Protein AF-A0A7S4D307-F1 (afdb_monomer_lite)

pLDDT: mean 76.49, std 17.48, range [27.09, 97.0]

Structure (mmCIF, N/CA/C/O backbone):
data_AF-A0A7S4D307-F1
#
_entry.id   AF-A0A7S4D307-F1
#
loop_
_atom_site.group_PDB
_atom_site.id
_atom_site.type_symbol
_atom_site.label_atom_id
_atom_site.label_alt_id
_atom_site.label_comp_id
_atom_site.label_asym_id
_atom_site.label_entity_id
_atom_site.label_seq_id
_atom_site.pdbx_PDB_ins_code
_atom_site.Cartn_x
_atom_site.Cartn_y
_atom_site.Cartn_z
_atom_site.occupancy
_atom_site.B_iso_or_equiv
_atom_site.auth_seq_id
_atom_site.auth_comp_id
_atom_site.auth_asym_id
_atom_site.auth_atom_id
_atom_site.pdbx_PDB_model_num
ATOM 1 N N . MET A 1 1 ? 28.541 -45.966 14.585 1.00 35.78 1 MET A N 1
ATOM 2 C CA . MET A 1 1 ? 29.766 -45.192 14.301 1.00 35.78 1 MET A CA 1
ATOM 3 C C . MET A 1 1 ? 29.344 -43.882 13.659 1.00 35.78 1 MET A C 1
ATOM 5 O O . MET A 1 1 ? 28.818 -43.914 12.559 1.00 35.78 1 MET A O 1
ATOM 9 N N . TRP A 1 2 ? 29.453 -42.773 14.386 1.00 27.09 2 TRP A N 1
ATOM 10 C CA . TRP A 1 2 ? 29.201 -41.415 13.885 1.00 27.09 2 TRP A CA 1
ATOM 11 C C . TRP A 1 2 ? 30.564 -40.772 13.594 1.00 27.09 2 TRP A C 1
ATOM 13 O O . TRP A 1 2 ? 31.460 -40.965 14.421 1.00 27.09 2 TRP A O 1
ATOM 23 N N . PRO A 1 3 ? 30.777 -40.037 12.488 1.00 43.81 3 PRO A N 1
ATOM 24 C CA . PRO A 1 3 ? 32.025 -39.315 12.320 1.00 43.81 3 PRO A CA 1
ATOM 25 C C . PRO A 1 3 ? 31.977 -38.030 13.155 1.00 43.81 3 PRO A C 1
ATOM 27 O O . PRO A 1 3 ? 31.074 -37.204 13.026 1.00 43.81 3 PRO A O 1
ATOM 30 N N . LEU A 1 4 ? 32.959 -37.895 14.042 1.00 29.86 4 LEU A N 1
ATOM 31 C CA . LEU A 1 4 ? 33.295 -36.662 14.744 1.00 29.86 4 LEU A CA 1
ATOM 32 C C . LEU A 1 4 ? 33.858 -35.657 13.732 1.00 29.86 4 LEU A C 1
ATOM 34 O O . LEU A 1 4 ? 34.882 -35.921 13.106 1.00 29.86 4 LEU A O 1
ATOM 38 N N . VAL A 1 5 ? 33.212 -34.499 13.598 1.00 34.12 5 VAL A N 1
ATOM 39 C CA . VAL A 1 5 ? 33.785 -33.332 12.916 1.00 34.12 5 VAL A CA 1
ATOM 40 C C . VAL A 1 5 ? 34.634 -32.579 13.938 1.00 34.12 5 VAL A C 1
ATOM 42 O O . VAL A 1 5 ? 34.112 -32.008 14.894 1.00 34.12 5 VAL A O 1
ATOM 45 N N . LEU A 1 6 ? 35.953 -32.622 13.760 1.00 30.03 6 LEU A N 1
ATOM 46 C CA . LEU A 1 6 ? 36.915 -31.872 14.562 1.00 30.03 6 LEU A CA 1
ATOM 47 C C . LEU A 1 6 ? 36.983 -30.435 14.020 1.00 30.03 6 LEU A C 1
ATOM 49 O O . LEU A 1 6 ? 37.487 -30.215 12.921 1.00 30.03 6 LEU A O 1
ATOM 53 N N . ILE A 1 7 ? 36.475 -29.455 14.769 1.00 33.06 7 ILE A N 1
ATOM 54 C CA . ILE A 1 7 ? 36.661 -28.032 14.450 1.00 33.06 7 ILE A CA 1
ATOM 55 C C . ILE A 1 7 ? 37.939 -27.568 15.152 1.00 33.06 7 ILE A C 1
ATOM 57 O O . ILE A 1 7 ? 37.974 -27.450 16.376 1.00 33.06 7 ILE A O 1
ATOM 61 N N . LEU A 1 8 ? 38.997 -27.328 14.377 1.00 30.05 8 LEU A N 1
ATOM 62 C CA . LEU A 1 8 ? 40.240 -26.734 14.863 1.00 30.05 8 LEU A CA 1
ATOM 63 C C . LEU A 1 8 ? 40.068 -25.204 14.907 1.00 30.05 8 LEU A C 1
ATOM 65 O O . LEU A 1 8 ? 39.943 -24.564 13.865 1.00 30.05 8 LEU A O 1
ATOM 69 N N . LEU A 1 9 ? 40.047 -24.608 16.100 1.00 31.58 9 LEU A N 1
ATOM 70 C CA . LEU A 1 9 ? 40.143 -23.154 16.272 1.00 31.58 9 LEU A CA 1
ATOM 71 C C . LEU A 1 9 ? 41.624 -22.774 16.373 1.00 31.58 9 LEU A C 1
ATOM 73 O O . LEU A 1 9 ? 42.251 -23.005 17.405 1.00 31.58 9 LEU A O 1
ATOM 77 N N . ILE A 1 10 ? 42.181 -22.191 15.311 1.00 36.22 10 ILE A N 1
ATOM 78 C CA . ILE A 1 10 ? 43.502 -21.552 15.351 1.00 36.22 10 ILE A CA 1
ATOM 79 C C . ILE A 1 10 ? 43.290 -20.064 15.639 1.00 36.22 10 ILE A C 1
ATOM 81 O O . ILE A 1 10 ? 42.610 -19.364 14.889 1.00 36.22 10 ILE A O 1
ATOM 85 N N . GLY A 1 11 ? 43.854 -19.582 16.748 1.00 33.22 11 GLY A N 1
ATOM 86 C CA . GLY A 1 11 ? 43.922 -18.155 17.055 1.00 33.22 11 GLY A CA 1
ATOM 87 C C . GLY A 1 11 ? 44.895 -17.457 16.106 1.00 33.22 11 GLY A C 1
ATOM 88 O O . GLY A 1 11 ? 46.053 -17.852 16.018 1.00 33.22 11 GLY A O 1
ATOM 89 N N . MET A 1 12 ? 44.423 -16.429 15.399 1.00 32.50 12 MET A N 1
ATOM 90 C CA . MET A 1 12 ? 45.239 -15.635 14.480 1.00 32.50 12 MET A CA 1
ATOM 91 C C . MET A 1 12 ? 45.742 -14.366 15.173 1.00 32.50 12 MET A C 1
ATOM 93 O O . MET A 1 12 ? 44.948 -13.517 15.579 1.00 32.50 12 MET A O 1
ATOM 97 N N . THR A 1 13 ? 47.061 -14.212 15.270 1.00 37.34 13 THR A N 1
ATOM 98 C CA . THR A 1 13 ? 47.720 -12.914 15.476 1.00 37.34 13 THR A CA 1
ATOM 99 C C . THR A 1 13 ? 48.185 -12.353 14.135 1.00 37.34 13 THR A C 1
ATOM 101 O O . THR A 1 13 ? 48.455 -13.101 13.204 1.00 37.34 13 THR A O 1
ATOM 104 N N . HIS A 1 14 ? 48.210 -11.024 14.048 1.00 41.50 14 HIS A N 1
ATOM 105 C CA . HIS A 1 14 ? 48.346 -10.213 12.840 1.00 41.50 14 HIS A CA 1
ATOM 106 C C . HIS A 1 14 ? 49.289 -10.720 11.740 1.00 41.50 14 HIS A C 1
ATOM 108 O O . HIS A 1 14 ? 50.485 -10.870 11.960 1.00 41.50 14 HIS A O 1
ATOM 114 N N . GLY A 1 15 ? 48.735 -10.747 10.523 1.00 47.38 15 GLY A N 1
ATOM 115 C CA . GLY A 1 15 ? 49.468 -10.504 9.286 1.00 47.38 15 GLY A CA 1
ATOM 116 C C . GLY A 1 15 ? 50.002 -11.744 8.591 1.00 47.38 15 GLY A C 1
ATOM 117 O O . GLY A 1 15 ? 51.205 -11.837 8.437 1.00 47.38 15 GLY A O 1
ATOM 118 N N . GLU A 1 16 ? 49.130 -12.632 8.108 1.00 35.94 16 GLU A N 1
ATOM 119 C CA . GLU A 1 16 ? 49.478 -13.608 7.066 1.00 35.94 16 GLU A CA 1
ATOM 120 C C . GLU A 1 16 ? 48.221 -14.087 6.310 1.00 35.94 16 GLU A C 1
ATOM 122 O O . GLU A 1 16 ? 47.092 -13.963 6.791 1.00 35.94 16 GLU A O 1
ATOM 127 N N . THR A 1 17 ? 48.432 -14.523 5.067 1.00 43.56 17 THR A N 1
ATOM 128 C CA . THR A 1 17 ? 47.444 -14.847 4.021 1.00 43.56 17 THR A CA 1
ATOM 129 C C . THR A 1 17 ? 46.498 -15.998 4.371 1.00 43.56 17 THR A C 1
ATOM 131 O O . THR A 1 17 ? 46.878 -16.956 5.034 1.00 43.56 17 THR A O 1
ATOM 134 N N . MET A 1 18 ? 45.261 -15.924 3.870 1.00 34.12 18 MET A N 1
ATOM 135 C CA . MET A 1 18 ? 44.201 -16.899 4.134 1.00 34.12 18 MET A CA 1
ATOM 136 C C . MET A 1 18 ? 44.208 -18.001 3.056 1.00 34.12 18 MET A C 1
ATOM 138 O O . MET A 1 18 ? 43.767 -17.760 1.935 1.00 34.12 18 MET A O 1
ATOM 142 N N . GLU A 1 19 ? 44.680 -19.208 3.380 1.00 33.56 19 GLU A N 1
ATOM 143 C CA . GLU A 1 19 ? 44.413 -20.413 2.577 1.00 33.56 19 GLU A CA 1
ATOM 144 C C . GLU A 1 19 ? 43.144 -21.102 3.098 1.00 33.56 19 GLU A C 1
ATOM 146 O O . GLU A 1 19 ? 43.068 -21.520 4.254 1.00 33.56 19 GLU A O 1
ATOM 151 N N . VAL A 1 20 ? 42.124 -21.229 2.246 1.00 34.84 20 VAL A N 1
ATOM 152 C CA . VAL A 1 20 ? 40.903 -21.984 2.562 1.00 34.84 20 VAL A CA 1
ATOM 153 C C . VAL A 1 20 ? 41.080 -23.419 2.071 1.00 34.84 20 VAL A C 1
ATOM 155 O O . VAL A 1 20 ? 40.864 -23.720 0.899 1.00 34.84 20 VAL A O 1
ATOM 158 N N . LEU A 1 21 ? 41.468 -24.321 2.972 1.00 29.33 21 LEU A N 1
ATOM 159 C CA . LEU A 1 21 ? 41.516 -25.759 2.704 1.00 29.33 21 LEU A CA 1
ATOM 160 C C . LEU A 1 21 ? 40.107 -26.360 2.769 1.00 29.33 21 LEU A C 1
ATOM 162 O O . LEU A 1 21 ? 39.483 -26.414 3.829 1.00 29.33 21 LEU A O 1
ATOM 166 N N . ARG A 1 22 ? 39.620 -26.851 1.627 1.00 32.44 22 ARG A N 1
ATOM 167 C CA . ARG A 1 22 ? 38.415 -27.682 1.535 1.00 32.44 22 ARG A CA 1
ATOM 168 C C . ARG A 1 22 ? 38.850 -29.126 1.299 1.00 32.44 22 ARG A C 1
ATOM 170 O O . ARG A 1 22 ? 39.330 -29.463 0.222 1.00 32.44 22 ARG A O 1
ATOM 177 N N . LEU A 1 23 ? 38.715 -29.967 2.319 1.00 31.88 23 LEU A N 1
ATOM 178 C CA . LEU A 1 23 ? 38.873 -31.414 2.197 1.00 31.88 23 LEU A CA 1
ATOM 179 C C . LEU A 1 23 ? 37.490 -32.020 1.976 1.00 31.88 23 LEU A C 1
ATOM 181 O O . LEU A 1 23 ? 36.756 -32.221 2.937 1.00 31.88 23 LEU A O 1
ATOM 185 N N . ASP A 1 24 ? 37.160 -32.313 0.719 1.00 35.31 24 ASP A N 1
ATOM 186 C CA . ASP A 1 24 ? 36.106 -33.267 0.384 1.00 35.31 24 ASP A CA 1
ATOM 187 C C . ASP A 1 24 ? 36.721 -34.434 -0.391 1.00 35.31 24 ASP A C 1
ATOM 189 O O . ASP A 1 24 ? 37.399 -34.280 -1.409 1.00 35.31 24 ASP A O 1
ATOM 193 N N . THR A 1 25 ? 36.508 -35.630 0.147 1.00 41.84 25 THR A N 1
ATOM 194 C CA . THR A 1 25 ? 36.906 -36.905 -0.438 1.00 41.84 25 THR A CA 1
ATOM 195 C C . THR A 1 25 ? 35.955 -37.282 -1.570 1.00 41.84 25 THR A C 1
ATOM 197 O O . THR A 1 25 ? 34.881 -37.809 -1.300 1.00 41.84 25 THR A O 1
ATOM 200 N N . ALA A 1 26 ? 36.345 -37.028 -2.818 1.00 39.91 26 ALA A N 1
ATOM 201 C CA . ALA A 1 26 ? 36.209 -37.922 -3.980 1.00 39.91 26 ALA A CA 1
ATOM 202 C C . ALA A 1 26 ? 36.471 -37.125 -5.267 1.00 39.91 26 ALA A C 1
ATOM 204 O O . ALA A 1 26 ? 36.028 -35.991 -5.405 1.00 39.91 26 ALA A O 1
ATOM 205 N N . GLY A 1 27 ? 37.243 -37.724 -6.175 1.00 48.06 27 GLY A N 1
ATOM 206 C CA . GLY A 1 27 ? 37.965 -37.037 -7.244 1.00 48.06 27 GLY A CA 1
ATOM 207 C C . GLY A 1 27 ? 37.127 -36.213 -8.221 1.00 48.06 27 GLY A C 1
ATOM 208 O O . GLY A 1 27 ? 36.106 -36.676 -8.719 1.00 48.06 27 GLY A O 1
ATOM 209 N N . VAL A 1 28 ? 37.663 -35.034 -8.549 1.00 34.50 28 VAL A N 1
ATOM 210 C CA . VAL A 1 28 ? 37.473 -34.301 -9.807 1.00 34.50 28 VAL A CA 1
ATOM 211 C C . VAL A 1 28 ? 38.787 -33.567 -10.113 1.00 34.50 28 VAL A C 1
ATOM 213 O O . VAL A 1 28 ? 39.485 -33.128 -9.196 1.00 34.50 28 VAL A O 1
ATOM 216 N N . ASP A 1 29 ? 39.131 -33.500 -11.399 1.00 37.38 29 ASP A N 1
ATOM 217 C CA . ASP A 1 29 ? 40.350 -32.928 -11.969 1.00 37.38 29 ASP A CA 1
ATOM 218 C C . ASP A 1 29 ? 40.697 -31.518 -11.466 1.00 37.38 29 ASP A C 1
ATOM 220 O O . ASP A 1 29 ? 39.842 -30.649 -11.283 1.00 37.38 29 ASP A O 1
ATOM 224 N N . ARG A 1 30 ? 42.004 -31.296 -11.278 1.00 30.36 30 ARG A N 1
ATOM 225 C CA . ARG A 1 30 ? 42.611 -30.004 -10.942 1.00 30.36 30 ARG A CA 1
ATOM 226 C C . ARG A 1 30 ? 42.314 -28.978 -12.039 1.00 30.36 30 ARG A C 1
ATOM 228 O O . ARG A 1 30 ? 42.889 -29.053 -13.120 1.00 30.36 30 ARG A O 1
ATOM 235 N N . ALA A 1 31 ? 41.511 -27.970 -11.723 1.00 31.88 31 ALA A N 1
ATOM 236 C CA . ALA A 1 31 ? 41.630 -26.658 -12.346 1.00 31.88 31 ALA A CA 1
ATOM 237 C C . ALA A 1 31 ? 42.467 -25.770 -11.412 1.00 31.88 31 ALA A C 1
ATOM 239 O O . ALA A 1 31 ? 41.987 -25.336 -10.366 1.00 31.88 31 ALA A O 1
ATOM 240 N N . GLU A 1 32 ? 43.732 -25.541 -11.767 1.00 28.09 32 GLU A N 1
ATOM 241 C CA . GLU A 1 32 ? 44.525 -24.450 -11.196 1.00 28.09 32 GLU A CA 1
ATOM 242 C C . GLU A 1 32 ? 43.930 -23.129 -11.689 1.00 28.09 32 GLU A C 1
ATOM 244 O O . GLU A 1 32 ? 43.969 -22.823 -12.880 1.00 28.09 32 GLU A O 1
ATOM 249 N N . ILE A 1 33 ? 43.345 -22.351 -10.778 1.00 34.81 33 ILE A N 1
ATOM 250 C CA . ILE A 1 33 ? 43.064 -20.940 -11.030 1.00 34.81 33 ILE A CA 1
ATOM 251 C C . ILE A 1 33 ? 44.264 -20.172 -10.485 1.00 34.81 33 ILE A C 1
ATOM 253 O O . ILE A 1 33 ? 44.405 -20.001 -9.275 1.00 34.81 33 ILE A O 1
ATOM 257 N N . ASP A 1 34 ? 45.134 -19.747 -11.394 1.00 34.94 34 ASP A N 1
ATOM 258 C CA . ASP A 1 34 ? 46.249 -18.851 -11.110 1.00 34.94 34 ASP A CA 1
ATOM 259 C C . ASP A 1 34 ? 45.692 -17.449 -10.814 1.00 34.94 34 ASP A C 1
ATOM 261 O O . ASP A 1 34 ? 45.319 -16.697 -11.718 1.00 34.94 34 ASP A O 1
ATOM 265 N N . VAL A 1 35 ? 45.542 -17.111 -9.530 1.00 39.50 35 VAL A N 1
ATOM 266 C CA . VAL A 1 35 ? 45.171 -15.754 -9.107 1.00 39.50 35 VAL A CA 1
ATOM 267 C C . VAL A 1 35 ? 46.455 -14.971 -8.864 1.00 39.50 35 VAL A C 1
ATOM 269 O O . VAL A 1 35 ? 46.906 -14.783 -7.734 1.00 39.50 35 VAL A O 1
ATOM 272 N N . GLY A 1 36 ? 47.060 -14.518 -9.960 1.00 46.38 36 GLY A N 1
ATOM 273 C CA . GLY A 1 36 ? 48.132 -13.538 -9.924 1.00 46.38 36 GLY A CA 1
ATOM 274 C C . GLY A 1 36 ? 47.660 -12.250 -9.241 1.00 46.38 36 GLY A C 1
ATOM 275 O O . GLY A 1 36 ? 46.732 -11.595 -9.708 1.00 46.38 36 GLY A O 1
ATOM 276 N N . ILE A 1 37 ? 48.375 -11.874 -8.177 1.00 42.19 37 ILE A N 1
ATOM 277 C CA . ILE A 1 37 ? 48.248 -10.654 -7.360 1.00 42.19 37 ILE A CA 1
ATOM 278 C C . ILE A 1 37 ? 47.100 -10.708 -6.323 1.00 42.19 37 ILE A C 1
ATOM 280 O O . ILE A 1 37 ? 45.926 -10.734 -6.694 1.00 42.19 37 ILE A O 1
ATOM 284 N N . PRO A 1 38 ? 47.401 -10.638 -5.005 1.00 46.50 38 PRO A N 1
ATOM 285 C CA . PRO A 1 38 ? 46.382 -10.517 -3.968 1.00 46.50 38 PRO A CA 1
ATOM 286 C C . PRO A 1 38 ? 45.723 -9.136 -4.057 1.00 46.50 38 PRO A C 1
ATOM 288 O O . PRO A 1 38 ? 46.194 -8.156 -3.481 1.00 46.50 38 PRO A O 1
ATOM 291 N N . VAL A 1 39 ? 44.622 -9.042 -4.797 1.00 51.03 39 VAL A N 1
ATOM 292 C CA . VAL A 1 39 ? 43.752 -7.869 -4.736 1.00 51.03 39 VAL A CA 1
ATOM 293 C C . VAL A 1 39 ? 43.005 -7.946 -3.402 1.00 51.03 39 VAL A C 1
ATOM 295 O O . VAL A 1 39 ? 42.342 -8.955 -3.145 1.00 51.03 39 VAL A O 1
ATOM 298 N N . PRO A 1 40 ? 43.093 -6.938 -2.518 1.00 62.75 40 PRO A N 1
ATOM 299 C CA . PRO A 1 40 ? 42.329 -6.949 -1.280 1.00 62.75 40 PRO A CA 1
ATOM 300 C C . PRO A 1 40 ? 40.837 -6.948 -1.624 1.00 62.75 40 PRO A C 1
ATOM 302 O O . PRO A 1 40 ? 40.298 -5.952 -2.110 1.00 62.75 40 PRO A O 1
ATOM 305 N N . VAL A 1 41 ? 40.161 -8.073 -1.387 1.00 70.69 41 VAL A N 1
ATOM 306 C CA . VAL A 1 41 ? 38.709 -8.178 -1.549 1.00 70.69 41 VAL A CA 1
ATOM 307 C C . VAL A 1 41 ? 38.065 -7.337 -0.451 1.00 70.69 41 VAL A C 1
ATOM 309 O O . VAL A 1 41 ? 37.978 -7.743 0.707 1.00 70.69 41 VAL A O 1
ATOM 312 N N . VAL A 1 42 ? 37.647 -6.122 -0.801 1.00 77.88 42 VAL A N 1
ATOM 313 C CA . VAL A 1 42 ? 36.922 -5.246 0.120 1.00 77.88 42 VAL A CA 1
ATOM 314 C C . VAL A 1 42 ? 35.492 -5.765 0.232 1.00 77.88 42 VAL A C 1
ATOM 316 O O . VAL A 1 42 ? 34.713 -5.649 -0.713 1.00 77.88 42 VAL A O 1
ATOM 319 N N . LEU A 1 43 ? 35.150 -6.348 1.381 1.00 91.50 43 LEU A N 1
ATOM 320 C CA . LEU A 1 43 ? 33.772 -6.715 1.710 1.00 91.50 43 LEU A CA 1
ATOM 321 C C . LEU A 1 43 ? 32.889 -5.463 1.799 1.00 91.50 43 LEU A C 1
ATOM 323 O O . LEU A 1 43 ? 33.373 -4.392 2.174 1.00 91.50 43 LEU A O 1
ATOM 327 N N . CYS A 1 44 ? 31.604 -5.615 1.459 1.00 94.81 44 CYS A N 1
ATOM 328 C CA . CYS A 1 44 ? 30.604 -4.548 1.529 1.00 94.81 44 CYS A CA 1
ATOM 329 C C . CYS A 1 44 ? 30.679 -3.774 2.852 1.00 94.81 44 CYS A C 1
ATOM 331 O O . CYS A 1 44 ? 30.498 -4.339 3.932 1.00 94.81 44 CYS A O 1
ATOM 333 N N . ARG A 1 45 ? 30.958 -2.471 2.759 1.00 96.44 45 ARG A N 1
ATOM 334 C CA . ARG A 1 45 ? 31.096 -1.573 3.905 1.00 96.44 45 ARG A CA 1
ATOM 335 C C . ARG A 1 45 ? 30.738 -0.140 3.534 1.00 96.44 45 ARG A C 1
ATOM 337 O O . ARG A 1 45 ? 30.811 0.260 2.374 1.00 96.44 45 ARG A O 1
ATOM 344 N N . ARG A 1 46 ? 30.430 0.658 4.555 1.00 96.75 46 ARG A N 1
ATOM 345 C CA . ARG A 1 46 ? 30.329 2.111 4.422 1.00 96.75 46 ARG A CA 1
ATOM 346 C C . ARG A 1 46 ? 31.727 2.702 4.258 1.00 96.75 46 ARG A C 1
ATOM 348 O O . ARG A 1 46 ? 32.573 2.539 5.136 1.00 96.75 46 ARG A O 1
ATOM 355 N N . VAL A 1 47 ? 31.955 3.418 3.168 1.00 96.62 47 VAL A N 1
ATOM 356 C CA . VAL A 1 47 ? 33.127 4.272 2.962 1.00 96.62 47 VAL A CA 1
ATOM 357 C C . VAL A 1 47 ? 32.738 5.739 3.164 1.00 96.62 47 VAL A C 1
ATOM 359 O O . VAL A 1 47 ? 31.651 6.139 2.743 1.00 96.62 47 VAL A O 1
ATOM 362 N N . PRO A 1 48 ? 33.582 6.551 3.827 1.00 96.81 48 PRO A N 1
ATOM 363 C CA . PRO A 1 48 ? 33.318 7.975 3.986 1.00 96.81 48 PRO A CA 1
ATOM 364 C C . PRO A 1 48 ? 33.220 8.677 2.632 1.00 96.81 48 PRO A C 1
ATOM 366 O O . PRO A 1 48 ? 34.079 8.502 1.767 1.00 96.81 48 PRO A O 1
ATOM 369 N N . LYS A 1 49 ? 32.200 9.518 2.477 1.00 96.75 49 LYS A N 1
ATOM 370 C CA . LYS A 1 49 ? 32.019 10.394 1.321 1.00 96.75 49 LYS A CA 1
ATOM 371 C C . LYS A 1 49 ? 31.700 11.784 1.834 1.00 96.75 49 LYS A C 1
ATOM 373 O O . LYS A 1 49 ? 30.561 12.105 2.163 1.00 96.75 49 LYS A O 1
ATOM 378 N N . VAL A 1 50 ? 32.740 12.598 1.943 1.00 95.81 50 VAL A N 1
ATOM 379 C CA . VAL A 1 50 ? 32.631 13.955 2.473 1.00 95.81 50 VAL A CA 1
ATOM 380 C C . VAL A 1 50 ? 32.227 14.894 1.346 1.00 95.81 50 VAL A C 1
ATOM 382 O O . VAL A 1 50 ? 32.963 15.051 0.375 1.00 95.81 50 VAL A O 1
ATOM 385 N N . ILE A 1 51 ? 31.066 15.528 1.484 1.00 94.25 51 ILE A N 1
ATOM 386 C CA . ILE A 1 51 ? 30.569 16.533 0.544 1.00 94.25 51 ILE A CA 1
ATOM 387 C C . ILE A 1 51 ? 30.715 17.910 1.188 1.00 94.25 51 ILE A C 1
ATOM 389 O O . ILE A 1 51 ? 30.353 18.104 2.353 1.00 94.25 51 ILE A O 1
ATOM 393 N N . LYS A 1 52 ? 31.236 18.882 0.433 1.00 93.75 52 LYS A N 1
ATOM 394 C CA . LYS A 1 52 ? 31.210 20.296 0.822 1.00 93.75 52 LYS A CA 1
ATOM 395 C C . LYS A 1 52 ? 29.853 20.879 0.468 1.00 93.75 52 LYS A C 1
ATOM 397 O O . LYS A 1 52 ? 29.426 20.817 -0.679 1.00 93.75 52 LYS A O 1
ATOM 402 N N . ILE A 1 53 ? 29.189 21.511 1.425 1.00 89.75 53 ILE A N 1
ATOM 403 C CA . ILE A 1 53 ? 27.827 22.020 1.196 1.00 89.75 53 ILE A CA 1
ATOM 404 C C . ILE A 1 53 ? 27.803 23.170 0.192 1.00 89.75 53 ILE A C 1
ATOM 406 O O . ILE A 1 53 ? 26.838 23.315 -0.545 1.00 89.75 53 ILE A O 1
ATOM 410 N N . ALA A 1 54 ? 28.893 23.928 0.079 1.00 84.69 54 ALA A N 1
ATOM 411 C CA . ALA A 1 54 ? 29.028 24.948 -0.957 1.00 84.69 54 ALA A CA 1
ATOM 412 C C . ALA A 1 54 ? 28.932 24.376 -2.390 1.00 84.69 54 ALA A C 1
ATOM 414 O O . ALA A 1 54 ? 28.503 25.081 -3.301 1.00 84.69 54 ALA A O 1
ATOM 415 N N . GLU A 1 55 ? 29.308 23.108 -2.591 1.00 82.94 55 GLU A N 1
ATOM 416 C CA . GLU A 1 55 ? 29.201 22.410 -3.881 1.00 82.94 55 GLU A CA 1
ATOM 417 C C . GLU A 1 55 ? 27.785 21.859 -4.111 1.00 82.94 55 GLU A C 1
ATOM 419 O O . GLU A 1 55 ? 27.374 21.644 -5.252 1.00 82.94 55 GLU A O 1
ATOM 424 N N . TYR A 1 56 ? 27.010 21.692 -3.036 1.00 74.75 56 TYR A N 1
ATOM 425 C CA . TYR A 1 56 ? 25.617 21.278 -3.090 1.00 74.75 56 TYR A CA 1
ATOM 426 C C . TYR A 1 56 ? 24.737 22.476 -3.482 1.00 74.75 56 TYR A C 1
ATOM 428 O O . TYR A 1 56 ? 24.540 23.416 -2.711 1.00 74.75 56 TYR A O 1
ATOM 436 N N . ASP A 1 57 ? 24.233 22.451 -4.719 1.00 73.25 57 ASP A N 1
ATOM 437 C CA . ASP A 1 57 ? 23.286 23.441 -5.256 1.00 73.25 57 ASP A CA 1
ATOM 438 C C . ASP A 1 57 ? 23.807 24.898 -5.207 1.00 73.25 57 ASP A C 1
ATOM 440 O O . ASP A 1 57 ? 23.113 25.852 -4.848 1.00 73.25 57 ASP A O 1
ATOM 444 N N . ARG A 1 58 ? 25.092 25.065 -5.565 1.00 77.69 58 ARG A N 1
ATOM 445 C CA . ARG A 1 58 ? 25.778 26.365 -5.728 1.00 77.69 58 ARG A CA 1
ATOM 446 C C . ARG A 1 58 ? 25.729 27.269 -4.483 1.00 77.69 58 ARG A C 1
ATOM 448 O O . ARG A 1 58 ? 25.684 28.493 -4.610 1.00 77.69 58 ARG A O 1
ATOM 455 N N . GLY A 1 59 ? 25.743 26.682 -3.285 1.00 75.44 59 GLY A N 1
ATOM 456 C CA . GLY A 1 59 ? 25.867 27.417 -2.022 1.00 75.44 59 GLY A CA 1
ATOM 457 C C . GLY A 1 59 ? 24.580 28.075 -1.515 1.00 75.44 59 GLY A C 1
ATOM 458 O O . GLY A 1 59 ? 24.652 28.984 -0.691 1.00 75.44 59 GLY A O 1
ATOM 459 N N . GLN A 1 60 ? 23.404 27.644 -1.986 1.00 85.81 60 GLN A N 1
ATOM 460 C CA . GLN A 1 60 ? 22.120 28.137 -1.461 1.00 85.81 60 GLN A CA 1
ATOM 461 C C . GLN A 1 60 ? 21.753 27.561 -0.083 1.00 85.81 60 GLN A C 1
ATOM 463 O O . GLN A 1 60 ? 20.930 28.139 0.630 1.00 85.81 60 GLN A O 1
ATOM 468 N N . TRP A 1 61 ? 22.382 26.455 0.311 1.00 87.31 61 TRP A N 1
ATOM 469 C CA . TRP A 1 61 ? 22.061 25.719 1.530 1.00 87.31 61 TRP A CA 1
ATOM 470 C C . TRP A 1 61 ? 23.145 25.884 2.593 1.00 87.31 61 TRP A C 1
ATOM 472 O O . TRP A 1 61 ? 24.336 25.906 2.288 1.00 87.31 61 TRP A O 1
ATOM 482 N N . SER A 1 62 ? 22.733 25.949 3.856 1.00 87.88 62 SER A N 1
ATOM 483 C CA . SER A 1 62 ? 23.614 25.871 5.020 1.00 87.88 62 SER A CA 1
ATOM 484 C C . SER A 1 62 ? 23.144 24.788 5.990 1.00 87.88 62 SER A C 1
ATOM 486 O O . SER A 1 62 ? 21.969 24.406 6.018 1.00 87.88 62 SER A O 1
ATOM 488 N N . LEU A 1 63 ? 24.068 24.273 6.802 1.00 90.44 63 LEU A N 1
ATOM 489 C CA . LEU A 1 63 ? 23.705 23.419 7.931 1.00 90.44 63 LEU A CA 1
ATOM 490 C C . LEU A 1 63 ? 23.057 24.234 9.035 1.00 90.44 63 LEU A C 1
ATOM 492 O O . LEU A 1 63 ? 23.270 25.440 9.168 1.00 90.44 63 LEU A O 1
ATOM 496 N N . LYS A 1 64 ? 22.309 23.523 9.877 1.00 86.75 64 LYS A N 1
ATOM 497 C CA . LYS A 1 64 ? 21.797 24.067 11.134 1.00 86.75 64 LYS A CA 1
ATOM 498 C C . LYS A 1 64 ? 22.920 24.613 12.027 1.00 86.75 64 LYS A C 1
ATOM 500 O O . LYS A 1 64 ? 22.708 25.614 12.704 1.00 86.75 64 LYS A O 1
ATOM 505 N N . ASP A 1 65 ? 24.087 23.969 12.015 1.00 86.06 65 ASP A N 1
ATOM 506 C CA . ASP A 1 65 ? 25.315 24.496 12.610 1.00 86.06 65 ASP A CA 1
ATOM 507 C C . ASP A 1 65 ? 26.162 25.179 11.518 1.00 86.06 65 ASP A C 1
ATOM 509 O O . ASP A 1 65 ? 26.727 24.486 10.669 1.00 86.06 65 ASP A O 1
ATOM 513 N N . PRO A 1 66 ? 26.270 26.519 11.515 1.00 82.56 66 PRO A N 1
ATOM 514 C CA . PRO A 1 66 ? 26.999 27.253 10.483 1.00 82.56 66 PRO A CA 1
ATOM 515 C C . PRO A 1 66 ? 28.520 27.036 10.533 1.00 82.56 66 PRO A C 1
ATOM 517 O O . PRO A 1 66 ? 29.213 27.440 9.601 1.00 82.56 66 PRO A O 1
ATOM 520 N N . THR A 1 67 ? 29.059 26.424 11.595 1.00 88.94 67 THR A N 1
ATOM 521 C CA . THR A 1 67 ? 30.495 26.116 11.697 1.00 88.94 67 THR A CA 1
ATOM 522 C C . THR A 1 67 ? 30.890 24.870 10.903 1.00 88.94 67 THR A C 1
ATOM 524 O O . THR A 1 67 ? 32.057 24.709 10.541 1.00 88.94 67 THR A O 1
ATOM 527 N N . GLN A 1 68 ? 29.925 24.009 10.571 1.00 91.44 68 GLN A N 1
ATOM 528 C CA . GLN A 1 68 ? 30.152 22.841 9.731 1.00 91.44 68 GLN A CA 1
ATOM 529 C C . GLN A 1 68 ? 30.003 23.214 8.252 1.00 91.44 68 GLN A C 1
ATOM 531 O O . GLN A 1 68 ? 28.960 23.683 7.803 1.00 91.44 68 GLN A O 1
ATOM 536 N N . THR A 1 69 ? 31.054 22.985 7.466 1.00 91.31 69 THR A N 1
ATOM 537 C CA . THR A 1 69 ? 31.067 23.240 6.011 1.00 91.31 69 THR A CA 1
ATOM 538 C C . THR A 1 69 ? 31.049 21.958 5.178 1.00 91.31 69 THR A C 1
ATOM 540 O O . THR A 1 69 ? 30.905 22.003 3.952 1.00 91.31 69 THR A O 1
ATOM 543 N N . THR A 1 70 ? 31.176 20.806 5.840 1.00 95.00 70 THR A N 1
ATOM 544 C CA . THR A 1 70 ? 31.219 19.479 5.224 1.00 95.00 70 THR A CA 1
ATOM 545 C C . THR A 1 70 ? 30.320 18.501 5.967 1.00 95.00 70 THR A C 1
ATOM 547 O O . THR A 1 70 ? 30.115 18.633 7.172 1.00 95.00 70 THR A O 1
ATOM 550 N N . VAL A 1 71 ? 29.793 17.517 5.239 1.00 95.56 71 VAL A N 1
ATOM 551 C CA . VAL A 1 71 ? 29.022 16.397 5.795 1.00 95.56 71 VAL A CA 1
ATOM 552 C C . VAL A 1 71 ? 29.555 15.109 5.191 1.00 95.56 71 VAL A C 1
ATOM 554 O O . VAL A 1 71 ? 29.672 15.003 3.971 1.00 95.56 71 VAL A O 1
ATOM 557 N N . ASP A 1 72 ? 29.869 14.127 6.033 1.00 96.62 72 ASP A N 1
ATOM 558 C CA . ASP A 1 72 ? 30.117 12.760 5.577 1.00 96.62 72 ASP A CA 1
ATOM 559 C C . ASP A 1 72 ? 28.776 12.065 5.332 1.00 96.62 72 ASP A C 1
ATOM 561 O O . ASP A 1 72 ? 28.130 11.598 6.272 1.00 96.62 72 ASP A O 1
ATOM 565 N N . VAL A 1 73 ? 28.351 12.006 4.070 1.00 96.25 73 VAL A N 1
ATOM 566 C CA . VAL A 1 73 ? 27.108 11.318 3.699 1.00 96.25 73 VAL A CA 1
ATOM 567 C C . VAL A 1 73 ? 27.268 9.801 3.693 1.00 96.25 73 VAL A C 1
ATOM 569 O O . VAL A 1 73 ? 26.272 9.092 3.788 1.00 96.25 73 VAL A O 1
ATOM 572 N N . GLY A 1 74 ? 28.505 9.300 3.645 1.00 96.81 74 GLY A N 1
ATOM 573 C CA . GLY A 1 74 ? 28.808 7.887 3.446 1.00 96.81 74 GLY A CA 1
ATOM 574 C C . GLY A 1 74 ? 28.354 7.350 2.082 1.00 96.81 74 GLY A C 1
ATOM 575 O O . GLY A 1 74 ? 27.434 7.858 1.447 1.00 96.81 74 GLY A O 1
ATOM 576 N N . GLU A 1 75 ? 29.001 6.288 1.624 1.00 96.81 75 GLU A N 1
ATOM 577 C CA . GLU A 1 75 ? 28.580 5.505 0.461 1.00 96.81 75 GLU A CA 1
ATOM 578 C C . GLU A 1 75 ? 28.827 4.022 0.742 1.00 96.81 75 GLU A C 1
ATOM 580 O O . GLU A 1 75 ? 29.762 3.674 1.464 1.00 96.81 75 GLU A O 1
ATOM 585 N N . CYS A 1 76 ? 27.991 3.140 0.204 1.00 96.38 76 CYS A N 1
ATOM 586 C CA . CYS A 1 76 ? 28.206 1.701 0.309 1.00 96.38 76 CYS A CA 1
ATOM 587 C C . CYS A 1 76 ? 29.064 1.219 -0.854 1.00 96.38 76 CYS A C 1
ATOM 589 O O . CYS A 1 76 ? 28.684 1.371 -2.010 1.00 96.38 76 CYS A O 1
ATOM 591 N N . GLN A 1 77 ? 30.226 0.646 -0.544 1.00 96.12 77 GLN A N 1
ATOM 592 C CA . GLN A 1 77 ? 31.128 0.072 -1.539 1.00 96.12 77 GLN A CA 1
ATOM 593 C C . GLN A 1 77 ? 31.679 -1.269 -1.061 1.00 96.12 77 GLN A C 1
ATOM 595 O O . GLN A 1 77 ? 31.799 -1.533 0.137 1.00 96.12 77 GLN A O 1
ATOM 600 N N . GLY A 1 78 ? 32.055 -2.107 -2.019 1.00 93.38 78 GLY A N 1
ATOM 601 C CA . GLY A 1 78 ? 32.641 -3.419 -1.779 1.00 93.38 78 GLY A CA 1
ATOM 602 C C . GLY A 1 78 ? 31.848 -4.537 -2.439 1.00 93.38 78 GLY A C 1
ATOM 603 O O . GLY A 1 78 ? 30.788 -4.326 -3.028 1.00 93.38 78 GLY A O 1
ATOM 604 N N . PHE A 1 79 ? 32.397 -5.740 -2.342 1.00 89.62 79 PHE A N 1
ATOM 605 C CA . PHE A 1 79 ? 31.817 -6.943 -2.912 1.00 89.62 79 PHE A CA 1
ATOM 606 C C . PHE A 1 79 ? 30.983 -7.687 -1.879 1.00 89.62 79 PHE A C 1
ATOM 608 O O . PHE A 1 79 ? 31.296 -7.732 -0.685 1.00 89.62 79 PHE A O 1
ATOM 615 N N . CYS A 1 80 ? 29.930 -8.318 -2.375 1.00 88.19 80 CYS A N 1
ATOM 616 C CA . CYS A 1 80 ? 29.115 -9.238 -1.614 1.00 88.19 80 CYS A CA 1
ATOM 617 C C . CYS A 1 80 ? 29.449 -10.661 -2.036 1.00 88.19 80 CYS A C 1
ATOM 619 O O . CYS A 1 80 ? 29.337 -11.006 -3.212 1.00 88.19 80 CYS A O 1
ATOM 621 N N . LEU A 1 81 ? 29.860 -11.488 -1.074 1.00 84.31 81 LEU A N 1
ATOM 622 C CA . LEU A 1 81 ? 30.105 -12.902 -1.329 1.00 84.31 81 LEU A CA 1
ATOM 623 C C . LEU A 1 81 ? 28.783 -13.560 -1.745 1.00 84.31 81 LEU A C 1
ATOM 625 O O . LEU A 1 81 ? 27.807 -13.572 -0.987 1.00 84.31 81 LEU A O 1
ATOM 629 N N . THR A 1 82 ? 28.757 -14.080 -2.967 1.00 74.81 82 THR A N 1
ATOM 630 C CA . THR A 1 82 ? 27.672 -14.915 -3.478 1.00 74.81 82 THR A CA 1
ATOM 631 C C . THR A 1 82 ? 28.120 -16.366 -3.379 1.00 74.81 82 THR A C 1
ATOM 633 O O . THR A 1 82 ? 29.239 -16.711 -3.753 1.00 74.81 82 THR A O 1
ATOM 636 N N . THR A 1 83 ? 27.272 -17.236 -2.837 1.00 68.12 83 THR A N 1
ATOM 637 C CA . THR A 1 83 ? 27.426 -18.674 -3.071 1.00 68.12 83 THR A CA 1
ATOM 638 C C . THR A 1 83 ? 26.660 -19.024 -4.343 1.00 68.12 83 THR A C 1
ATOM 640 O O . THR A 1 83 ? 25.701 -18.335 -4.689 1.00 68.12 83 THR A O 1
ATOM 643 N N . ALA A 1 84 ? 27.034 -20.110 -5.027 1.00 59.94 84 ALA A N 1
ATOM 644 C CA . ALA A 1 84 ? 26.378 -20.556 -6.265 1.00 59.94 84 ALA A CA 1
ATOM 645 C C . ALA A 1 84 ? 24.852 -20.787 -6.133 1.00 59.94 84 ALA A C 1
ATOM 647 O O . ALA A 1 84 ? 24.162 -20.925 -7.136 1.00 59.94 84 ALA A O 1
ATOM 648 N N . GLN A 1 85 ? 24.321 -20.833 -4.905 1.00 56.62 85 GLN A N 1
ATOM 649 C CA . GLN A 1 85 ? 22.898 -21.011 -4.605 1.00 56.62 85 GLN A CA 1
ATOM 650 C C . GLN A 1 85 ? 22.152 -19.701 -4.293 1.00 56.62 85 GLN A C 1
ATOM 652 O O . GLN A 1 85 ? 20.929 -19.714 -4.182 1.00 56.62 85 GLN A O 1
ATOM 657 N N . THR A 1 86 ? 22.855 -18.579 -4.121 1.00 61.16 86 THR A N 1
ATOM 658 C CA . THR A 1 86 ? 22.253 -17.279 -3.781 1.00 61.16 86 THR A CA 1
ATOM 659 C C . THR A 1 86 ? 22.351 -16.331 -4.967 1.00 61.16 86 THR A C 1
ATOM 661 O O . THR A 1 86 ? 23.405 -16.255 -5.593 1.00 61.16 86 THR A O 1
ATOM 664 N N . GLY A 1 87 ? 21.269 -15.605 -5.262 1.00 71.44 87 GLY A N 1
ATOM 665 C CA . GLY A 1 87 ? 21.244 -14.607 -6.336 1.00 71.44 87 GLY A CA 1
ATOM 666 C C . GLY A 1 87 ? 22.311 -13.514 -6.183 1.00 71.44 87 GLY A C 1
ATOM 667 O O . GLY A 1 87 ? 22.965 -13.396 -5.141 1.00 71.44 87 GLY A O 1
ATOM 668 N N . ARG A 1 88 ? 22.481 -12.701 -7.234 1.00 78.31 88 ARG A N 1
ATOM 669 C CA . ARG A 1 88 ? 23.395 -11.550 -7.230 1.00 78.31 88 ARG A CA 1
ATOM 670 C C . ARG A 1 88 ? 23.051 -10.615 -6.062 1.00 78.31 88 ARG A C 1
ATOM 672 O O . ARG A 1 88 ? 21.880 -10.357 -5.784 1.00 78.31 88 ARG A O 1
ATOM 679 N N . LYS A 1 89 ? 24.084 -10.164 -5.350 1.00 85.25 89 LYS A N 1
ATOM 680 C CA . LYS A 1 89 ? 23.962 -9.249 -4.213 1.00 85.25 89 LYS A CA 1
ATOM 681 C C . LYS A 1 89 ? 24.633 -7.920 -4.540 1.00 85.25 89 LYS A C 1
ATOM 683 O O . LYS A 1 89 ? 25.766 -7.921 -5.026 1.00 85.25 89 LYS A O 1
ATOM 688 N N . SER A 1 90 ? 23.963 -6.823 -4.225 1.00 90.75 90 SER A N 1
ATOM 689 C CA . SER A 1 90 ? 24.453 -5.450 -4.288 1.00 90.75 90 SER A CA 1
ATOM 690 C C . SER A 1 90 ? 24.809 -4.962 -2.875 1.00 90.75 90 SER A C 1
ATOM 692 O O . SER A 1 90 ? 24.204 -5.365 -1.881 1.00 90.75 90 SER A O 1
ATOM 694 N N . CYS A 1 91 ? 25.843 -4.125 -2.751 1.00 94.06 91 CYS A N 1
ATOM 695 C CA . CYS A 1 91 ? 26.180 -3.481 -1.480 1.00 94.06 91 CYS A CA 1
ATOM 696 C C . CYS A 1 91 ? 25.365 -2.190 -1.352 1.00 94.06 91 CYS A C 1
ATOM 698 O O . CYS A 1 91 ? 25.675 -1.201 -2.012 1.00 94.06 91 CYS A O 1
ATOM 700 N N . GLU A 1 92 ? 24.327 -2.200 -0.519 1.00 94.56 92 GLU A N 1
ATOM 701 C CA . GLU A 1 92 ? 23.358 -1.104 -0.411 1.00 94.56 92 GLU A CA 1
ATOM 702 C C . GLU A 1 92 ? 23.247 -0.567 1.018 1.00 94.56 92 GLU A C 1
ATOM 704 O O . GLU A 1 92 ? 23.626 -1.223 1.992 1.00 94.56 92 GLU A O 1
ATOM 709 N N . ALA A 1 93 ? 22.728 0.658 1.141 1.00 94.00 93 ALA A N 1
ATOM 710 C CA . ALA A 1 93 ? 22.474 1.296 2.425 1.00 94.00 93 ALA A CA 1
ATOM 711 C C . ALA A 1 93 ? 21.241 0.671 3.090 1.00 94.00 93 ALA A C 1
ATOM 713 O O . ALA A 1 93 ? 20.151 0.698 2.526 1.00 94.00 93 ALA A O 1
ATOM 714 N N . VAL A 1 94 ? 21.406 0.135 4.301 1.00 91.12 94 VAL A N 1
ATOM 715 C CA . VAL A 1 94 ? 20.304 -0.484 5.066 1.00 91.12 94 VAL A CA 1
ATOM 716 C C . VAL A 1 94 ? 19.669 0.512 6.020 1.00 91.12 94 VAL A C 1
ATOM 718 O O . VAL A 1 94 ? 18.458 0.498 6.234 1.00 91.12 94 VAL A O 1
ATOM 721 N N . THR A 1 95 ? 20.487 1.391 6.592 1.00 90.19 95 THR A N 1
ATOM 722 C CA . THR A 1 95 ? 20.032 2.441 7.495 1.00 90.19 95 THR A CA 1
ATOM 723 C C . THR A 1 95 ? 20.556 3.786 7.020 1.00 90.19 95 THR A C 1
ATOM 725 O O . THR A 1 95 ? 21.721 3.936 6.634 1.00 90.19 95 THR A O 1
ATOM 728 N N . THR A 1 96 ? 19.670 4.777 7.034 1.00 94.00 96 THR A N 1
ATOM 729 C CA . THR A 1 96 ? 19.981 6.160 6.679 1.00 94.00 96 THR A CA 1
ATOM 730 C C . THR A 1 96 ? 19.509 7.085 7.785 1.00 94.00 96 THR A C 1
ATOM 732 O O . THR A 1 96 ? 18.358 7.000 8.211 1.00 94.00 96 THR A O 1
ATOM 735 N N . ASP A 1 97 ? 20.371 8.004 8.193 1.00 95.25 97 ASP A N 1
ATOM 736 C CA . ASP A 1 97 ? 19.987 9.184 8.957 1.00 95.25 97 ASP A CA 1
ATOM 737 C C . ASP A 1 97 ? 19.676 10.345 8.008 1.00 95.25 97 ASP A C 1
ATOM 739 O O . ASP A 1 97 ? 19.922 10.280 6.804 1.00 95.25 97 ASP A O 1
ATOM 743 N N . SER A 1 98 ? 19.153 11.438 8.556 1.00 94.56 98 SER A N 1
ATOM 744 C CA . SER A 1 98 ? 18.912 12.666 7.804 1.00 94.56 98 SER A CA 1
ATOM 745 C C . SER A 1 98 ? 19.555 13.865 8.487 1.00 94.56 98 SER A C 1
ATOM 747 O O . SER A 1 98 ? 19.334 14.098 9.676 1.00 94.56 98 SER A O 1
ATOM 749 N N . VAL A 1 99 ? 20.292 14.666 7.724 1.00 94.31 99 VAL A N 1
ATOM 750 C CA . VAL A 1 99 ? 20.851 15.944 8.169 1.00 94.31 99 VAL A CA 1
ATOM 751 C C . VAL A 1 99 ? 20.009 17.080 7.600 1.00 94.31 99 VAL A C 1
ATOM 753 O O . VAL A 1 99 ? 19.741 17.129 6.401 1.00 94.31 99 VAL A O 1
ATOM 756 N N . GLN A 1 100 ? 19.573 17.995 8.464 1.00 93.62 100 GLN A N 1
ATOM 757 C CA . GLN A 1 100 ? 18.744 19.127 8.065 1.00 93.62 100 GLN A CA 1
ATOM 758 C C . GLN A 1 100 ? 19.590 20.219 7.399 1.00 93.62 100 GLN A C 1
ATOM 760 O O . GLN A 1 100 ? 20.536 20.738 7.998 1.00 93.62 100 GLN A O 1
ATOM 765 N N . LEU A 1 101 ? 19.196 20.608 6.192 1.00 92.56 101 LEU A N 1
ATOM 766 C CA . LEU A 1 101 ? 19.715 21.756 5.457 1.00 92.56 101 LEU A CA 1
ATOM 767 C C . LEU A 1 101 ? 18.696 22.895 5.518 1.00 92.56 101 LEU A C 1
ATOM 769 O O . LEU A 1 101 ? 17.489 22.656 5.471 1.00 92.56 101 LEU A O 1
ATOM 773 N N . THR A 1 102 ? 19.168 24.133 5.615 1.00 91.75 102 THR A N 1
ATOM 774 C CA . THR A 1 102 ? 18.319 25.330 5.588 1.00 91.75 102 THR A CA 1
ATOM 775 C C . THR A 1 102 ? 18.781 26.256 4.474 1.00 91.75 102 THR A C 1
ATOM 777 O O . THR A 1 102 ? 19.966 26.552 4.359 1.00 91.75 102 THR A O 1
ATOM 780 N N . ASP A 1 103 ? 17.849 26.711 3.646 1.00 89.94 103 ASP A N 1
ATOM 781 C CA . ASP A 1 103 ? 18.106 27.728 2.630 1.00 89.94 103 ASP A CA 1
ATOM 782 C C . ASP A 1 103 ? 18.238 29.097 3.310 1.00 89.94 103 ASP A C 1
ATOM 784 O O . ASP A 1 103 ? 17.325 29.559 4.006 1.00 89.94 103 ASP A O 1
ATOM 788 N N . ALA A 1 104 ? 19.377 29.756 3.096 1.00 83.69 104 ALA A N 1
ATOM 789 C CA . ALA A 1 104 ? 19.695 31.030 3.733 1.00 83.69 104 ALA A CA 1
ATOM 790 C C . ALA A 1 104 ? 18.745 32.175 3.326 1.00 83.69 104 ALA A C 1
ATOM 792 O O . ALA A 1 104 ? 18.519 33.096 4.112 1.00 83.69 104 ALA A O 1
ATOM 793 N N . LYS A 1 105 ? 18.177 32.132 2.114 1.00 87.38 105 LYS A N 1
ATOM 794 C CA . LYS A 1 105 ? 17.283 33.168 1.574 1.00 87.38 105 LYS A CA 1
ATOM 795 C C . LYS A 1 105 ? 15.822 32.875 1.879 1.00 87.38 105 LYS A C 1
ATOM 797 O O . LYS A 1 105 ? 15.106 33.764 2.335 1.00 87.38 105 LYS A O 1
ATOM 802 N N . SER A 1 106 ? 15.366 31.652 1.610 1.00 91.81 106 SER A N 1
ATOM 803 C CA . SER A 1 106 ? 13.942 31.305 1.718 1.00 91.81 106 SER A CA 1
ATOM 804 C C . SER A 1 106 ? 13.537 30.778 3.097 1.00 91.81 106 SER A C 1
ATOM 806 O O . SER A 1 106 ? 12.342 30.657 3.372 1.00 91.81 106 SER A O 1
ATOM 808 N N . ARG A 1 107 ? 14.513 30.452 3.961 1.00 89.81 107 ARG A N 1
ATOM 809 C CA . ARG A 1 107 ? 14.326 29.718 5.227 1.00 89.81 107 ARG A CA 1
ATOM 810 C C . ARG A 1 107 ? 13.623 28.366 5.060 1.00 89.81 107 ARG A C 1
ATOM 812 O O . ARG A 1 107 ? 13.123 27.809 6.037 1.00 89.81 107 ARG A O 1
ATOM 819 N N . ARG A 1 108 ? 13.561 27.826 3.839 1.00 91.62 108 ARG A N 1
ATOM 820 C CA . ARG A 1 108 ? 13.046 26.476 3.601 1.00 91.62 108 ARG A CA 1
ATOM 821 C C . ARG A 1 108 ? 14.024 25.458 4.159 1.00 91.62 108 ARG A C 1
ATOM 823 O O . ARG A 1 108 ? 15.236 25.646 4.098 1.00 91.62 108 ARG A O 1
ATOM 830 N N . THR A 1 109 ? 13.483 24.374 4.692 1.00 91.69 109 THR A N 1
ATOM 831 C CA . THR A 1 109 ? 14.267 23.260 5.208 1.00 91.69 109 THR A CA 1
ATOM 832 C C . THR A 1 109 ? 14.201 22.091 4.235 1.00 91.69 109 THR A C 1
ATOM 834 O O . THR A 1 109 ? 13.158 21.816 3.643 1.00 91.69 109 THR A O 1
ATOM 837 N N . SER A 1 110 ? 15.332 21.420 4.056 1.00 92.31 110 SER A N 1
ATOM 838 C CA . SER A 1 110 ? 15.465 20.184 3.289 1.00 92.31 110 SER A CA 1
ATOM 839 C C . SER A 1 110 ? 16.254 19.168 4.113 1.00 92.31 110 SER A C 1
ATOM 841 O O . SER A 1 110 ? 16.833 19.512 5.145 1.00 92.31 110 SER A O 1
ATOM 843 N N . TRP A 1 111 ? 16.257 17.910 3.690 1.00 92.69 111 TRP A N 1
ATOM 844 C CA . TRP A 1 111 ? 16.890 16.814 4.416 1.00 92.69 111 TRP A CA 1
ATOM 845 C C . TRP A 1 111 ? 17.836 16.061 3.486 1.00 92.69 111 TRP A C 1
ATOM 847 O O . TRP A 1 111 ? 17.428 15.586 2.429 1.00 92.69 111 TRP A O 1
ATOM 857 N N . LEU A 1 112 ? 19.102 15.960 3.884 1.00 93.38 112 LEU A N 1
ATOM 858 C CA . LEU A 1 112 ? 20.126 15.186 3.193 1.00 93.38 112 LEU A CA 1
ATOM 859 C C . LEU A 1 112 ? 20.241 13.811 3.851 1.00 93.38 112 LEU A C 1
ATOM 861 O O . LEU A 1 112 ? 20.464 13.731 5.058 1.00 93.38 112 LEU A O 1
ATOM 865 N N . SER A 1 113 ? 20.096 12.740 3.071 1.00 94.62 113 SER A N 1
ATOM 866 C CA . SER A 1 113 ? 20.236 11.373 3.587 1.00 94.62 113 SER A CA 1
ATOM 867 C C . SER A 1 113 ? 21.709 11.032 3.819 1.00 94.62 113 SER A C 1
ATOM 869 O O . SER A 1 113 ? 22.550 11.285 2.958 1.00 94.62 113 SER A O 1
ATOM 871 N N . VAL A 1 114 ? 22.013 10.452 4.977 1.00 96.50 114 VAL A N 1
ATOM 872 C CA . VAL A 1 114 ? 23.350 10.012 5.385 1.00 96.50 114 VAL A CA 1
ATOM 873 C C . VAL A 1 114 ? 23.308 8.513 5.624 1.00 96.50 114 VAL A C 1
ATOM 875 O O . VAL A 1 114 ? 22.614 8.046 6.522 1.00 96.50 114 VAL A O 1
ATOM 878 N N . VAL A 1 115 ? 24.067 7.752 4.842 1.00 97.00 115 VAL A N 1
ATOM 879 C CA . VAL A 1 115 ? 24.224 6.308 5.023 1.00 97.00 115 VAL A CA 1
ATOM 880 C C . VAL A 1 115 ? 24.847 6.051 6.391 1.00 97.00 115 VAL A C 1
ATOM 882 O O . VAL A 1 115 ? 25.886 6.629 6.712 1.00 97.00 115 VAL A O 1
ATOM 885 N N . LYS A 1 116 ? 24.235 5.185 7.199 1.00 96.31 116 LYS A N 1
ATOM 886 C CA . LYS A 1 116 ? 24.760 4.762 8.506 1.00 96.31 116 LYS A CA 1
ATOM 887 C C . LYS A 1 116 ? 25.372 3.378 8.437 1.00 96.31 116 LYS A C 1
ATOM 889 O O . LYS A 1 116 ? 26.506 3.195 8.876 1.00 96.31 116 LYS A O 1
ATOM 894 N N . GLU A 1 117 ? 24.667 2.445 7.814 1.00 94.81 117 GLU A N 1
ATOM 895 C CA . GLU A 1 117 ? 25.108 1.063 7.672 1.00 94.81 117 GLU A CA 1
ATOM 896 C C . GLU A 1 117 ? 24.877 0.570 6.247 1.00 94.81 117 GLU A C 1
ATOM 898 O O . GLU A 1 117 ? 23.896 0.930 5.591 1.00 94.81 117 GLU A O 1
ATOM 903 N N . CYS A 1 118 ? 25.793 -0.279 5.790 1.00 94.75 118 CYS A N 1
ATOM 904 C CA . CYS A 1 118 ? 25.723 -0.949 4.501 1.00 94.75 118 CYS A CA 1
ATOM 905 C C . CYS A 1 118 ? 25.595 -2.447 4.724 1.00 94.75 118 CYS A C 1
ATOM 907 O O . CYS A 1 118 ? 26.240 -2.991 5.622 1.00 94.75 118 CYS A O 1
ATOM 909 N N . ALA A 1 119 ? 24.821 -3.114 3.880 1.00 92.25 119 ALA A N 1
ATOM 910 C CA . ALA A 1 119 ? 24.800 -4.563 3.833 1.00 92.25 119 ALA A CA 1
ATOM 911 C C . ALA A 1 119 ? 24.625 -5.060 2.405 1.00 92.25 119 ALA A C 1
ATOM 913 O O . ALA A 1 119 ? 24.257 -4.327 1.489 1.00 92.25 119 ALA A O 1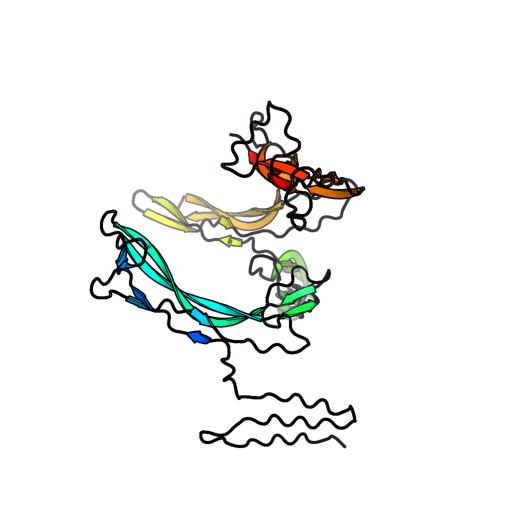
ATOM 914 N N . CYS A 1 120 ? 24.888 -6.348 2.243 1.00 88.38 120 CYS A N 1
ATOM 915 C CA . CYS A 1 120 ? 24.613 -7.052 1.010 1.00 88.38 120 CYS A CA 1
ATOM 916 C C . CYS A 1 120 ? 23.115 -7.306 0.886 1.00 88.38 120 CYS A C 1
ATOM 918 O O . CYS A 1 120 ? 22.589 -8.217 1.527 1.00 88.38 120 CYS A O 1
ATOM 920 N N . VAL A 1 121 ? 22.455 -6.500 0.064 1.00 85.94 121 VAL A N 1
ATOM 921 C CA . VAL A 1 121 ? 21.055 -6.666 -0.309 1.00 85.94 121 VAL A CA 1
ATOM 922 C C . VAL A 1 121 ? 21.009 -7.489 -1.587 1.00 85.94 121 VAL A C 1
ATOM 924 O O . VAL A 1 121 ? 21.948 -7.513 -2.378 1.00 85.94 121 VAL A O 1
ATOM 927 N N . CYS A 1 122 ? 19.955 -8.270 -1.747 1.00 81.25 122 CYS A N 1
ATOM 928 C CA . CYS A 1 122 ? 19.832 -9.157 -2.889 1.00 81.25 122 CYS A CA 1
ATOM 929 C C . CYS A 1 122 ? 19.018 -8.481 -3.973 1.00 81.25 122 CYS A C 1
ATOM 931 O O . CYS A 1 122 ? 17.915 -8.003 -3.692 1.00 81.25 122 CYS A O 1
ATOM 933 N N . ASP A 1 123 ? 19.565 -8.477 -5.190 1.00 73.38 123 ASP A N 1
ATOM 934 C CA . ASP A 1 123 ? 18.870 -7.952 -6.356 1.00 73.38 123 ASP A CA 1
ATOM 935 C C . ASP A 1 123 ? 17.528 -8.676 -6.444 1.00 73.38 123 ASP A C 1
ATOM 937 O O . ASP A 1 123 ? 17.449 -9.911 -6.392 1.00 73.38 123 ASP A O 1
ATOM 941 N N . ARG A 1 124 ? 16.445 -7.900 -6.474 1.00 61.19 124 ARG A N 1
ATOM 942 C CA . ARG A 1 124 ? 15.092 -8.445 -6.476 1.00 61.19 124 ARG A CA 1
ATOM 943 C C . ARG A 1 124 ? 14.939 -9.306 -7.728 1.00 61.19 124 ARG A C 1
ATOM 945 O O . ARG A 1 124 ? 14.893 -8.771 -8.830 1.00 61.19 124 ARG A O 1
ATOM 952 N N . ILE A 1 125 ? 14.841 -10.627 -7.569 1.00 59.38 125 ILE A N 1
ATOM 953 C CA . ILE A 1 125 ? 14.453 -11.491 -8.688 1.00 59.38 125 ILE A CA 1
ATOM 954 C C . ILE A 1 125 ? 13.052 -11.054 -9.111 1.00 59.38 125 ILE A C 1
ATOM 956 O O . ILE A 1 125 ? 12.160 -10.933 -8.266 1.00 59.38 125 ILE A O 1
ATOM 960 N N . GLU A 1 126 ? 12.864 -10.793 -10.405 1.00 54.56 126 GLU A N 1
ATOM 961 C CA . GLU A 1 126 ? 11.644 -10.164 -10.914 1.00 54.56 126 GLU A CA 1
ATOM 962 C C . GLU A 1 126 ? 10.377 -10.953 -10.554 1.00 54.56 126 GLU A C 1
ATOM 964 O O . GLU A 1 126 ? 9.345 -10.331 -10.304 1.00 54.56 126 GLU A O 1
ATOM 969 N N . ARG A 1 127 ? 10.450 -12.290 -10.421 1.00 64.81 127 ARG A N 1
ATOM 970 C CA . ARG A 1 127 ? 9.346 -13.156 -9.964 1.00 64.81 127 ARG A CA 1
ATOM 971 C C . ARG A 1 127 ? 9.845 -14.418 -9.248 1.00 64.81 127 ARG A C 1
ATOM 973 O O . ARG A 1 127 ? 10.708 -15.124 -9.757 1.00 64.81 127 ARG A O 1
ATOM 980 N N . CYS A 1 128 ? 9.232 -14.742 -8.107 1.00 75.31 128 CYS A N 1
ATOM 981 C CA . CYS A 1 128 ? 9.266 -16.098 -7.547 1.00 75.31 128 CYS A CA 1
ATOM 982 C C . CYS A 1 128 ? 8.196 -16.984 -8.210 1.00 75.31 128 CYS A C 1
ATOM 984 O O . CYS A 1 128 ? 7.176 -16.444 -8.652 1.00 75.31 128 CYS A O 1
ATOM 986 N N . PRO A 1 129 ? 8.381 -18.320 -8.241 1.00 76.81 129 PRO A N 1
ATOM 987 C CA . PRO A 1 129 ? 7.339 -19.255 -8.657 1.00 76.81 129 PRO A CA 1
ATOM 988 C C . PRO A 1 129 ? 6.032 -19.053 -7.879 1.00 76.81 129 PRO A C 1
ATOM 990 O O . PRO A 1 129 ? 6.032 -18.597 -6.730 1.00 76.81 129 PRO A O 1
ATOM 993 N N . GLU A 1 130 ? 4.907 -19.408 -8.494 1.00 67.12 130 GLU A N 1
ATOM 994 C CA . GLU A 1 130 ? 3.602 -19.349 -7.840 1.00 67.12 130 GLU A CA 1
ATOM 995 C C . GLU A 1 130 ? 3.599 -20.203 -6.558 1.00 67.12 130 GLU A C 1
ATOM 997 O O . GLU A 1 130 ? 4.133 -21.309 -6.524 1.00 67.12 130 GLU A O 1
ATOM 1002 N N . GLY A 1 131 ? 3.067 -19.652 -5.464 1.00 70.69 131 GLY A N 1
ATOM 1003 C CA . GLY A 1 131 ? 3.121 -20.293 -4.144 1.00 70.69 131 GLY A CA 1
ATOM 1004 C C . GLY A 1 131 ? 4.417 -20.065 -3.353 1.00 70.69 131 GLY A C 1
ATOM 1005 O O . GLY A 1 131 ? 4.544 -20.604 -2.260 1.00 70.69 131 GLY A O 1
ATOM 1006 N N . TRP A 1 132 ? 5.353 -19.248 -3.843 1.00 82.25 132 TRP A N 1
ATOM 1007 C CA . TRP A 1 132 ? 6.598 -18.899 -3.146 1.00 82.25 132 TRP A CA 1
ATOM 1008 C C . TRP A 1 132 ? 6.670 -17.386 -2.885 1.00 82.25 132 TRP A C 1
ATOM 1010 O O . TRP A 1 132 ? 5.976 -16.592 -3.528 1.00 82.25 132 TRP A O 1
ATOM 1020 N N . PHE A 1 133 ? 7.476 -16.963 -1.913 1.00 73.75 133 PHE A N 1
ATOM 1021 C CA . PHE A 1 133 ? 7.760 -15.552 -1.648 1.00 73.75 133 PHE A CA 1
ATOM 1022 C C . PHE A 1 133 ? 9.267 -15.303 -1.622 1.00 73.75 133 PHE A C 1
ATOM 1024 O O . PHE A 1 133 ? 10.054 -16.186 -1.292 1.00 73.75 133 PHE A O 1
ATOM 1031 N N . TRP A 1 134 ? 9.674 -14.090 -1.992 1.00 79.88 134 TRP A N 1
ATOM 1032 C CA . TRP A 1 134 ? 11.075 -13.691 -1.932 1.00 79.88 134 TRP A CA 1
ATOM 1033 C C . TRP A 1 134 ? 11.462 -13.394 -0.486 1.00 79.88 134 TRP A C 1
ATOM 1035 O O . TRP A 1 134 ? 10.966 -12.429 0.100 1.00 79.88 134 TRP A O 1
ATOM 1045 N N . ASN A 1 135 ? 12.347 -14.207 0.089 1.00 70.06 135 ASN A N 1
ATOM 1046 C CA . ASN A 1 135 ? 12.945 -13.902 1.378 1.00 70.06 135 ASN A CA 1
ATOM 1047 C C . ASN A 1 135 ? 14.204 -13.055 1.145 1.00 70.06 135 ASN A C 1
ATOM 1049 O O . ASN A 1 135 ? 15.248 -13.578 0.759 1.00 70.06 135 ASN A O 1
ATOM 1053 N N . ALA A 1 136 ? 14.105 -11.744 1.385 1.00 64.44 136 ALA A N 1
ATOM 1054 C CA . ALA A 1 136 ? 15.209 -10.805 1.174 1.00 64.44 136 ALA A CA 1
ATOM 1055 C C . ALA A 1 136 ? 16.434 -11.087 2.067 1.00 64.44 136 ALA A C 1
ATOM 1057 O O . ALA A 1 136 ? 17.547 -10.748 1.680 1.00 64.44 136 ALA A O 1
ATOM 1058 N N . TRP A 1 137 ? 16.246 -11.745 3.218 1.00 59.97 137 TRP A N 1
ATOM 1059 C CA . TRP A 1 137 ? 17.338 -12.121 4.121 1.00 59.97 137 TRP A CA 1
ATOM 1060 C C . TRP A 1 137 ? 18.132 -13.323 3.603 1.00 59.97 137 TRP A C 1
ATOM 1062 O O . TRP A 1 137 ? 19.355 -13.359 3.721 1.00 59.97 137 TRP A O 1
ATOM 1072 N N . HIS A 1 138 ? 17.444 -14.304 3.012 1.00 67.56 138 HIS A N 1
ATOM 1073 C CA . HIS A 1 138 ? 18.069 -15.528 2.495 1.00 67.56 138 HIS A CA 1
ATOM 1074 C C . HIS A 1 138 ? 18.347 -15.499 0.990 1.00 67.56 138 HIS A C 1
ATOM 1076 O O . HIS A 1 138 ? 19.015 -16.397 0.479 1.00 67.56 138 HIS A O 1
ATOM 1082 N N . CYS A 1 139 ? 17.869 -14.477 0.279 1.00 70.44 139 CYS A N 1
ATOM 1083 C CA . CYS A 1 139 ? 18.133 -14.253 -1.144 1.00 70.44 139 CYS A CA 1
ATOM 1084 C C . CYS A 1 139 ? 17.723 -15.428 -2.024 1.00 70.44 139 CYS A C 1
ATOM 1086 O O . CYS A 1 139 ? 18.423 -15.812 -2.965 1.00 70.44 139 CYS A O 1
ATOM 1088 N N . ARG A 1 140 ? 16.582 -16.011 -1.671 1.00 75.50 140 ARG A N 1
ATOM 1089 C CA . ARG A 1 140 ? 15.963 -17.126 -2.367 1.00 75.50 140 ARG A CA 1
ATOM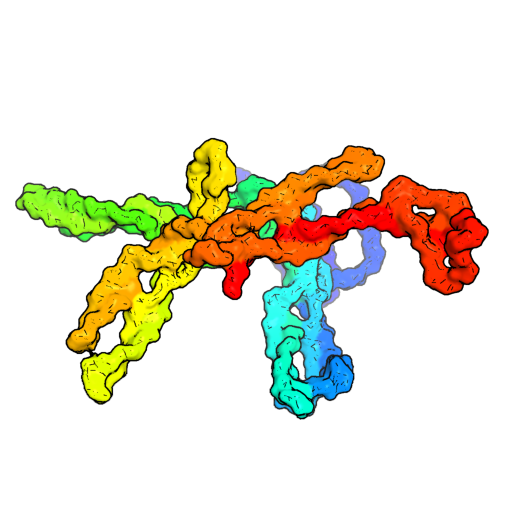 1090 C C . ARG A 1 140 ? 14.454 -17.006 -2.258 1.00 75.50 140 ARG A C 1
ATOM 1092 O O . ARG A 1 140 ? 13.921 -16.417 -1.313 1.00 75.50 140 ARG A O 1
ATOM 1099 N N . CYS A 1 141 ? 13.770 -17.603 -3.220 1.00 74.88 141 CYS A N 1
ATOM 1100 C CA . CYS A 1 141 ? 12.358 -17.878 -3.058 1.00 74.88 141 CYS A CA 1
ATOM 1101 C C . CYS A 1 141 ? 12.213 -18.962 -1.987 1.00 74.88 141 CYS A C 1
ATOM 1103 O O . CYS A 1 141 ? 12.879 -19.994 -2.056 1.00 74.88 141 CYS A O 1
ATOM 1105 N N . GLU A 1 142 ? 11.347 -18.731 -1.010 1.00 74.12 142 GLU A N 1
ATOM 1106 C CA . GLU A 1 142 ? 10.933 -19.739 -0.038 1.00 74.12 142 GLU A CA 1
ATOM 1107 C C . GLU A 1 142 ? 9.471 -20.104 -0.305 1.00 74.12 142 GLU A C 1
ATOM 1109 O O . GLU A 1 142 ? 8.683 -19.234 -0.702 1.00 74.12 142 GLU A O 1
ATOM 1114 N N . PRO A 1 143 ? 9.085 -21.382 -0.155 1.00 73.62 143 PRO A N 1
ATOM 1115 C CA . PRO A 1 143 ? 7.702 -21.768 -0.360 1.00 73.62 143 PRO A CA 1
ATOM 1116 C C . PRO A 1 143 ? 6.842 -21.057 0.691 1.00 73.62 143 PRO A C 1
ATOM 1118 O O . PRO A 1 143 ? 7.260 -20.899 1.838 1.00 73.62 143 PRO A O 1
ATOM 1121 N N . LYS A 1 144 ? 5.622 -20.640 0.332 1.00 67.88 144 LYS A N 1
ATOM 1122 C CA . LYS A 1 144 ? 4.631 -20.040 1.251 1.00 67.88 144 LYS A CA 1
ATOM 1123 C C . LYS A 1 144 ? 4.090 -21.051 2.279 1.00 67.88 144 LYS A C 1
ATOM 1125 O O . LYS A 1 144 ? 2.936 -20.964 2.690 1.00 67.88 144 LYS A O 1
ATOM 1130 N N . VAL A 1 145 ? 4.885 -22.029 2.700 1.00 56.19 145 VAL A N 1
ATOM 1131 C CA . VAL A 1 145 ? 4.534 -22.860 3.845 1.00 56.19 145 VAL A CA 1
ATOM 1132 C C . VAL A 1 145 ? 4.860 -22.024 5.071 1.00 56.19 145 VAL A C 1
ATOM 1134 O O . VAL A 1 145 ? 5.992 -22.001 5.548 1.00 56.19 145 VAL A O 1
ATOM 1137 N N . LEU A 1 146 ? 3.875 -21.251 5.528 1.00 55.97 146 LEU A N 1
ATOM 1138 C CA . LEU A 1 146 ? 3.979 -20.574 6.810 1.00 55.97 146 LEU A CA 1
ATOM 1139 C C . LEU A 1 146 ? 4.168 -21.661 7.869 1.00 55.97 146 LEU A C 1
ATOM 1141 O O . LEU A 1 146 ? 3.331 -22.562 7.944 1.00 55.97 146 LEU A O 1
ATOM 1145 N N . PRO A 1 147 ? 5.226 -21.602 8.691 1.00 60.47 147 PRO A N 1
ATOM 1146 C CA . PRO A 1 147 ? 5.401 -22.583 9.751 1.00 60.47 147 PRO A CA 1
ATOM 1147 C C . PRO A 1 147 ? 4.227 -22.555 10.742 1.00 60.47 147 PRO A C 1
ATOM 1149 O O . PRO A 1 147 ? 3.978 -23.564 11.387 1.00 60.47 147 PRO A O 1
ATOM 1152 N N . ASN A 1 148 ? 3.479 -21.441 10.820 1.00 74.94 148 ASN A N 1
ATOM 1153 C CA . ASN A 1 148 ? 2.272 -21.298 11.636 1.00 74.94 148 ASN A CA 1
ATOM 1154 C C . ASN A 1 148 ? 1.228 -20.391 10.946 1.00 74.94 148 ASN A C 1
ATOM 1156 O O . ASN A 1 148 ? 1.214 -19.191 11.220 1.00 74.94 148 ASN A O 1
ATOM 1160 N N . PRO A 1 149 ? 0.351 -20.891 10.056 1.00 82.44 149 PRO A N 1
ATOM 1161 C CA . PRO A 1 149 ? -0.755 -20.081 9.546 1.00 82.44 149 PRO A CA 1
ATOM 1162 C C . PRO A 1 149 ? -1.675 -19.635 10.692 1.00 82.44 149 PRO A C 1
ATOM 1164 O O . PRO A 1 149 ? -1.817 -20.340 11.696 1.00 82.44 149 PRO A O 1
ATOM 1167 N N . CYS A 1 150 ? -2.307 -18.466 10.546 1.00 85.94 150 CYS A N 1
ATOM 1168 C CA . CYS A 1 150 ? -3.338 -18.012 11.477 1.00 85.94 150 CYS A CA 1
ATOM 1169 C C . CYS A 1 150 ? -4.440 -19.067 11.606 1.00 85.94 150 CYS A C 1
ATOM 1171 O O . CYS A 1 150 ? -5.183 -19.314 10.661 1.00 85.94 150 CYS A O 1
ATOM 1173 N N . THR A 1 151 ? -4.511 -19.708 12.769 1.00 91.25 151 THR A N 1
ATOM 1174 C CA . THR A 1 151 ? -5.401 -20.838 13.037 1.00 91.25 151 THR A CA 1
ATOM 1175 C C . THR A 1 151 ? -6.014 -20.719 14.427 1.00 91.25 151 THR A C 1
ATOM 1177 O O . THR A 1 151 ? -5.464 -20.081 15.334 1.00 91.25 151 THR A O 1
ATOM 1180 N N . ARG A 1 152 ? -7.191 -21.330 14.593 1.00 93.75 152 ARG A N 1
ATOM 1181 C CA . ARG A 1 152 ? -7.835 -21.502 15.894 1.00 93.75 152 ARG A CA 1
ATOM 1182 C C . ARG A 1 152 ? -7.140 -22.632 16.646 1.00 93.75 152 ARG A C 1
ATOM 1184 O O . ARG A 1 152 ? -7.200 -23.788 16.242 1.00 93.75 152 ARG A O 1
ATOM 1191 N N . LEU A 1 153 ? -6.520 -22.300 17.766 1.00 90.88 153 LEU A N 1
ATOM 1192 C CA . LEU A 1 153 ? -6.029 -23.255 18.748 1.00 90.88 153 LEU A CA 1
ATOM 1193 C C . LEU A 1 153 ? -7.108 -23.495 19.800 1.00 90.88 153 LEU A C 1
ATOM 1195 O O . LEU A 1 153 ? -7.735 -22.542 20.260 1.00 90.88 153 LEU A O 1
ATOM 1199 N N . SER A 1 154 ? -7.300 -24.744 20.216 1.00 92.75 154 SER A N 1
ATOM 1200 C CA . SER A 1 154 ? -8.172 -25.049 21.350 1.00 92.75 154 SER A CA 1
ATOM 1201 C C . SER A 1 154 ? -7.550 -24.554 22.654 1.00 92.75 154 SER A C 1
ATOM 1203 O O . SER A 1 154 ? -6.398 -24.861 22.968 1.00 92.75 154 SER A O 1
ATOM 1205 N N . VAL A 1 155 ? -8.326 -23.800 23.427 1.00 90.44 155 VAL A N 1
ATOM 1206 C CA . VAL A 1 155 ? -7.954 -23.305 24.755 1.00 90.44 155 VAL A CA 1
ATOM 1207 C C . VAL A 1 155 ? -9.125 -23.565 25.679 1.00 90.44 155 VAL A C 1
ATOM 1209 O O . VAL A 1 155 ? -10.215 -23.046 25.471 1.00 90.44 155 VAL A O 1
ATOM 1212 N N . TYR A 1 156 ? -8.902 -24.356 26.722 1.00 91.12 156 TYR A N 1
ATOM 1213 C CA . TYR A 1 156 ? -9.963 -24.753 27.636 1.00 91.12 156 TYR A CA 1
ATOM 1214 C C . TYR A 1 156 ? -10.030 -23.817 28.839 1.00 91.12 156 TYR A C 1
ATOM 1216 O O . TYR A 1 156 ? -9.041 -23.603 29.540 1.00 91.12 156 TYR A O 1
ATOM 1224 N N . LYS A 1 157 ? -11.220 -23.274 29.100 1.00 85.69 157 LYS A N 1
ATOM 1225 C CA . LYS A 1 157 ? -11.530 -22.529 30.318 1.00 85.69 157 LYS A CA 1
ATOM 1226 C C . LYS A 1 157 ? -12.312 -23.427 31.268 1.00 85.69 157 LYS A C 1
ATOM 1228 O O . LYS A 1 157 ? -13.371 -23.935 30.908 1.00 85.69 157 LYS A O 1
ATOM 1233 N N . HIS A 1 158 ? -11.803 -23.590 32.484 1.00 86.94 158 HIS A N 1
ATOM 1234 C CA . HIS A 1 158 ? -12.484 -24.336 33.538 1.00 86.94 158 HIS A CA 1
ATOM 1235 C C . HIS A 1 158 ? -13.535 -23.457 34.225 1.00 86.94 158 HIS A C 1
ATOM 1237 O O . HIS A 1 158 ? -13.251 -22.324 34.622 1.00 86.94 158 HIS A O 1
ATOM 1243 N N . LEU A 1 159 ? -14.752 -23.977 34.353 1.00 81.31 159 LEU A N 1
ATOM 1244 C CA . LEU A 1 159 ? -15.900 -23.345 35.000 1.00 81.31 159 LEU A CA 1
ATOM 1245 C C . LEU A 1 159 ? -16.414 -24.283 36.102 1.00 81.31 159 LEU A C 1
ATOM 1247 O O . LEU A 1 159 ? -17.479 -24.871 35.977 1.00 81.31 159 LEU A O 1
ATOM 1251 N N . GLY A 1 160 ? -15.634 -24.466 37.168 1.00 85.88 160 GLY A N 1
ATOM 1252 C CA . GLY A 1 160 ? -15.898 -25.517 38.157 1.00 85.88 160 GLY A CA 1
ATOM 1253 C C . GLY A 1 160 ? -15.480 -26.886 37.616 1.00 85.88 160 GLY A C 1
ATOM 1254 O O . GLY A 1 160 ? -14.343 -27.033 37.171 1.00 85.88 160 GLY A O 1
ATOM 1255 N N . ASP A 1 161 ? -16.401 -27.852 37.614 1.00 85.94 161 ASP A N 1
ATOM 1256 C CA . ASP A 1 161 ? -16.132 -29.250 37.229 1.00 85.94 161 ASP A CA 1
ATOM 1257 C C . ASP A 1 161 ? -16.142 -29.498 35.708 1.00 85.94 161 ASP A C 1
ATOM 1259 O O . ASP A 1 161 ? -15.939 -30.623 35.255 1.00 85.94 161 ASP A O 1
ATOM 1263 N N . PHE A 1 162 ? -16.386 -28.465 34.897 1.00 82.62 162 PHE A N 1
ATOM 1264 C CA . PHE A 1 162 ? -16.455 -28.562 33.436 1.00 82.62 162 PHE A CA 1
ATOM 1265 C C . PHE A 1 162 ? -15.428 -27.647 32.768 1.00 82.62 162 PHE A C 1
ATOM 1267 O O . PHE A 1 162 ? -15.114 -26.561 33.259 1.00 82.62 162 PHE A O 1
ATOM 1274 N N . SER A 1 163 ? -14.917 -28.082 31.619 1.00 86.19 163 SER A N 1
ATOM 1275 C CA . SER A 1 163 ? -14.066 -27.293 30.731 1.00 86.19 163 SER A CA 1
ATOM 1276 C C . SER A 1 163 ? -14.813 -26.963 29.442 1.00 86.19 163 SER A C 1
ATOM 1278 O O . SER A 1 163 ? -15.505 -27.806 28.878 1.00 86.19 163 SER A O 1
ATOM 1280 N N . VAL A 1 164 ? -14.664 -25.727 28.966 1.00 88.44 164 VAL A N 1
ATOM 1281 C CA . VAL A 1 164 ? -15.203 -25.289 27.672 1.00 88.44 164 VAL A CA 1
ATOM 1282 C C . VAL A 1 164 ? -14.052 -24.828 26.796 1.00 88.44 164 VAL A C 1
ATOM 1284 O O . VAL A 1 164 ? -13.230 -24.030 27.250 1.00 88.44 164 VAL A O 1
ATOM 1287 N N . ASP A 1 165 ? -13.978 -25.324 25.560 1.00 91.00 165 ASP A N 1
ATOM 1288 C CA . ASP A 1 165 ? -13.011 -24.837 24.575 1.00 91.00 165 ASP A CA 1
ATOM 1289 C C . ASP A 1 165 ? -13.428 -23.442 24.096 1.00 91.00 165 ASP A C 1
ATOM 1291 O O . ASP A 1 165 ? -14.299 -23.288 23.244 1.00 91.00 165 ASP A O 1
ATOM 1295 N N . VAL A 1 166 ? -12.807 -22.408 24.659 1.00 89.19 166 VAL A N 1
ATOM 1296 C CA . VAL A 1 166 ? -13.039 -21.016 24.260 1.00 89.19 166 VAL A CA 1
ATOM 1297 C C . VAL A 1 166 ? -12.290 -20.641 22.981 1.00 89.19 166 VAL A C 1
ATOM 1299 O O . VAL A 1 166 ? -12.615 -19.622 22.369 1.00 89.19 166 VAL A O 1
ATOM 1302 N N . GLY A 1 167 ? -11.334 -21.469 22.554 1.00 90.75 167 GLY A N 1
ATOM 1303 C CA . GLY A 1 167 ? -10.444 -21.200 21.434 1.00 90.75 167 GLY A CA 1
ATOM 1304 C C . GLY A 1 167 ? -9.483 -20.025 21.674 1.00 90.75 167 GLY A C 1
ATOM 1305 O O . GLY A 1 167 ? -9.636 -19.220 22.593 1.00 90.75 167 GLY A O 1
ATOM 1306 N N . MET A 1 168 ? -8.468 -19.908 20.822 1.00 90.25 168 MET A N 1
ATOM 1307 C CA . MET A 1 168 ? -7.593 -18.743 20.689 1.00 90.25 168 MET A CA 1
ATOM 1308 C C . MET A 1 168 ? -7.049 -18.689 19.264 1.00 90.25 168 MET A C 1
ATOM 1310 O O . MET A 1 168 ? -6.626 -19.705 18.726 1.00 90.25 168 MET A O 1
ATOM 1314 N N . CYS A 1 169 ? -6.992 -17.503 18.665 1.00 88.38 169 CYS A N 1
ATOM 1315 C CA . CYS A 1 169 ? -6.340 -17.326 17.371 1.00 88.38 169 CYS A CA 1
ATOM 1316 C C . CYS A 1 169 ? -4.843 -17.097 17.549 1.00 88.38 169 CYS A C 1
ATOM 1318 O O . CYS A 1 169 ? -4.432 -16.203 18.294 1.00 88.38 169 CYS A O 1
ATOM 1320 N N . ARG A 1 170 ? -4.026 -17.897 16.862 1.00 88.44 170 ARG A N 1
ATOM 1321 C CA . ARG A 1 170 ? -2.572 -17.740 16.842 1.00 88.44 170 ARG A CA 1
ATOM 1322 C C . ARG A 1 170 ? -2.021 -18.135 15.478 1.00 88.44 170 ARG A C 1
ATOM 1324 O O . ARG A 1 170 ? -2.543 -19.025 14.821 1.00 88.44 170 ARG A O 1
ATOM 1331 N N . GLY A 1 171 ? -0.952 -17.468 15.077 1.00 85.62 171 GLY A N 1
ATOM 1332 C CA . GLY A 1 171 ? -0.245 -17.730 13.832 1.00 85.62 171 GLY A CA 1
ATOM 1333 C C . GLY A 1 171 ? 0.165 -16.433 13.159 1.00 85.62 171 GLY A C 1
ATOM 1334 O O . GLY A 1 171 ? -0.245 -15.342 13.568 1.00 85.62 171 GLY A O 1
ATOM 1335 N N . ASP A 1 172 ? 0.993 -16.574 12.140 1.00 80.00 172 ASP A N 1
ATOM 1336 C CA . ASP A 1 172 ? 1.528 -15.473 11.367 1.00 80.00 172 ASP A CA 1
ATOM 1337 C C . ASP A 1 172 ? 0.549 -15.089 10.262 1.00 80.00 172 ASP A C 1
ATOM 1339 O O . ASP A 1 172 ? -0.031 -15.929 9.569 1.00 80.00 172 ASP A O 1
ATOM 1343 N N . CYS A 1 173 ? 0.384 -13.783 10.090 1.00 76.69 173 CYS A N 1
ATOM 1344 C CA . CYS A 1 173 ? -0.406 -13.210 9.018 1.00 76.69 173 CYS A CA 1
ATOM 1345 C C . CYS A 1 173 ? 0.526 -12.483 8.060 1.00 76.69 173 CYS A C 1
ATOM 1347 O O . CYS A 1 173 ? 0.900 -11.332 8.287 1.00 76.69 173 CYS A O 1
ATOM 1349 N N . HIS A 1 174 ? 0.910 -13.159 6.978 1.00 66.50 174 HIS A N 1
ATOM 1350 C CA . HIS A 1 174 ? 1.682 -12.520 5.925 1.00 66.50 174 HIS A CA 1
ATOM 1351 C C . HIS A 1 174 ? 0.767 -11.743 4.990 1.00 66.50 174 HIS A C 1
ATOM 1353 O O . HIS A 1 174 ? -0.118 -12.303 4.343 1.00 66.50 174 HIS A O 1
ATOM 1359 N N . TRP A 1 175 ? 1.035 -10.447 4.881 1.00 62.91 175 TRP A N 1
ATOM 1360 C CA . TRP A 1 175 ? 0.356 -9.575 3.945 1.00 62.91 175 TRP A CA 1
ATOM 1361 C C . TRP A 1 175 ? 1.373 -8.795 3.111 1.00 62.91 175 TRP A C 1
ATOM 1363 O O . TRP A 1 175 ? 2.444 -8.439 3.598 1.00 62.91 175 TRP A O 1
ATOM 1373 N N . LYS A 1 176 ? 1.069 -8.558 1.828 1.00 47.88 176 LYS A N 1
ATOM 1374 C CA . LYS A 1 176 ? 2.018 -7.992 0.845 1.00 47.88 176 LYS A CA 1
ATOM 1375 C C . LYS A 1 176 ? 2.396 -6.515 1.091 1.00 47.88 176 LYS A C 1
ATOM 1377 O O . LYS A 1 176 ? 3.150 -5.967 0.294 1.00 47.88 176 LYS A O 1
ATOM 1382 N N . GLY A 1 177 ? 1.927 -5.888 2.172 1.00 50.34 177 GLY A N 1
ATOM 1383 C CA . GLY A 1 177 ? 2.173 -4.470 2.460 1.00 50.34 177 GLY A CA 1
ATOM 1384 C C . GLY A 1 177 ? 2.205 -4.066 3.939 1.00 50.34 177 GLY A C 1
ATOM 1385 O O . GLY A 1 177 ? 2.311 -2.878 4.218 1.00 50.34 177 GLY A O 1
ATOM 1386 N N . GLY A 1 178 ? 2.138 -5.001 4.897 1.00 54.00 178 GLY A N 1
ATOM 1387 C CA . GLY A 1 178 ? 2.133 -4.641 6.320 1.00 54.00 178 GLY A CA 1
ATOM 1388 C C . GLY A 1 178 ? 2.000 -5.819 7.287 1.00 54.00 178 GLY A C 1
ATOM 1389 O O . GLY A 1 178 ? 1.808 -6.964 6.876 1.00 54.00 178 GLY A O 1
ATOM 1390 N N . PHE A 1 179 ? 2.101 -5.522 8.586 1.00 57.34 179 PHE A N 1
ATOM 1391 C CA . PHE A 1 179 ? 1.915 -6.487 9.672 1.00 57.34 179 PHE A CA 1
ATOM 1392 C C . PHE A 1 179 ? 0.419 -6.686 9.943 1.00 57.34 179 PHE A C 1
ATOM 1394 O O . PHE A 1 179 ? -0.225 -5.821 10.537 1.00 57.34 179 PHE A O 1
ATOM 1401 N N . ALA A 1 180 ? -0.138 -7.818 9.519 1.00 69.38 180 ALA A N 1
ATOM 1402 C CA . ALA A 1 180 ? -1.458 -8.255 9.959 1.00 69.38 180 ALA A CA 1
ATOM 1403 C C . ALA A 1 180 ? -1.326 -9.099 11.240 1.00 69.38 180 ALA A C 1
ATOM 1405 O O . ALA A 1 180 ? -0.285 -9.704 11.493 1.00 69.38 180 ALA A O 1
ATOM 1406 N N . TYR A 1 181 ? -2.383 -9.149 12.051 1.00 77.94 181 TYR A N 1
ATOM 1407 C CA . TYR A 1 181 ? -2.427 -9.964 13.269 1.00 77.94 181 TYR A CA 1
ATOM 1408 C C . TYR A 1 181 ? -3.506 -11.034 13.128 1.00 77.94 181 TYR A C 1
ATOM 1410 O O . TYR A 1 181 ? -4.590 -10.761 12.605 1.00 77.94 181 TYR A O 1
ATOM 1418 N N . CYS A 1 182 ? -3.212 -12.238 13.616 1.00 83.69 182 CYS A N 1
ATOM 1419 C CA . CYS A 1 182 ? -4.182 -13.320 13.677 1.00 83.69 182 CYS A CA 1
ATOM 1420 C C . CYS A 1 182 ? -5.217 -13.021 14.764 1.00 83.69 182 CYS A C 1
ATOM 1422 O O . CYS A 1 182 ? -4.859 -12.855 15.932 1.00 83.69 182 CYS A O 1
ATOM 1424 N N . ARG A 1 183 ? -6.495 -12.922 14.391 1.00 84.25 183 ARG A N 1
ATOM 1425 C CA . ARG A 1 183 ? -7.572 -12.566 15.322 1.00 84.25 183 ARG A CA 1
ATOM 1426 C C . ARG A 1 183 ? -8.849 -13.373 15.077 1.00 84.25 183 ARG A C 1
ATOM 1428 O O . ARG A 1 183 ? -9.024 -13.881 13.972 1.00 84.25 183 ARG A O 1
ATOM 1435 N N . PRO A 1 184 ? -9.767 -13.430 16.058 1.00 84.25 184 PRO A N 1
ATOM 1436 C CA . PRO A 1 184 ? -11.083 -14.030 15.859 1.00 84.25 184 PRO A CA 1
ATOM 1437 C C . PRO A 1 184 ? -11.886 -13.278 14.795 1.00 84.25 184 PRO A C 1
ATOM 1439 O O . PRO A 1 184 ? -11.975 -12.048 14.849 1.00 84.25 184 PRO A O 1
ATOM 1442 N N . LEU A 1 185 ? -12.479 -14.007 13.851 1.00 78.69 185 LEU A N 1
ATOM 1443 C CA . LEU A 1 185 ? -13.423 -13.470 12.867 1.00 78.69 185 LEU A CA 1
ATOM 1444 C C . LEU A 1 185 ? -14.861 -13.614 13.372 1.00 78.69 185 LEU A C 1
ATOM 1446 O O . LEU A 1 185 ? -15.607 -12.630 13.452 1.00 78.69 185 LEU A O 1
ATOM 1450 N N . THR A 1 186 ? -15.221 -14.826 13.785 1.00 78.81 186 THR A N 1
ATOM 1451 C CA . THR A 1 186 ? -16.560 -15.191 14.252 1.00 78.81 186 THR A CA 1
ATOM 1452 C C . THR A 1 186 ? -16.520 -15.704 15.689 1.00 78.81 186 THR A C 1
ATOM 1454 O O . THR A 1 186 ? -15.504 -16.194 16.190 1.00 78.81 186 THR A O 1
ATOM 1457 N N . PHE A 1 187 ? -17.650 -15.543 16.377 1.00 84.19 187 PHE A N 1
ATOM 1458 C CA . PHE A 1 187 ? -17.873 -16.094 17.707 1.00 84.19 187 PHE A CA 1
ATOM 1459 C C . PHE A 1 187 ? -19.181 -16.871 17.693 1.00 84.19 187 PHE A C 1
ATOM 1461 O O . PHE A 1 187 ? -20.193 -16.353 17.219 1.00 84.19 187 PHE A O 1
ATOM 1468 N N . GLU A 1 188 ? -19.176 -18.051 18.292 1.00 88.75 188 GLU A N 1
ATOM 1469 C CA . GLU A 1 188 ? -20.378 -18.832 18.560 1.00 88.75 188 GLU A CA 1
ATOM 1470 C C . GLU A 1 188 ? -20.728 -18.718 20.052 1.00 88.75 188 GLU A C 1
ATOM 1472 O O . GLU A 1 188 ? -19.851 -18.551 20.901 1.00 88.75 1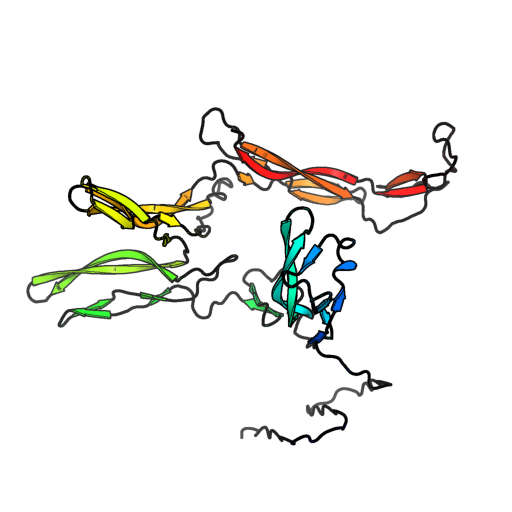88 GLU A O 1
ATOM 1477 N N . THR A 1 189 ? -22.015 -18.757 20.403 1.00 88.19 189 THR A N 1
ATOM 1478 C CA . THR A 1 189 ? -22.421 -18.860 21.813 1.00 88.19 189 THR A CA 1
ATOM 1479 C C . THR A 1 189 ? -22.668 -20.322 22.144 1.00 88.19 189 THR A C 1
ATOM 1481 O O . THR A 1 189 ? -23.622 -20.904 21.640 1.00 88.19 189 THR A O 1
ATOM 1484 N N . GLN A 1 190 ? -21.845 -20.897 23.018 1.00 86.94 190 GLN A N 1
ATOM 1485 C CA . GLN A 1 190 ? -22.064 -22.236 23.553 1.00 86.94 190 GLN A CA 1
ATOM 1486 C C . GLN A 1 190 ? -22.703 -22.144 24.934 1.00 86.94 190 GLN A C 1
ATOM 1488 O O . GLN A 1 190 ? -22.201 -21.455 25.825 1.00 86.94 190 GLN A O 1
ATOM 1493 N N . THR A 1 191 ? -23.812 -22.857 25.113 1.00 87.94 191 THR A N 1
ATOM 1494 C CA . THR A 1 191 ? -24.473 -23.028 26.406 1.00 87.94 191 THR A CA 1
ATOM 1495 C C . THR A 1 191 ? -24.173 -24.419 26.935 1.00 87.94 191 THR A C 1
ATOM 1497 O O . THR A 1 191 ? -24.504 -25.413 26.296 1.00 87.94 191 THR A O 1
ATOM 1500 N N . VAL A 1 192 ? -23.561 -24.486 28.115 1.00 84.19 192 VAL A N 1
ATOM 1501 C CA . VAL A 1 192 ? -23.271 -25.741 28.810 1.00 84.19 192 VAL A CA 1
ATOM 1502 C C . VAL A 1 192 ? -24.188 -25.843 30.016 1.00 84.19 192 VAL A C 1
ATOM 1504 O O . VAL A 1 192 ? -24.188 -24.969 30.885 1.00 84.19 192 VAL A O 1
ATOM 1507 N N . THR A 1 193 ? -24.987 -26.903 30.066 1.00 85.88 193 THR A N 1
ATOM 1508 C CA . THR A 1 193 ? -25.837 -27.213 31.217 1.00 85.88 193 THR A CA 1
ATOM 1509 C C . THR A 1 193 ? -25.074 -28.130 32.158 1.00 85.88 193 THR A C 1
ATOM 1511 O O . THR A 1 193 ? -24.582 -29.181 31.751 1.00 85.88 193 THR A O 1
ATOM 1514 N N . ASN A 1 194 ? -24.951 -27.729 33.419 1.00 81.56 194 ASN A N 1
ATOM 1515 C CA . ASN A 1 194 ? -24.334 -28.555 34.440 1.00 81.56 194 ASN A CA 1
ATOM 1516 C C . ASN A 1 194 ? -25.268 -29.721 34.839 1.00 81.56 194 ASN A C 1
ATOM 1518 O O . ASN A 1 194 ? -26.482 -29.652 34.612 1.00 81.56 194 ASN A O 1
ATOM 1522 N N . PRO A 1 195 ? -24.739 -30.773 35.491 1.00 77.38 195 PRO A N 1
ATOM 1523 C CA . PRO A 1 195 ? -25.537 -31.919 35.943 1.00 77.38 195 PRO A CA 1
ATOM 1524 C C . PRO A 1 195 ? -26.656 -31.558 36.933 1.00 77.38 195 PRO A C 1
ATOM 1526 O O . PRO A 1 195 ? -27.586 -32.333 37.129 1.00 77.38 195 PRO A O 1
ATOM 1529 N N . TYR A 1 196 ? -26.571 -30.381 37.554 1.00 85.69 196 TYR A N 1
ATOM 1530 C CA . TYR A 1 196 ? -27.518 -29.861 38.538 1.00 85.69 196 TYR A CA 1
ATOM 1531 C C . TYR A 1 196 ? -28.576 -28.924 37.918 1.00 85.69 196 TYR A C 1
ATOM 1533 O O . TYR A 1 196 ? -29.308 -28.261 38.648 1.00 85.69 196 TYR A O 1
ATOM 1541 N N . GLY A 1 197 ? -28.657 -28.840 36.584 1.00 87.00 197 GLY A N 1
ATOM 1542 C CA . GLY A 1 197 ? -29.653 -28.046 35.854 1.00 87.00 197 GLY A CA 1
ATOM 1543 C C . GLY A 1 197 ? -29.324 -26.558 35.667 1.00 87.00 197 GLY A C 1
ATOM 1544 O O . GLY A 1 197 ? -30.120 -25.829 35.079 1.00 87.00 197 GLY A O 1
ATOM 1545 N N . GLY A 1 198 ? -28.163 -26.082 36.121 1.00 83.81 198 GLY A N 1
ATOM 1546 C CA . GLY A 1 198 ? -27.689 -24.718 35.873 1.00 83.81 198 GLY A CA 1
ATOM 1547 C C . GLY A 1 198 ? -27.038 -24.585 34.495 1.00 83.81 198 GLY A C 1
ATOM 1548 O O . GLY A 1 198 ? -26.124 -25.339 34.179 1.00 83.81 198 GLY A O 1
ATOM 1549 N N . ALA A 1 199 ? -27.470 -23.624 33.678 1.00 82.50 199 ALA A N 1
ATOM 1550 C CA . ALA A 1 199 ? -26.878 -23.356 32.366 1.00 82.50 199 ALA A CA 1
ATOM 1551 C C . ALA A 1 199 ? -25.915 -22.163 32.414 1.00 82.50 199 ALA A C 1
ATOM 1553 O O . ALA A 1 199 ? -26.248 -21.106 32.952 1.00 82.50 199 ALA A O 1
ATOM 1554 N N . VAL A 1 200 ? -24.734 -22.317 31.815 1.00 77.75 200 VAL A N 1
ATOM 1555 C CA . VAL A 1 200 ? -23.756 -21.240 31.632 1.00 77.75 200 VAL A CA 1
ATOM 1556 C C . VAL A 1 200 ? -23.510 -21.059 30.140 1.00 77.75 200 VAL A C 1
ATOM 1558 O O . VAL A 1 200 ? -23.095 -21.992 29.457 1.00 77.75 200 VAL A O 1
ATOM 1561 N N . SER A 1 201 ? -23.762 -19.853 29.632 1.00 80.38 201 SER A N 1
ATOM 1562 C CA . SER A 1 201 ? -23.466 -19.490 28.243 1.00 80.38 201 SER A CA 1
ATOM 1563 C C . SER A 1 201 ? -22.138 -18.747 28.163 1.00 80.38 201 SER A C 1
ATOM 1565 O O . SER A 1 201 ? -21.925 -17.771 28.883 1.00 80.38 201 SER A O 1
ATOM 1567 N N . THR A 1 202 ? -21.258 -19.174 27.263 1.00 82.62 202 THR A N 1
ATOM 1568 C CA . THR A 1 202 ? -20.004 -18.484 26.946 1.00 82.62 202 THR A CA 1
ATOM 1569 C C . THR A 1 202 ? -19.885 -18.263 25.446 1.00 82.62 202 THR A C 1
ATOM 1571 O O . THR A 1 202 ? -20.393 -19.044 24.646 1.00 82.62 202 THR A O 1
ATOM 1574 N N . ARG A 1 203 ? -19.195 -17.190 25.054 1.00 78.25 203 ARG A N 1
ATOM 1575 C CA . ARG A 1 203 ? -18.756 -17.026 23.667 1.00 78.25 203 ARG A CA 1
ATOM 1576 C C . ARG A 1 203 ? -17.485 -17.837 23.450 1.00 78.25 203 ARG A C 1
ATOM 1578 O O . ARG A 1 203 ? -16.562 -17.737 24.259 1.00 78.25 203 ARG A O 1
ATOM 1585 N N . VAL A 1 204 ? -17.456 -18.608 22.375 1.00 87.62 204 VAL A N 1
ATOM 1586 C CA . VAL A 1 204 ? -16.291 -19.355 21.903 1.00 87.62 204 VAL A CA 1
ATOM 1587 C C . VAL A 1 204 ? -15.857 -18.775 20.564 1.00 87.62 204 VAL A C 1
ATOM 1589 O O . VAL A 1 204 ? -16.687 -18.307 19.783 1.00 87.62 204 VAL A O 1
ATOM 1592 N N . ILE A 1 205 ? -14.552 -18.738 20.323 1.00 88.31 205 ILE A N 1
ATOM 1593 C CA . ILE A 1 205 ? -14.020 -18.380 19.008 1.00 88.31 205 ILE A CA 1
ATOM 1594 C C . ILE A 1 205 ? -14.375 -19.521 18.060 1.00 88.31 205 ILE A C 1
ATOM 1596 O O . ILE A 1 205 ? -14.123 -20.674 18.401 1.00 88.31 205 ILE A O 1
ATOM 1600 N N . ASP A 1 206 ? -14.953 -19.199 16.911 1.00 87.25 206 ASP A N 1
ATOM 1601 C CA . ASP A 1 206 ? -15.343 -20.176 15.889 1.00 87.25 206 ASP A CA 1
ATOM 1602 C C . ASP A 1 206 ? -14.318 -20.172 14.745 1.00 87.25 206 ASP A C 1
ATOM 1604 O O . ASP A 1 206 ? -13.709 -21.201 14.459 1.00 87.25 206 ASP A O 1
ATOM 1608 N N . ASP A 1 207 ? -13.988 -18.986 14.227 1.00 85.12 207 ASP A N 1
ATOM 1609 C CA . ASP A 1 207 ? -13.009 -18.827 13.149 1.00 85.12 207 ASP A CA 1
ATOM 1610 C C . ASP A 1 207 ? -11.941 -17.759 13.445 1.00 85.12 207 ASP A C 1
ATOM 1612 O O . ASP A 1 207 ? -12.161 -16.800 14.196 1.00 85.12 207 ASP A O 1
ATOM 1616 N N . CYS A 1 208 ? -10.769 -17.920 12.831 1.00 86.44 208 CYS A N 1
ATOM 1617 C CA . CYS A 1 208 ? -9.607 -17.049 12.954 1.00 86.44 208 CYS A CA 1
ATOM 1618 C C . CYS A 1 208 ? -9.144 -16.568 11.583 1.00 86.44 208 CYS A C 1
ATOM 1620 O O . CYS A 1 208 ? -9.079 -17.331 10.630 1.00 86.44 208 CYS A O 1
ATOM 1622 N N . GLY A 1 209 ? -8.725 -15.309 11.499 1.00 81.75 209 GLY A N 1
ATOM 1623 C CA . GLY A 1 209 ? -8.253 -14.751 10.243 1.00 81.75 209 GLY A CA 1
ATOM 1624 C C . GLY A 1 209 ? -7.336 -13.557 10.403 1.00 81.75 209 GLY A C 1
ATOM 1625 O O . GLY A 1 209 ? -7.176 -12.971 11.478 1.00 81.75 209 GLY A O 1
ATOM 1626 N N . CYS A 1 210 ? -6.725 -13.204 9.281 1.00 77.75 210 CYS A N 1
ATOM 1627 C CA . CYS A 1 210 ? -5.787 -12.105 9.171 1.00 77.75 210 CYS A CA 1
ATOM 1628 C C . CYS A 1 210 ? -6.514 -10.836 8.734 1.00 77.75 210 CYS A C 1
ATOM 1630 O O . CYS A 1 210 ? -7.049 -10.767 7.631 1.00 77.75 210 CYS A O 1
ATOM 1632 N N . SER A 1 211 ? -6.517 -9.803 9.577 1.00 67.94 211 SER A N 1
ATOM 1633 C CA . SER A 1 211 ? -7.002 -8.476 9.173 1.00 67.94 211 SER A CA 1
ATOM 1634 C C . SER A 1 211 ? -6.310 -7.375 9.974 1.00 67.94 211 SER A C 1
ATOM 1636 O O . SER A 1 211 ? -6.026 -7.567 11.157 1.00 67.94 211 SER A O 1
ATOM 1638 N N . ASP A 1 212 ? -6.075 -6.213 9.357 1.00 69.19 212 ASP A N 1
ATOM 1639 C CA . ASP A 1 212 ? -5.574 -5.014 10.053 1.00 69.19 212 ASP A CA 1
ATOM 1640 C C . ASP A 1 212 ? -6.702 -4.009 10.374 1.00 69.19 212 ASP A C 1
ATOM 1642 O O . ASP A 1 212 ? -6.478 -2.931 10.924 1.00 69.19 212 ASP A O 1
ATOM 1646 N N . CYS A 1 213 ? -7.959 -4.357 10.083 1.00 77.44 213 CYS A N 1
ATOM 1647 C CA . CYS A 1 213 ? -9.107 -3.502 10.372 1.00 77.44 213 CYS A CA 1
ATOM 1648 C C . CYS A 1 213 ? -9.397 -3.431 11.875 1.00 77.44 213 CYS A C 1
ATOM 1650 O O . CYS A 1 213 ? -10.029 -4.321 12.439 1.00 77.44 213 CYS A O 1
ATOM 1652 N N . ARG A 1 214 ? -8.969 -2.360 12.547 1.00 77.69 214 ARG A N 1
ATOM 1653 C CA . ARG A 1 214 ? -9.109 -2.206 14.003 1.00 77.69 214 ARG A CA 1
ATOM 1654 C C . ARG A 1 214 ? -9.776 -0.898 14.398 1.00 77.69 214 ARG A C 1
ATOM 1656 O O . ARG A 1 214 ? -9.758 0.086 13.659 1.00 77.69 214 ARG A O 1
ATOM 1663 N N . VAL A 1 215 ? -10.316 -0.874 15.615 1.00 71.75 215 VAL A N 1
ATOM 1664 C CA . VAL A 1 215 ? -10.719 0.377 16.260 1.00 71.75 215 VAL A CA 1
ATOM 1665 C C . VAL A 1 215 ? -9.445 1.133 16.633 1.00 71.75 215 VAL A C 1
ATOM 1667 O O . VAL A 1 215 ? -8.674 0.703 17.488 1.00 71.75 215 VAL A O 1
ATOM 1670 N N . ARG A 1 216 ? -9.198 2.264 15.981 1.00 81.69 216 ARG A N 1
ATOM 1671 C CA . ARG A 1 216 ? -8.166 3.225 16.370 1.00 81.69 216 ARG A CA 1
ATOM 1672 C C . ARG A 1 216 ? -8.782 4.244 17.315 1.00 81.69 216 ARG A C 1
ATOM 1674 O O . ARG A 1 216 ? -9.908 4.691 17.106 1.00 81.69 216 ARG A O 1
ATOM 1681 N N . ALA A 1 217 ? -8.045 4.626 18.353 1.00 71.38 217 ALA A N 1
ATOM 1682 C CA . ALA A 1 217 ? -8.508 5.658 19.268 1.00 71.38 217 ALA A CA 1
ATOM 1683 C C . ALA A 1 217 ? -8.687 6.981 18.510 1.00 71.38 217 ALA A C 1
ATOM 1685 O O . ALA A 1 217 ? -7.761 7.479 17.869 1.00 71.38 217 ALA A O 1
ATOM 1686 N N . LYS A 1 218 ? -9.884 7.559 18.602 1.00 86.25 218 LYS A N 1
ATOM 1687 C CA . LYS A 1 218 ? -10.162 8.926 18.162 1.00 86.25 218 LYS A CA 1
ATOM 1688 C C . LYS A 1 218 ? -10.917 9.606 19.276 1.00 86.25 218 LYS A C 1
ATOM 1690 O O . LYS A 1 218 ? -11.941 9.109 19.733 1.00 86.25 218 LYS A O 1
ATOM 1695 N N . TYR A 1 219 ? -10.398 10.737 19.716 1.00 85.75 219 TYR A N 1
ATOM 1696 C CA . TYR A 1 219 ? -10.987 11.469 20.819 1.00 85.75 219 TYR A CA 1
ATOM 1697 C C . TYR A 1 219 ? -11.870 12.593 20.291 1.00 85.75 219 TYR A C 1
ATOM 1699 O O . TYR A 1 219 ? -11.487 13.302 19.361 1.00 85.75 219 TYR A O 1
ATOM 1707 N N . ARG A 1 220 ? -13.041 12.763 20.900 1.00 86.62 220 ARG A N 1
ATOM 1708 C CA . ARG A 1 220 ? -13.872 13.960 20.762 1.00 86.62 220 ARG A CA 1
ATOM 1709 C C . ARG A 1 220 ? -13.930 14.677 22.101 1.00 86.62 220 ARG A C 1
ATOM 1711 O O . ARG A 1 220 ? -13.979 14.035 23.148 1.00 86.62 220 ARG A O 1
ATOM 1718 N N . LEU A 1 221 ? -13.901 16.002 22.052 1.00 89.19 221 LEU A N 1
ATOM 1719 C CA . LEU A 1 221 ? -14.201 16.833 23.209 1.00 89.19 221 LEU A CA 1
ATOM 1720 C C . LEU A 1 221 ? -15.717 16.976 23.293 1.00 89.19 221 LEU A C 1
ATOM 1722 O O . LEU A 1 221 ? -16.361 17.309 22.300 1.00 89.19 221 LEU A O 1
ATOM 1726 N N . ILE A 1 222 ? -16.273 16.665 24.455 1.00 88.12 222 ILE A N 1
ATOM 1727 C CA . ILE A 1 222 ? -17.709 16.665 24.703 1.00 88.12 222 ILE A CA 1
ATOM 1728 C C . ILE A 1 222 ? -17.954 17.561 25.899 1.00 88.12 222 ILE A C 1
ATOM 1730 O O . ILE A 1 222 ? -17.431 17.313 26.984 1.00 88.12 222 ILE A O 1
ATOM 1734 N N . LYS A 1 223 ? -18.722 18.622 25.670 1.00 89.56 223 LYS A N 1
ATOM 1735 C CA . LYS A 1 223 ? -19.175 19.522 26.721 1.00 89.56 223 LYS A CA 1
ATOM 1736 C C . LYS A 1 223 ? -20.300 18.823 27.484 1.00 89.56 223 LYS A C 1
ATOM 1738 O O . LYS A 1 223 ? -21.308 18.472 26.876 1.00 89.56 223 LYS A O 1
ATOM 1743 N N . VAL A 1 224 ? -20.071 18.543 28.762 1.00 89.75 224 VAL A N 1
ATOM 1744 C CA . VAL A 1 224 ? -21.027 17.866 29.648 1.00 89.75 224 VAL A CA 1
ATOM 1745 C C . VAL A 1 224 ? -21.923 18.898 30.328 1.00 89.75 224 VAL A C 1
ATOM 1747 O O . VAL A 1 224 ? -23.133 18.714 30.311 1.00 89.75 224 VAL A O 1
ATOM 1750 N N . ASP A 1 225 ? -21.330 19.997 30.808 1.00 90.06 225 ASP A N 1
ATOM 1751 C CA . ASP A 1 225 ? -21.991 21.160 31.423 1.00 90.06 225 ASP A CA 1
ATOM 1752 C C . ASP A 1 225 ? -21.294 22.466 30.979 1.00 90.06 225 ASP A C 1
ATOM 1754 O O . ASP A 1 225 ? -20.335 22.419 30.204 1.00 90.06 225 ASP A O 1
ATOM 1758 N N . GLU A 1 226 ? -21.759 23.643 31.426 1.00 88.88 226 GLU A N 1
ATOM 1759 C CA . GLU A 1 226 ? -21.211 24.947 30.997 1.00 88.88 226 GLU A CA 1
ATOM 1760 C C . GLU A 1 226 ? -19.690 25.070 31.169 1.00 88.88 226 GLU A C 1
ATOM 1762 O O . GLU A 1 226 ? -19.038 25.599 30.260 1.00 88.88 226 GLU A O 1
ATOM 1767 N N . ASP A 1 227 ? -19.149 24.463 32.229 1.00 93.62 227 ASP A N 1
ATOM 1768 C CA . ASP A 1 227 ? -17.735 24.526 32.611 1.00 93.62 227 ASP A CA 1
ATOM 1769 C C . ASP A 1 227 ? -16.986 23.175 32.528 1.00 93.62 227 ASP A C 1
ATOM 1771 O O . ASP A 1 227 ? -15.781 23.130 32.777 1.00 93.62 227 ASP A O 1
ATOM 1775 N N . ASP A 1 228 ? -17.646 22.064 32.158 1.00 90.81 228 ASP A N 1
ATOM 1776 C CA . ASP A 1 228 ? -17.021 20.726 32.083 1.00 90.81 228 ASP A CA 1
ATOM 1777 C C . ASP A 1 228 ? -16.935 20.223 30.633 1.00 90.81 228 ASP A C 1
ATOM 1779 O O . ASP A 1 228 ? -17.943 19.896 29.997 1.00 90.81 228 ASP A O 1
ATOM 1783 N N . VAL A 1 229 ? -15.712 20.130 30.101 1.00 90.88 229 VAL A N 1
ATOM 1784 C CA . VAL A 1 229 ? -15.418 19.535 28.791 1.00 90.88 229 VAL A CA 1
ATOM 1785 C C . VAL A 1 229 ? -14.569 18.287 28.984 1.00 90.88 229 VAL A C 1
ATOM 1787 O O . VAL A 1 229 ? -13.415 18.351 29.406 1.00 90.88 229 VAL A O 1
ATOM 1790 N N . ARG A 1 230 ? -15.106 17.135 28.580 1.00 90.56 230 ARG A N 1
ATOM 1791 C CA . ARG A 1 230 ? -14.432 15.841 28.708 1.00 90.56 230 ARG A CA 1
ATOM 1792 C C . ARG A 1 230 ? -13.923 15.339 27.371 1.00 90.56 230 ARG A C 1
ATOM 1794 O O . ARG A 1 230 ? -14.601 15.404 26.348 1.00 90.56 230 ARG A O 1
ATOM 1801 N N . LYS A 1 231 ? -12.719 14.773 27.384 1.00 90.56 231 LYS A N 1
ATOM 1802 C CA . LYS A 1 231 ? -12.136 14.080 26.235 1.00 90.56 231 LYS A CA 1
ATOM 1803 C C . LYS A 1 231 ? -12.591 12.623 26.243 1.00 90.56 231 LYS A C 1
ATOM 1805 O O . LYS A 1 231 ? -12.169 11.844 27.091 1.00 90.56 231 LYS A O 1
ATOM 1810 N N . VAL A 1 232 ? -13.432 12.250 25.286 1.00 88.81 232 VAL A N 1
ATOM 1811 C CA . VAL A 1 232 ? -14.043 10.918 25.196 1.00 88.81 232 VAL A CA 1
ATOM 1812 C C . VAL A 1 232 ? -13.469 10.182 23.995 1.00 88.81 232 VAL A C 1
ATOM 1814 O O . VAL A 1 232 ? -13.421 10.729 22.893 1.00 88.81 232 VAL A O 1
ATOM 1817 N N . ASN A 1 233 ? -13.012 8.945 24.192 1.00 88.06 233 ASN A N 1
ATOM 1818 C CA . ASN A 1 233 ? -12.594 8.089 23.086 1.00 88.06 233 ASN A CA 1
ATOM 1819 C C . ASN A 1 233 ? -13.838 7.535 22.388 1.00 88.06 233 ASN A C 1
ATOM 1821 O O . ASN A 1 233 ? -14.538 6.696 22.945 1.00 88.06 233 ASN A O 1
ATOM 1825 N N . VAL A 1 234 ? -14.107 8.018 21.180 1.00 90.00 234 VAL A N 1
ATOM 1826 C CA . VAL A 1 234 ? -15.225 7.546 20.355 1.00 90.00 234 VAL A CA 1
ATOM 1827 C C . VAL A 1 234 ? -14.810 6.433 19.400 1.00 90.00 234 VAL A C 1
ATOM 1829 O O . VAL A 1 234 ? -15.673 5.795 18.815 1.00 90.00 234 VAL A O 1
ATOM 1832 N N . GLY A 1 235 ? -13.508 6.178 19.245 1.00 85.12 235 GLY A N 1
ATOM 1833 C CA . GLY A 1 235 ? -12.989 5.207 18.287 1.00 85.12 235 GLY A CA 1
ATOM 1834 C C . GLY A 1 235 ? -13.274 5.578 16.823 1.00 85.12 235 GLY A C 1
ATOM 1835 O O . GLY A 1 235 ? -14.201 6.312 16.492 1.00 85.12 235 GLY A O 1
ATOM 1836 N N . VAL A 1 236 ? -12.449 5.079 15.910 1.00 90.38 236 VAL A N 1
ATOM 1837 C CA . VAL A 1 236 ? -12.741 5.028 14.472 1.00 90.38 236 VAL A CA 1
ATOM 1838 C C . VAL A 1 236 ? -12.211 3.732 13.906 1.00 90.38 236 VAL A C 1
ATOM 1840 O O . VAL A 1 236 ? -11.160 3.257 14.327 1.00 90.38 236 VAL A O 1
ATOM 1843 N N . CYS A 1 237 ? -12.906 3.180 12.923 1.00 86.94 237 CYS A N 1
ATOM 1844 C CA . CYS A 1 237 ? -12.359 2.075 12.157 1.00 86.94 237 CYS A CA 1
ATOM 1845 C C . CYS A 1 237 ? -11.242 2.575 11.251 1.00 86.94 237 CYS A C 1
ATOM 1847 O O . CYS A 1 237 ? -11.402 3.563 10.537 1.00 86.94 237 CYS A O 1
ATOM 1849 N N . GLY A 1 238 ? -10.090 1.919 11.327 1.00 82.81 238 GLY A N 1
ATOM 1850 C CA . GLY A 1 238 ? -8.949 2.228 10.486 1.00 82.81 238 GLY A CA 1
ATOM 1851 C C . GLY A 1 238 ? -8.000 1.047 10.392 1.00 82.81 238 GLY A C 1
ATOM 1852 O O . GLY A 1 238 ? -7.873 0.257 11.326 1.00 82.81 238 GLY A O 1
ATOM 1853 N N . GLY A 1 239 ? -7.307 0.971 9.266 1.00 80.44 239 GLY A N 1
ATOM 1854 C CA . GLY A 1 239 ? -6.524 -0.190 8.870 1.00 80.44 239 GLY A CA 1
ATOM 1855 C C . GLY A 1 239 ? -7.000 -0.695 7.523 1.00 80.44 239 GLY A C 1
ATOM 1856 O O . GLY A 1 239 ? -8.008 -0.223 6.987 1.00 80.44 239 GLY A O 1
ATOM 1857 N N . GLU A 1 240 ? -6.246 -1.624 6.975 1.00 73.19 240 GLU A N 1
ATOM 1858 C CA . GLU A 1 240 ? -6.508 -2.142 5.649 1.00 73.19 240 GLU A CA 1
ATOM 1859 C C . GLU A 1 240 ? -7.161 -3.525 5.749 1.00 73.19 240 GLU A C 1
ATOM 1861 O O . GLU A 1 240 ? -6.915 -4.307 6.674 1.00 73.19 240 GLU A O 1
ATOM 1866 N N . CYS A 1 241 ? -8.066 -3.796 4.818 1.00 75.94 241 CYS A N 1
ATOM 1867 C CA . CYS A 1 241 ? -8.747 -5.074 4.717 1.00 75.94 241 CYS A CA 1
ATOM 1868 C C . CYS A 1 241 ? -8.153 -5.854 3.547 1.00 75.94 241 CYS A C 1
ATOM 1870 O O . CYS A 1 241 ? -7.930 -5.287 2.477 1.00 75.94 241 CYS A O 1
ATOM 1872 N N . GLY A 1 242 ? -7.862 -7.135 3.772 1.00 61.81 242 GLY A N 1
ATOM 1873 C CA . GLY A 1 242 ? -7.315 -8.005 2.738 1.00 61.81 242 GLY A CA 1
ATOM 1874 C C . GLY A 1 242 ? -8.368 -8.348 1.680 1.00 61.81 242 GLY A C 1
ATOM 1875 O O . GLY A 1 242 ? -9.546 -8.417 2.021 1.00 61.81 242 GLY A O 1
ATOM 1876 N N . PRO A 1 243 ? -7.965 -8.582 0.419 1.00 61.97 243 PRO A N 1
ATOM 1877 C CA . PRO A 1 243 ? -8.885 -9.075 -0.598 1.00 61.97 243 PRO A CA 1
ATOM 1878 C C . PRO A 1 243 ? -9.482 -10.402 -0.120 1.00 61.97 243 PRO A C 1
ATOM 1880 O O . PRO A 1 243 ? -8.752 -11.343 0.184 1.00 61.97 243 PRO A O 1
ATOM 1883 N N . GLU A 1 244 ? -10.802 -10.450 -0.001 1.00 61.50 244 GLU A N 1
ATOM 1884 C CA . GLU A 1 244 ? -11.524 -11.684 0.285 1.00 61.50 244 GLU A CA 1
ATOM 1885 C C . GLU A 1 244 ? -11.528 -12.515 -1.005 1.00 61.50 244 GLU A C 1
ATOM 1887 O O . GLU A 1 244 ? -11.890 -12.009 -2.071 1.00 61.50 244 GLU A O 1
ATOM 1892 N N . GLU A 1 245 ? -11.041 -13.756 -0.946 1.00 49.75 245 GLU A N 1
ATOM 1893 C CA . GLU A 1 245 ? -11.125 -14.682 -2.077 1.00 49.75 245 GLU A CA 1
ATOM 1894 C C . GLU A 1 245 ? -12.588 -15.110 -2.227 1.00 49.75 245 GLU A C 1
ATOM 1896 O O . GLU A 1 245 ? -13.063 -16.034 -1.571 1.00 49.75 245 GLU A O 1
ATOM 1901 N N . TRP A 1 246 ? -13.336 -14.385 -3.059 1.00 55.22 246 TRP A N 1
ATOM 1902 C CA . TRP A 1 246 ? -14.705 -14.758 -3.394 1.00 55.22 246 TRP A CA 1
ATOM 1903 C C . TRP A 1 246 ? -14.686 -15.971 -4.332 1.00 55.22 246 TRP A C 1
ATOM 1905 O O . TRP A 1 246 ? -13.881 -15.994 -5.270 1.00 55.22 246 TRP A O 1
ATOM 1915 N N . PRO A 1 247 ? -15.574 -16.966 -4.132 1.00 47.44 247 PRO A N 1
ATOM 1916 C CA . PRO A 1 247 ? -15.721 -18.060 -5.076 1.00 47.44 247 PRO A CA 1
ATOM 1917 C C . PRO A 1 247 ? -16.020 -17.468 -6.452 1.00 47.44 247 PRO A C 1
ATOM 1919 O O . PRO A 1 247 ? -16.988 -16.729 -6.619 1.00 47.44 247 PRO A O 1
ATOM 1922 N N . THR A 1 248 ? -15.169 -17.762 -7.431 1.00 45.41 248 THR A N 1
ATOM 1923 C CA . THR A 1 248 ? -15.295 -17.280 -8.806 1.00 45.41 248 THR A CA 1
ATOM 1924 C C . THR A 1 248 ? -16.523 -17.905 -9.471 1.00 45.41 248 THR A C 1
ATOM 1926 O O . THR A 1 248 ? -16.443 -18.909 -10.177 1.00 45.41 248 THR A O 1
ATOM 1929 N N . GLY A 1 249 ? -17.692 -17.304 -9.245 1.00 47.84 249 GLY A N 1
ATOM 1930 C CA . GLY A 1 249 ? -18.869 -17.505 -10.082 1.00 47.84 249 GLY A CA 1
ATOM 1931 C C . GLY A 1 249 ? -18.589 -17.013 -11.505 1.00 47.84 249 GLY A C 1
ATOM 1932 O O . GLY A 1 249 ? -17.831 -16.066 -11.700 1.00 47.84 249 GLY A O 1
ATOM 1933 N N . GLN A 1 250 ? -19.193 -17.661 -12.506 1.00 46.88 250 GLN A N 1
ATOM 1934 C CA . GLN A 1 250 ? -18.893 -17.579 -13.952 1.00 46.88 250 GLN A CA 1
ATOM 1935 C C . GLN A 1 250 ? -18.950 -16.182 -14.622 1.00 46.88 250 GLN A C 1
ATOM 1937 O O . GLN A 1 250 ? -18.775 -16.080 -15.835 1.00 46.88 250 GLN A O 1
ATOM 1942 N N . ASN A 1 251 ? -19.152 -15.096 -13.874 1.00 50.19 251 ASN A N 1
ATOM 1943 C CA . ASN A 1 251 ? -19.247 -13.743 -14.403 1.00 50.19 251 ASN A CA 1
ATOM 1944 C C . ASN A 1 251 ? -18.040 -12.914 -13.929 1.00 50.19 251 ASN A C 1
ATOM 1946 O O . ASN A 1 251 ? -17.993 -12.483 -12.779 1.00 50.19 251 ASN A O 1
ATOM 1950 N N . ASN A 1 252 ? -17.102 -12.617 -14.838 1.00 55.44 252 ASN A N 1
ATOM 1951 C CA . ASN A 1 252 ? -15.845 -11.864 -14.621 1.00 55.44 252 ASN A CA 1
ATOM 1952 C C . ASN A 1 252 ? -15.988 -10.451 -13.992 1.00 55.44 252 ASN A C 1
ATOM 1954 O O . ASN A 1 252 ? -15.010 -9.720 -13.868 1.00 55.44 252 ASN A O 1
ATOM 1958 N N . LEU A 1 253 ? -17.195 -10.030 -13.607 1.00 53.41 253 LEU A N 1
ATOM 1959 C CA . LEU A 1 253 ? -17.480 -8.753 -12.950 1.00 53.41 253 LEU A CA 1
ATOM 1960 C C . LEU A 1 253 ? -17.376 -8.819 -11.416 1.00 53.41 253 LEU A C 1
ATOM 1962 O O . LEU A 1 253 ? -17.229 -7.775 -10.783 1.00 53.41 253 LEU A O 1
ATOM 1966 N N . GLU A 1 254 ? -17.420 -10.009 -10.806 1.00 52.31 254 GLU A N 1
ATOM 1967 C CA . GLU A 1 254 ? -17.307 -10.172 -9.344 1.00 52.31 254 GLU A CA 1
ATOM 1968 C C . GLU A 1 254 ? -15.859 -10.098 -8.825 1.00 52.31 254 GLU A C 1
ATOM 1970 O O . GLU A 1 254 ? -15.635 -10.104 -7.621 1.00 52.31 254 GLU A O 1
ATOM 1975 N N . GLN A 1 255 ? -14.865 -9.933 -9.701 1.00 54.66 255 GLN A N 1
ATOM 1976 C CA . GLN A 1 255 ? -13.442 -9.920 -9.330 1.00 54.66 255 GLN A CA 1
ATOM 1977 C C . GLN A 1 255 ? -12.928 -8.598 -8.723 1.00 54.66 255 GLN A C 1
ATOM 1979 O O . GLN A 1 255 ? -11.748 -8.505 -8.393 1.00 54.66 255 GLN A O 1
ATOM 1984 N N . TYR A 1 256 ? -13.769 -7.568 -8.556 1.00 58.50 256 TYR A N 1
A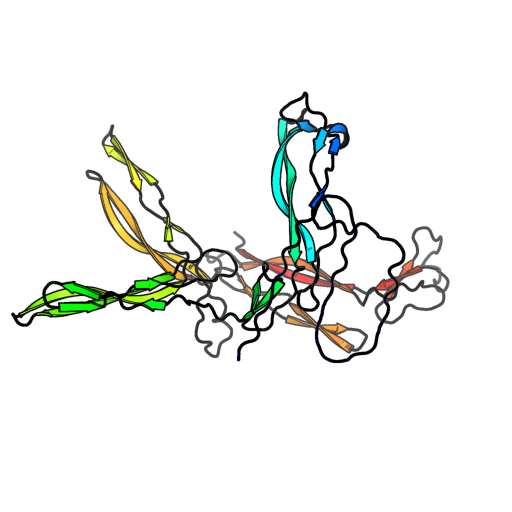TOM 1985 C CA . TYR A 1 256 ? -13.302 -6.213 -8.198 1.00 58.50 256 TYR A CA 1
ATOM 1986 C C . TYR A 1 256 ? -13.951 -5.619 -6.946 1.00 58.50 256 TYR A C 1
ATOM 1988 O O . TYR A 1 256 ? -14.095 -4.400 -6.827 1.00 58.50 256 TYR A O 1
ATOM 1996 N N . TRP A 1 257 ? -14.352 -6.458 -5.995 1.00 64.50 257 TRP A N 1
ATOM 1997 C CA . TRP A 1 257 ? -14.703 -5.965 -4.667 1.00 64.50 257 TRP A CA 1
ATOM 1998 C C . TRP A 1 257 ? -13.424 -5.663 -3.897 1.00 64.50 257 TRP A C 1
ATOM 2000 O O . TRP A 1 257 ? -12.557 -6.520 -3.750 1.00 64.50 257 TRP A O 1
ATOM 2010 N N . THR A 1 258 ? -13.305 -4.437 -3.394 1.00 68.56 258 THR A N 1
ATOM 2011 C CA . THR A 1 258 ? -12.282 -4.120 -2.400 1.00 68.56 258 THR A CA 1
ATOM 2012 C C . THR A 1 258 ? -12.947 -4.162 -1.042 1.00 68.56 258 THR A C 1
ATOM 2014 O O . THR A 1 258 ? -14.046 -3.656 -0.849 1.00 68.56 258 THR A O 1
ATOM 2017 N N . THR A 1 259 ? -12.323 -4.796 -0.069 1.00 76.88 259 THR A N 1
ATOM 2018 C CA . THR A 1 259 ? -12.816 -4.725 1.303 1.00 76.88 259 THR A CA 1
ATOM 2019 C C . THR A 1 259 ? -12.347 -3.419 1.934 1.00 76.88 259 THR A C 1
ATOM 2021 O O . THR A 1 259 ? -11.179 -3.055 1.799 1.00 76.88 259 THR A O 1
ATOM 2024 N N . GLN A 1 260 ? -13.222 -2.722 2.654 1.00 82.06 260 GLN A N 1
ATOM 2025 C CA . GLN A 1 260 ? -12.837 -1.577 3.482 1.00 82.06 260 GLN A CA 1
ATOM 2026 C C . GLN A 1 260 ? -13.201 -1.825 4.941 1.00 82.06 260 GLN A C 1
ATOM 2028 O O . GLN A 1 260 ? -14.111 -2.594 5.257 1.00 82.06 260 GLN A O 1
ATOM 2033 N N . CYS A 1 261 ? -12.469 -1.170 5.839 1.00 85.06 261 CYS A N 1
ATOM 2034 C CA . CYS A 1 261 ? -12.693 -1.279 7.271 1.00 85.06 261 CYS A CA 1
ATOM 2035 C C . CYS A 1 261 ? -13.902 -0.426 7.674 1.00 85.06 261 CYS A C 1
ATOM 2037 O O . CYS A 1 261 ? -13.846 0.804 7.640 1.00 85.06 261 CYS A O 1
ATOM 2039 N N . HIS A 1 262 ? -14.995 -1.079 8.059 1.00 89.12 262 HIS A N 1
ATOM 2040 C CA . HIS A 1 262 ? -16.255 -0.439 8.415 1.00 89.12 262 HIS A CA 1
ATOM 2041 C C . HIS A 1 262 ? -16.599 -0.636 9.887 1.00 89.12 262 HIS A C 1
ATOM 2043 O O . HIS A 1 262 ? -16.211 -1.617 10.517 1.00 89.12 262 HIS A O 1
ATOM 2049 N N . VAL A 1 263 ? -17.381 0.303 10.425 1.00 90.38 263 VAL A N 1
ATOM 2050 C CA . VAL A 1 263 ? -17.997 0.162 11.747 1.00 90.38 263 VAL A CA 1
ATOM 2051 C C . VAL A 1 263 ? -18.999 -0.983 11.685 1.00 90.38 263 VAL A C 1
ATOM 2053 O O . VAL A 1 263 ? -19.968 -0.932 10.926 1.00 90.38 263 VAL A O 1
ATOM 2056 N N . ALA A 1 264 ? -18.726 -2.028 12.456 1.00 88.25 264 ALA A N 1
ATOM 2057 C CA . ALA A 1 264 ? -19.588 -3.194 12.575 1.00 88.25 264 ALA A CA 1
ATOM 2058 C C . ALA A 1 264 ? -20.567 -3.045 13.736 1.00 88.25 264 ALA A C 1
ATOM 2060 O O . ALA A 1 264 ? -21.736 -3.395 13.615 1.00 88.25 264 ALA A O 1
ATOM 2061 N N . GLU A 1 265 ? -20.083 -2.487 14.844 1.00 90.50 265 GLU A N 1
ATOM 2062 C CA . GLU A 1 265 ? -20.853 -2.311 16.066 1.00 90.50 265 GLU A CA 1
ATOM 2063 C C . GLU A 1 265 ? -20.478 -0.983 16.718 1.00 90.50 265 GLU A C 1
ATOM 2065 O O . GLU A 1 265 ? -19.296 -0.625 16.818 1.00 90.50 265 GLU A O 1
ATOM 2070 N N . THR A 1 266 ? -21.490 -0.269 17.196 1.00 92.38 266 THR A N 1
ATOM 2071 C CA . THR A 1 266 ? -21.337 0.901 18.052 1.00 92.38 266 THR A CA 1
ATOM 2072 C C . THR A 1 266 ? -21.920 0.619 19.427 1.00 92.38 266 THR A C 1
ATOM 2074 O O . THR A 1 266 ? -22.842 -0.176 19.600 1.00 92.38 266 THR A O 1
ATOM 2077 N N . LYS A 1 267 ? -21.361 1.275 20.438 1.00 92.06 267 LYS A N 1
ATOM 2078 C CA . LYS A 1 267 ? -21.849 1.240 21.807 1.00 92.06 267 LYS A CA 1
ATOM 2079 C C . LYS A 1 267 ? -22.120 2.659 22.266 1.00 92.06 267 LYS A C 1
ATOM 2081 O O . LYS A 1 267 ? -21.286 3.549 22.109 1.00 92.06 267 LYS A O 1
ATOM 2086 N N . MET A 1 268 ? -23.279 2.854 22.879 1.00 93.94 268 MET A N 1
ATOM 2087 C CA . MET A 1 268 ? -23.610 4.117 23.522 1.00 93.94 268 MET A CA 1
ATOM 2088 C C . MET A 1 268 ? -22.857 4.231 24.848 1.00 93.94 268 MET A C 1
ATOM 2090 O O . MET A 1 268 ? -22.994 3.386 25.733 1.00 93.94 268 MET A O 1
ATOM 2094 N N . LEU A 1 269 ? -22.065 5.288 24.984 1.00 87.50 269 LEU A N 1
ATOM 2095 C CA . LEU A 1 269 ? -21.431 5.713 26.222 1.00 87.50 269 LEU A CA 1
ATOM 2096 C C . LEU A 1 269 ? -22.233 6.876 26.809 1.00 87.50 269 LEU A C 1
ATOM 2098 O O . LEU A 1 269 ? -22.617 7.802 26.095 1.00 87.50 269 LEU A O 1
ATOM 2102 N N . LEU A 1 270 ? -22.481 6.829 28.114 1.00 90.94 270 LEU A N 1
ATOM 2103 C CA . LEU A 1 270 ? -23.035 7.953 28.864 1.00 90.94 270 LEU A CA 1
ATOM 2104 C C . LEU A 1 270 ? -21.876 8.718 29.499 1.00 90.94 270 LEU A C 1
ATOM 2106 O O . LEU A 1 270 ? -21.107 8.149 30.274 1.00 90.94 270 LEU A O 1
ATOM 2110 N N . VAL A 1 271 ? -21.736 9.993 29.146 1.00 89.19 271 VAL A N 1
ATOM 2111 C CA . VAL A 1 271 ? -20.722 10.893 29.704 1.00 89.19 271 VAL A CA 1
ATOM 2112 C C . VAL A 1 271 ? -21.460 12.056 30.355 1.00 89.19 271 VAL A C 1
ATOM 2114 O O . VAL A 1 271 ? -21.890 12.989 29.680 1.00 89.19 271 VAL A O 1
ATOM 2117 N N . GLY A 1 272 ? -21.688 11.938 31.666 1.00 92.00 272 GLY A N 1
ATOM 2118 C CA . GLY A 1 272 ? -22.684 12.754 32.362 1.00 92.00 272 GLY A CA 1
ATOM 2119 C C . GLY A 1 272 ? -24.080 12.487 31.793 1.00 92.00 272 GLY A C 1
ATOM 2120 O O . GLY A 1 272 ? -24.486 11.331 31.677 1.00 92.00 272 GLY A O 1
ATOM 2121 N N . ASN A 1 273 ? -24.773 13.547 31.373 1.00 90.06 273 ASN A N 1
ATOM 2122 C CA . ASN A 1 273 ? -26.097 13.461 30.744 1.00 90.06 273 ASN A CA 1
ATOM 2123 C C . ASN A 1 273 ? -26.045 13.340 29.209 1.00 90.06 273 ASN A C 1
ATOM 2125 O O . ASN A 1 273 ? -27.087 13.249 28.557 1.00 90.06 273 ASN A O 1
ATOM 2129 N N . VAL A 1 274 ? -24.848 13.320 28.611 1.00 87.94 274 VAL A N 1
ATOM 2130 C CA . VAL A 1 274 ? -24.673 13.266 27.155 1.00 87.94 274 VAL A CA 1
ATOM 2131 C C . VAL A 1 274 ? -24.490 11.824 26.692 1.00 87.94 274 VAL A C 1
ATOM 2133 O O . VAL A 1 274 ? -23.671 11.069 27.220 1.00 87.94 274 VAL A O 1
ATOM 2136 N N . ARG A 1 275 ? -25.251 11.442 25.663 1.00 90.81 275 ARG A N 1
ATOM 2137 C CA . ARG A 1 275 ? -25.140 10.150 24.979 1.00 90.81 275 ARG A CA 1
ATOM 2138 C C . ARG A 1 275 ? -24.153 10.252 23.822 1.00 90.81 275 ARG A C 1
ATOM 2140 O O . ARG A 1 275 ? -24.317 11.089 22.940 1.00 90.81 275 ARG A O 1
ATOM 2147 N N . VAL A 1 276 ? -23.152 9.382 23.819 1.00 90.62 276 VAL A N 1
ATOM 2148 C CA . VAL A 1 276 ? -22.052 9.394 22.853 1.00 90.62 276 VAL A CA 1
ATOM 2149 C C . VAL A 1 276 ? -21.961 8.032 22.194 1.00 90.62 276 VAL A C 1
ATOM 2151 O O . VAL A 1 276 ? -21.746 7.031 22.867 1.00 90.62 276 VAL A O 1
ATOM 2154 N N . GLU A 1 277 ? -22.104 7.983 20.880 1.00 91.50 277 GLU A N 1
ATOM 2155 C CA . GLU A 1 277 ? -21.902 6.750 20.129 1.00 91.50 277 GLU A CA 1
ATOM 2156 C C . GLU A 1 277 ? -20.400 6.521 19.907 1.00 91.50 277 GLU A C 1
ATOM 2158 O O . GLU A 1 277 ? -19.714 7.359 19.316 1.00 91.50 277 GLU A O 1
ATOM 2163 N N . ALA A 1 278 ? -19.878 5.407 20.422 1.00 90.00 278 ALA A N 1
ATOM 2164 C CA . ALA A 1 278 ? -18.488 5.002 20.261 1.00 90.00 278 ALA A CA 1
ATOM 2165 C C . ALA A 1 278 ? -18.394 3.711 19.445 1.00 90.00 278 ALA A C 1
ATOM 2167 O O . ALA A 1 278 ? -19.191 2.792 19.613 1.00 90.00 278 ALA A O 1
ATOM 2168 N N . VAL A 1 279 ? -17.397 3.621 18.572 1.00 90.94 279 VAL A N 1
ATOM 2169 C CA . VAL A 1 279 ? -17.112 2.425 17.779 1.00 90.94 279 VAL A CA 1
ATOM 2170 C C . VAL A 1 279 ? -16.635 1.312 18.711 1.00 90.94 279 VAL A C 1
ATOM 2172 O O . VAL A 1 279 ? -15.582 1.430 19.338 1.00 90.94 279 VAL A O 1
ATOM 2175 N N . ALA A 1 280 ? -17.407 0.230 18.788 1.00 86.38 280 ALA A N 1
ATOM 2176 C CA . ALA A 1 280 ? -17.090 -0.943 19.596 1.00 86.38 280 ALA A CA 1
ATOM 2177 C C . ALA A 1 280 ? -16.346 -2.005 18.780 1.00 86.38 280 ALA A C 1
ATOM 2179 O O . ALA A 1 280 ? -15.416 -2.633 19.285 1.00 86.38 280 ALA A O 1
ATOM 2180 N N . ARG A 1 281 ? -16.723 -2.175 17.506 1.00 87.44 281 ARG A N 1
ATOM 2181 C CA . ARG A 1 281 ? -16.143 -3.182 16.614 1.00 87.44 281 ARG A CA 1
ATOM 2182 C C . ARG A 1 281 ? -16.026 -2.669 15.184 1.00 87.44 281 ARG A C 1
ATOM 2184 O O . ARG A 1 281 ? -16.892 -1.940 14.698 1.00 87.44 281 ARG A O 1
ATOM 2191 N N . CYS A 1 282 ? -14.964 -3.107 14.514 1.00 86.62 282 CYS A N 1
ATOM 2192 C CA . CYS A 1 282 ? -14.731 -2.874 13.096 1.00 86.62 282 CYS A CA 1
ATOM 2193 C C . CYS A 1 282 ? -14.600 -4.200 12.357 1.00 86.62 282 CYS A C 1
ATOM 2195 O O . CYS A 1 282 ? -13.811 -5.052 12.774 1.00 86.62 282 CYS A O 1
ATOM 2197 N N . ASP A 1 283 ? -15.308 -4.319 11.241 1.00 85.00 283 ASP A N 1
ATOM 2198 C CA . ASP A 1 283 ? -15.222 -5.467 10.348 1.00 85.00 283 ASP A CA 1
ATOM 2199 C C . ASP A 1 283 ? -14.880 -4.998 8.935 1.00 85.00 283 ASP A C 1
ATOM 2201 O O . ASP A 1 283 ? -15.183 -3.874 8.523 1.00 85.00 283 ASP A O 1
ATOM 2205 N N . CYS A 1 284 ? -14.242 -5.884 8.183 1.00 81.25 284 CYS A N 1
ATOM 2206 C CA . CYS A 1 284 ? -14.037 -5.683 6.763 1.00 81.25 284 CYS A CA 1
ATOM 2207 C C . CYS A 1 284 ? -15.346 -5.977 6.043 1.00 81.25 284 CYS A C 1
ATOM 2209 O O . CYS A 1 284 ? -15.901 -7.061 6.194 1.00 81.25 284 CYS A O 1
ATOM 2211 N N . LYS A 1 285 ? -15.852 -5.005 5.285 1.00 84.12 285 LYS A N 1
ATOM 2212 C CA . LYS A 1 285 ? -16.992 -5.228 4.396 1.00 84.12 285 LYS A CA 1
ATOM 2213 C C . LYS A 1 285 ? -16.552 -5.069 2.950 1.00 84.12 285 LYS A C 1
ATOM 2215 O O . LYS A 1 285 ? -15.772 -4.154 2.671 1.00 84.12 285 LYS A O 1
ATOM 2220 N N . PRO A 1 286 ? -17.050 -5.913 2.035 1.00 77.25 286 PRO A N 1
ATOM 2221 C CA . PRO A 1 286 ? -16.840 -5.719 0.615 1.00 77.25 286 PRO A CA 1
ATOM 2222 C C . PRO A 1 286 ? -17.527 -4.414 0.203 1.00 77.25 286 PRO A C 1
ATOM 2224 O O . PRO A 1 286 ? -18.729 -4.215 0.387 1.00 77.25 286 PRO A O 1
ATOM 2227 N N . VAL A 1 287 ? -16.743 -3.496 -0.338 1.00 77.31 287 VAL A N 1
ATOM 2228 C CA . VAL A 1 287 ? -17.205 -2.240 -0.910 1.00 77.31 287 VAL A CA 1
ATOM 2229 C C . VAL A 1 287 ? -16.983 -2.332 -2.404 1.00 77.31 287 VAL A C 1
ATOM 2231 O O . VAL A 1 287 ? -15.892 -2.646 -2.878 1.00 77.31 287 VAL A O 1
ATOM 2234 N N . ARG A 1 288 ? -18.023 -2.034 -3.181 1.00 70.00 288 ARG A N 1
ATOM 2235 C CA . ARG A 1 288 ? -17.808 -1.791 -4.605 1.00 70.00 288 ARG A CA 1
ATOM 2236 C C . ARG A 1 288 ? -17.038 -0.481 -4.726 1.00 70.00 288 ARG A C 1
ATOM 2238 O O . ARG A 1 288 ? -17.580 0.549 -4.304 1.00 70.00 288 ARG A O 1
ATOM 2245 N N . PRO A 1 289 ? -15.811 -0.474 -5.276 1.00 68.50 289 PRO A N 1
ATOM 2246 C CA . PRO A 1 289 ? -15.153 0.783 -5.569 1.00 68.50 289 PRO A CA 1
ATOM 2247 C C . PRO A 1 289 ? -16.076 1.594 -6.482 1.00 68.50 289 PRO A C 1
ATOM 2249 O O . PRO A 1 289 ? -16.626 1.085 -7.460 1.00 68.50 289 PRO A O 1
ATOM 2252 N N . LYS A 1 290 ? -16.299 2.861 -6.125 1.00 81.31 290 LYS A N 1
ATOM 2253 C CA . LYS A 1 290 ? -17.172 3.757 -6.900 1.00 81.31 290 LYS A CA 1
ATOM 2254 C C . LYS A 1 290 ? -16.653 3.936 -8.329 1.00 81.31 290 LYS A C 1
ATOM 2256 O O . LYS A 1 290 ? -17.431 4.122 -9.254 1.00 81.31 290 LYS A O 1
ATOM 2261 N N . CYS A 1 291 ? -15.343 3.863 -8.512 1.00 87.31 291 CYS A N 1
ATOM 2262 C CA . CYS A 1 291 ? -14.668 3.972 -9.791 1.00 87.31 291 CYS A CA 1
ATOM 2263 C C . CYS A 1 291 ? -13.353 3.196 -9.676 1.00 87.31 291 CYS A C 1
ATOM 2265 O O . CYS A 1 291 ? -12.627 3.386 -8.702 1.00 87.31 291 CYS A O 1
ATOM 2267 N N . ALA A 1 292 ? -13.090 2.279 -10.602 1.00 85.12 292 ALA A N 1
ATOM 2268 C CA . ALA A 1 292 ? -11.897 1.442 -10.597 1.00 85.12 292 ALA A CA 1
ATOM 2269 C C . ALA A 1 292 ? -11.396 1.191 -12.018 1.00 85.12 292 ALA A C 1
ATOM 2271 O O . ALA A 1 292 ? -12.185 1.066 -12.959 1.00 85.12 292 ALA A O 1
ATOM 2272 N N . ARG A 1 293 ? -10.072 1.081 -12.151 1.00 88.25 293 ARG A N 1
ATOM 2273 C CA . ARG A 1 293 ? -9.413 0.589 -13.359 1.00 88.25 293 ARG A CA 1
ATOM 2274 C C . ARG A 1 293 ? -9.514 -0.932 -13.390 1.00 88.25 293 ARG A C 1
ATOM 2276 O O . ARG A 1 293 ? -9.026 -1.600 -12.485 1.00 88.25 293 ARG A O 1
ATOM 2283 N N . ILE A 1 294 ? -10.094 -1.469 -14.451 1.00 84.56 294 ILE A N 1
ATOM 2284 C CA . ILE A 1 294 ? -10.014 -2.887 -14.794 1.00 84.56 294 ILE A CA 1
ATOM 2285 C C . ILE A 1 294 ? -8.994 -3.088 -15.921 1.00 84.56 294 ILE A C 1
ATOM 2287 O O . ILE A 1 294 ? -8.906 -2.225 -16.798 1.00 84.56 294 ILE A O 1
ATOM 2291 N N . PRO A 1 295 ? -8.217 -4.184 -15.923 1.00 83.12 295 PRO A N 1
ATOM 2292 C CA . PRO A 1 295 ? -7.360 -4.517 -17.053 1.00 83.12 295 PRO A CA 1
ATOM 2293 C C . PRO A 1 295 ? -8.179 -4.668 -18.337 1.00 83.12 295 PRO A C 1
ATOM 2295 O O . PRO A 1 295 ? -9.265 -5.252 -18.333 1.00 83.12 295 PRO A O 1
ATOM 2298 N N . HIS A 1 296 ? -7.663 -4.133 -19.437 1.00 87.56 296 HIS A N 1
ATOM 2299 C CA . HIS A 1 296 ? -8.249 -4.300 -20.762 1.00 87.56 296 HIS A CA 1
ATOM 2300 C C . HIS A 1 296 ? -7.117 -4.428 -21.766 1.00 87.56 296 HIS A C 1
ATOM 2302 O O . HIS A 1 296 ? -6.354 -3.487 -21.972 1.00 87.56 296 HIS A O 1
ATOM 2308 N N . TYR A 1 297 ? -7.009 -5.600 -22.377 1.00 85.50 297 TYR A N 1
ATOM 2309 C CA . TYR A 1 297 ? -5.877 -5.935 -23.221 1.00 85.50 297 TYR A CA 1
ATOM 2310 C C . TYR A 1 297 ? -6.215 -5.717 -24.690 1.00 85.50 297 TYR A C 1
ATOM 2312 O O . TYR A 1 297 ? -7.250 -6.181 -25.169 1.00 85.50 297 TYR A O 1
ATOM 2320 N N . ILE A 1 298 ? -5.325 -5.039 -25.405 1.00 85.75 298 ILE A N 1
ATOM 2321 C CA . ILE A 1 298 ? -5.335 -4.983 -26.867 1.00 85.75 298 ILE A CA 1
ATOM 2322 C C . ILE A 1 298 ? -4.138 -5.763 -27.404 1.00 85.75 298 ILE A C 1
ATOM 2324 O O . ILE A 1 298 ? -3.085 -5.814 -26.768 1.00 85.75 298 ILE A O 1
ATOM 2328 N N . GLN A 1 299 ? -4.314 -6.388 -28.564 1.00 86.88 299 GLN A N 1
ATOM 2329 C CA . GLN A 1 299 ? -3.232 -7.047 -29.286 1.00 86.88 299 GLN A CA 1
ATOM 2330 C C . GLN A 1 299 ? -2.688 -6.082 -30.334 1.00 86.88 299 GLN A C 1
ATOM 2332 O O . GLN A 1 299 ? -3.445 -5.565 -31.155 1.00 86.88 299 GLN A O 1
ATOM 2337 N N . HIS A 1 300 ? -1.385 -5.843 -30.285 1.00 81.69 300 HIS A N 1
ATOM 2338 C CA . HIS A 1 300 ? -0.642 -5.085 -31.274 1.00 81.69 300 HIS A CA 1
ATOM 2339 C C . HIS A 1 300 ? 0.268 -6.047 -32.041 1.00 81.69 300 HIS A C 1
ATOM 2341 O O . HIS A 1 300 ? 0.945 -6.875 -31.433 1.00 81.69 300 HIS A O 1
ATOM 2347 N N . TRP A 1 301 ? 0.238 -5.967 -33.368 1.00 80.50 301 TRP A N 1
ATOM 2348 C CA . TRP A 1 301 ? 1.021 -6.830 -34.246 1.00 80.50 301 TRP A CA 1
ATOM 2349 C C . TRP A 1 301 ? 2.249 -6.063 -34.719 1.00 80.50 301 TRP A C 1
ATOM 2351 O O . TRP A 1 301 ? 2.111 -5.042 -35.391 1.00 80.50 301 TRP A O 1
ATOM 2361 N N . GLY A 1 302 ? 3.426 -6.557 -34.347 1.00 76.06 302 GLY A N 1
ATOM 2362 C CA . GLY A 1 302 ? 4.702 -6.046 -34.817 1.00 76.06 302 GLY A CA 1
ATOM 2363 C C . GLY A 1 302 ? 4.926 -6.357 -36.302 1.00 76.06 302 GLY A C 1
ATOM 2364 O O . GLY A 1 302 ? 4.299 -7.270 -36.853 1.00 76.06 302 GLY A O 1
ATOM 2365 N N . PRO A 1 303 ? 5.830 -5.617 -36.966 1.00 71.56 303 PRO A N 1
ATOM 2366 C CA . PRO A 1 303 ? 6.162 -5.830 -38.377 1.00 71.56 303 PRO A CA 1
ATOM 2367 C C . PRO A 1 303 ? 6.771 -7.217 -38.649 1.00 71.56 303 PRO A C 1
ATOM 2369 O O . PRO A 1 303 ? 6.603 -7.763 -39.734 1.00 71.56 303 PRO A O 1
ATOM 2372 N N . ASP A 1 304 ? 7.408 -7.824 -37.650 1.00 76.62 304 ASP A N 1
ATOM 2373 C CA . ASP A 1 304 ? 7.951 -9.187 -37.672 1.00 76.62 304 ASP A CA 1
ATOM 2374 C C . ASP A 1 304 ? 6.889 -10.284 -37.432 1.00 76.62 304 ASP A C 1
ATOM 2376 O O . ASP A 1 304 ? 7.209 -11.472 -37.363 1.00 76.62 304 ASP A O 1
ATOM 2380 N N . GLY A 1 305 ? 5.616 -9.901 -37.288 1.00 80.00 305 GLY A N 1
ATOM 2381 C CA . GLY A 1 305 ? 4.514 -10.805 -36.970 1.00 80.00 305 GLY A CA 1
ATOM 2382 C C . GLY A 1 305 ? 4.414 -11.175 -35.488 1.00 80.00 305 GLY A C 1
ATOM 2383 O O . GLY A 1 305 ? 3.573 -12.005 -35.131 1.00 80.00 305 GLY A O 1
ATOM 2384 N N . THR A 1 306 ? 5.226 -10.578 -34.607 1.00 75.81 306 THR A N 1
ATOM 2385 C CA . THR A 1 306 ? 5.085 -10.780 -33.160 1.00 75.81 306 THR A CA 1
ATOM 2386 C C . THR A 1 306 ? 3.820 -10.109 -32.628 1.00 75.81 306 THR A C 1
ATOM 2388 O O . THR A 1 306 ? 3.394 -9.059 -33.104 1.00 75.81 306 THR A O 1
ATOM 2391 N N . VAL A 1 307 ? 3.190 -10.720 -31.621 1.00 76.94 307 VAL A N 1
ATOM 2392 C CA . VAL A 1 307 ? 2.010 -10.153 -30.952 1.00 76.94 307 VAL A CA 1
ATOM 2393 C C . VAL A 1 307 ? 2.420 -9.607 -29.598 1.00 76.94 307 VAL A C 1
ATOM 2395 O O . VAL A 1 307 ? 2.801 -10.361 -28.704 1.00 76.94 307 VAL A O 1
ATOM 2398 N N . GLN A 1 308 ? 2.274 -8.300 -29.424 1.00 76.44 308 GLN A N 1
ATOM 2399 C CA . GLN A 1 308 ? 2.407 -7.641 -28.135 1.00 76.44 308 GLN A CA 1
ATOM 2400 C C . GLN A 1 308 ? 1.025 -7.430 -27.516 1.00 76.44 308 GLN A C 1
ATOM 2402 O O . GLN A 1 308 ? 0.100 -6.933 -28.157 1.00 76.44 308 GLN A O 1
ATOM 2407 N N . VAL A 1 309 ? 0.868 -7.823 -26.253 1.00 79.94 309 VAL A N 1
ATOM 2408 C CA . VAL A 1 309 ? -0.378 -7.640 -25.502 1.00 79.94 309 VAL A CA 1
ATOM 2409 C C . VAL A 1 309 ? -0.214 -6.441 -24.577 1.00 79.94 309 VAL A C 1
ATOM 2411 O O . VAL A 1 309 ? 0.579 -6.482 -23.639 1.00 79.94 309 VAL A O 1
ATOM 2414 N N . VAL A 1 310 ? -0.976 -5.379 -24.832 1.00 82.62 310 VAL A N 1
ATOM 2415 C CA . VAL A 1 310 ? -0.884 -4.113 -24.095 1.00 82.62 310 VAL A CA 1
ATOM 2416 C C . VAL A 1 310 ? -2.101 -3.961 -23.194 1.00 82.62 310 VAL A C 1
ATOM 2418 O O . VAL A 1 310 ? -3.233 -3.967 -23.676 1.00 82.62 310 VAL A O 1
ATOM 2421 N N . ASP A 1 311 ? -1.886 -3.805 -21.887 1.00 85.25 311 ASP A N 1
ATOM 2422 C CA . ASP A 1 311 ? -2.958 -3.445 -20.955 1.00 85.25 311 ASP A CA 1
ATOM 2423 C C . ASP A 1 311 ? -3.239 -1.941 -21.032 1.00 85.25 311 ASP A C 1
ATOM 2425 O O . ASP A 1 311 ? -2.568 -1.134 -20.390 1.00 85.25 311 ASP A O 1
ATOM 2429 N N . VAL A 1 312 ? -4.255 -1.557 -21.800 1.00 87.75 312 VAL A N 1
ATOM 2430 C CA . VAL A 1 312 ? -4.707 -0.161 -21.886 1.00 87.75 312 VAL A CA 1
ATOM 2431 C C . VAL A 1 312 ? -5.629 0.232 -20.733 1.00 87.75 312 VAL A C 1
ATOM 2433 O O . VAL A 1 312 ? -5.849 1.420 -20.509 1.00 87.75 312 VAL A O 1
ATOM 2436 N N . GLY A 1 313 ? -6.133 -0.743 -19.972 1.00 88.38 313 GLY A N 1
ATOM 2437 C CA . GLY A 1 313 ? -7.101 -0.542 -18.900 1.00 88.38 313 GLY A CA 1
ATOM 2438 C C . GLY A 1 313 ? -8.465 -0.013 -19.372 1.00 88.38 313 GLY A C 1
ATOM 2439 O O . GLY A 1 313 ? -8.649 0.448 -20.497 1.00 88.38 313 GLY A O 1
ATOM 2440 N N . ARG A 1 314 ? -9.468 -0.071 -18.494 1.00 91.75 314 ARG A N 1
ATOM 2441 C CA . ARG A 1 314 ? -10.771 0.590 -18.657 1.00 91.75 314 ARG A CA 1
ATOM 2442 C C . ARG A 1 314 ? -11.296 1.030 -17.297 1.00 91.75 314 ARG A C 1
ATOM 2444 O O . ARG A 1 314 ? -11.131 0.321 -16.314 1.00 91.75 314 ARG A O 1
ATOM 2451 N N . CYS A 1 315 ? -11.977 2.167 -17.237 1.00 89.75 315 CYS A N 1
ATOM 2452 C CA . CYS A 1 315 ? -12.662 2.580 -16.018 1.00 89.75 315 CYS A CA 1
ATOM 2453 C C . CYS A 1 315 ? -14.070 1.982 -15.933 1.00 89.75 315 CYS A C 1
ATOM 2455 O O . CYS A 1 315 ? -14.866 2.111 -16.867 1.00 89.75 315 CYS A O 1
ATOM 2457 N N . LEU A 1 316 ? -14.378 1.346 -14.804 1.00 86.88 316 LEU A N 1
ATOM 2458 C CA . LEU A 1 316 ? -15.703 0.835 -14.457 1.00 86.88 316 LEU A CA 1
ATOM 2459 C C . LEU A 1 316 ? -16.137 1.358 -13.086 1.00 86.88 316 LEU A C 1
ATOM 2461 O O . LEU A 1 316 ? -15.335 1.469 -12.162 1.00 86.88 316 LEU A O 1
ATOM 2465 N N . GLY A 1 317 ? -17.430 1.645 -12.948 1.00 83.25 317 GLY A N 1
ATOM 2466 C CA . GLY A 1 317 ? -18.043 2.056 -11.686 1.00 83.25 317 GLY A CA 1
ATOM 2467 C C . GLY A 1 317 ? -19.046 3.200 -11.841 1.00 83.25 317 GLY A C 1
ATOM 2468 O O . GLY A 1 317 ? -19.208 3.769 -12.921 1.00 83.25 317 GLY A O 1
ATOM 2469 N N . ARG A 1 318 ? -19.748 3.517 -10.746 1.00 81.19 318 ARG A N 1
ATOM 2470 C CA . ARG A 1 318 ? -20.571 4.724 -10.602 1.00 81.19 318 ARG A CA 1
ATOM 2471 C C . ARG A 1 318 ? -20.051 5.573 -9.453 1.00 81.19 318 ARG A C 1
ATOM 2473 O O . ARG A 1 318 ? -19.939 5.110 -8.317 1.00 81.19 318 ARG A O 1
ATOM 2480 N N . CYS A 1 319 ? -19.831 6.843 -9.747 1.00 82.38 319 CYS A N 1
ATOM 2481 C CA . CYS A 1 319 ? -19.537 7.837 -8.735 1.00 82.38 319 CYS A CA 1
ATOM 2482 C C . CYS A 1 319 ? -20.794 8.150 -7.910 1.00 82.38 319 CYS A C 1
ATOM 2484 O O . CYS A 1 319 ? -21.914 7.862 -8.324 1.00 82.38 319 CYS A O 1
ATOM 2486 N N . GLY A 1 320 ? -20.604 8.622 -6.676 1.00 74.69 320 GLY A N 1
ATOM 2487 C CA . GLY A 1 320 ? -21.645 8.590 -5.641 1.00 74.69 320 GLY A CA 1
ATOM 2488 C C . GLY A 1 320 ? -22.887 9.439 -5.928 1.00 74.69 320 GLY A C 1
ATOM 2489 O O . GLY A 1 320 ? -23.920 9.203 -5.308 1.00 74.69 320 GLY A O 1
ATOM 2490 N N . SER A 1 321 ? -22.806 10.399 -6.849 1.00 76.56 321 SER A N 1
ATOM 2491 C CA . SER A 1 321 ? -23.952 11.168 -7.334 1.00 76.56 321 SER A CA 1
ATOM 2492 C C . SER A 1 321 ? -24.311 10.775 -8.769 1.00 76.56 321 SER A C 1
ATOM 2494 O O . SER A 1 321 ? -23.465 10.338 -9.545 1.00 76.56 321 SER A O 1
ATOM 2496 N N . ALA A 1 322 ? -25.578 10.972 -9.146 1.00 74.62 322 ALA A N 1
ATOM 2497 C CA . ALA A 1 322 ? -26.066 10.671 -10.494 1.00 74.62 322 ALA A CA 1
ATOM 2498 C C . ALA A 1 322 ? -25.359 11.476 -11.610 1.00 74.62 322 ALA A C 1
ATOM 2500 O O . ALA A 1 322 ? -25.445 11.092 -12.774 1.00 74.62 322 ALA A O 1
ATOM 2501 N N . SER A 1 323 ? -24.677 12.576 -11.268 1.00 78.06 323 SER A N 1
ATOM 2502 C CA . SER A 1 323 ? -23.978 13.456 -12.210 1.00 78.06 323 SER A CA 1
ATOM 2503 C C . SER A 1 323 ? -22.490 13.139 -12.387 1.00 78.06 323 SER A C 1
ATOM 2505 O O . SER A 1 323 ? -21.925 13.497 -13.419 1.00 78.06 323 SER A O 1
ATOM 2507 N N . GLN A 1 324 ? -21.849 12.478 -11.421 1.00 85.62 324 GLN A N 1
ATOM 2508 C CA . GLN A 1 324 ? -20.411 12.219 -11.476 1.00 85.62 324 GLN A CA 1
ATOM 2509 C C . GLN A 1 324 ? -20.099 11.019 -12.379 1.00 85.62 324 GLN A C 1
ATOM 2511 O O . GLN A 1 324 ? -20.719 9.955 -12.278 1.00 85.62 324 GLN A O 1
ATOM 2516 N N . LYS A 1 325 ? -19.099 11.175 -13.251 1.00 87.62 325 LYS A N 1
ATOM 2517 C CA . LYS A 1 325 ? -18.617 10.116 -14.148 1.00 87.62 325 LYS A CA 1
ATOM 2518 C C . LYS A 1 325 ? -17.277 9.575 -13.659 1.00 87.62 325 LYS A C 1
ATOM 2520 O O . LYS A 1 325 ? -16.464 10.300 -13.096 1.00 87.62 325 LYS A O 1
ATOM 2525 N N . CYS A 1 326 ? -17.065 8.282 -13.884 1.00 89.25 326 CYS A N 1
ATOM 2526 C CA . CYS A 1 326 ? -15.790 7.617 -13.645 1.00 89.25 326 CYS A CA 1
ATOM 2527 C C . CYS A 1 326 ? -14.876 7.902 -14.845 1.00 89.25 326 CYS A C 1
ATOM 2529 O O . CYS A 1 326 ? -15.137 7.402 -15.943 1.00 89.25 326 CYS A O 1
ATOM 2531 N N . ILE A 1 327 ? -13.872 8.760 -14.657 1.00 91.38 327 ILE A N 1
ATOM 2532 C CA . ILE A 1 327 ? -13.005 9.268 -15.722 1.00 91.38 327 ILE A CA 1
ATOM 2533 C C . ILE A 1 327 ? -11.610 8.629 -15.620 1.00 91.38 327 ILE A C 1
ATOM 2535 O O . ILE A 1 327 ? -11.037 8.560 -14.526 1.00 91.38 327 ILE A O 1
ATOM 2539 N N . PRO A 1 328 ? -11.046 8.157 -16.746 1.00 92.06 328 PRO A N 1
ATOM 2540 C CA . PRO A 1 328 ? -9.673 7.674 -16.800 1.00 92.06 328 PRO A CA 1
ATOM 2541 C C . PRO A 1 328 ? -8.645 8.789 -16.639 1.00 92.06 328 PRO A C 1
ATOM 2543 O O . PRO A 1 328 ? -8.752 9.860 -17.234 1.00 92.06 328 PRO A O 1
ATOM 2546 N N . LYS A 1 329 ? -7.590 8.481 -15.891 1.00 92.19 329 LYS A N 1
ATOM 2547 C CA . LYS A 1 329 ? -6.311 9.178 -15.936 1.00 92.19 329 LYS A CA 1
ATOM 2548 C C . LYS A 1 329 ? -5.398 8.421 -16.895 1.00 92.19 329 LYS A C 1
ATOM 2550 O O . LYS A 1 329 ? -5.228 7.213 -16.749 1.00 92.19 329 LYS A O 1
ATOM 2555 N N . PHE A 1 330 ? -4.845 9.128 -17.871 1.00 90.19 330 PHE A N 1
ATOM 2556 C CA . PHE A 1 330 ? -3.999 8.538 -18.903 1.00 90.19 330 PHE A CA 1
ATOM 2557 C C . PHE A 1 330 ? -2.524 8.835 -18.651 1.00 90.19 330 PHE A C 1
ATOM 2559 O O . PHE A 1 330 ? -2.176 9.923 -18.192 1.00 90.19 330 PHE A O 1
ATOM 2566 N N . GLU A 1 331 ? -1.679 7.889 -19.030 1.00 88.75 331 GLU A N 1
ATOM 2567 C CA . GLU A 1 331 ? -0.250 8.071 -19.245 1.00 88.75 331 GLU A CA 1
ATOM 2568 C C . GLU A 1 331 ? 0.076 7.634 -20.678 1.00 88.75 331 GLU A C 1
ATOM 2570 O O . GLU A 1 331 ? -0.539 6.704 -21.212 1.00 88.75 331 GLU A O 1
ATOM 2575 N N . GLU A 1 332 ? 0.987 8.349 -21.337 1.00 85.25 332 GLU A N 1
ATOM 2576 C CA . GLU A 1 332 ? 1.453 7.946 -22.661 1.00 85.25 332 GLU A CA 1
ATOM 2577 C C . GLU A 1 332 ? 2.467 6.817 -22.496 1.00 85.25 332 GLU A C 1
ATOM 2579 O O . GLU A 1 332 ? 3.524 6.993 -21.896 1.00 85.25 332 GLU A O 1
ATOM 2584 N N . SER A 1 333 ? 2.129 5.650 -23.034 1.00 79.25 333 SER A N 1
ATOM 2585 C CA . SER A 1 333 ? 3.055 4.540 -23.194 1.00 79.25 333 SER A CA 1
ATOM 2586 C C . SER A 1 333 ? 3.493 4.489 -24.649 1.00 79.25 333 SER A C 1
ATOM 2588 O O . SER A 1 333 ? 2.676 4.627 -25.561 1.00 79.25 333 SER A O 1
ATOM 2590 N N . ILE A 1 334 ? 4.792 4.330 -24.863 1.00 81.81 334 ILE A N 1
ATOM 2591 C CA . ILE A 1 334 ? 5.391 4.272 -26.189 1.00 81.81 334 ILE A CA 1
ATOM 2592 C C . ILE A 1 334 ? 5.928 2.859 -26.373 1.00 81.81 334 ILE A C 1
ATOM 2594 O O . ILE A 1 334 ? 6.757 2.408 -25.583 1.00 81.81 334 ILE A O 1
ATOM 2598 N N . ILE A 1 335 ? 5.455 2.176 -27.410 1.00 77.25 335 ILE A N 1
ATOM 2599 C CA . ILE A 1 335 ? 5.995 0.888 -27.832 1.00 77.25 335 ILE A CA 1
ATOM 2600 C C . ILE A 1 335 ? 6.774 1.140 -29.109 1.00 77.25 335 ILE A C 1
ATOM 2602 O O . ILE A 1 335 ? 6.204 1.567 -30.108 1.00 77.25 335 ILE A O 1
ATOM 2606 N N . CYS A 1 336 ? 8.077 0.908 -29.051 1.00 74.38 336 CYS A N 1
ATOM 2607 C CA . CYS A 1 336 ? 8.972 1.040 -30.189 1.00 74.38 336 CYS A CA 1
ATOM 2608 C C . CYS A 1 336 ? 9.359 -0.346 -30.708 1.00 74.38 336 CYS A C 1
ATOM 2610 O O . CYS A 1 336 ? 9.466 -1.291 -29.921 1.00 74.38 336 CYS A O 1
ATOM 2612 N N . ALA A 1 337 ? 9.634 -0.440 -32.010 1.00 67.00 337 ALA A N 1
ATOM 2613 C CA . ALA A 1 337 ? 10.461 -1.521 -32.539 1.00 67.00 337 ALA A CA 1
ATOM 2614 C C . ALA A 1 337 ? 11.811 -1.569 -31.790 1.00 67.00 337 ALA A C 1
ATOM 2616 O O . ALA A 1 337 ? 12.284 -0.541 -31.293 1.00 67.00 337 ALA A O 1
ATOM 2617 N N . ASP A 1 338 ? 12.393 -2.764 -31.662 1.00 68.62 338 ASP A N 1
ATOM 2618 C CA . ASP A 1 338 ? 13.559 -3.035 -30.811 1.00 68.62 338 ASP A CA 1
ATOM 2619 C C . ASP A 1 338 ? 14.703 -2.020 -31.054 1.00 68.62 338 ASP A C 1
ATOM 2621 O O . ASP A 1 338 ? 15.173 -1.864 -32.182 1.00 68.62 338 ASP A O 1
ATOM 2625 N N . PRO A 1 339 ? 15.183 -1.280 -30.039 1.00 60.31 339 PRO A N 1
ATOM 2626 C CA . PRO A 1 339 ? 16.206 -0.255 -30.238 1.00 60.31 339 PRO A CA 1
ATOM 2627 C C . PRO A 1 339 ? 17.588 -0.795 -30.645 1.00 60.31 339 PRO A C 1
ATOM 2629 O O . PRO A 1 339 ? 18.483 0.011 -30.901 1.00 60.31 339 PRO A O 1
ATOM 2632 N N . THR A 1 340 ? 17.812 -2.115 -30.710 1.00 59.88 340 THR A N 1
ATOM 2633 C CA . THR A 1 340 ? 19.150 -2.670 -30.986 1.00 59.88 340 THR A CA 1
ATOM 2634 C C . THR A 1 340 ? 19.688 -2.434 -32.402 1.00 59.88 340 THR A C 1
ATOM 2636 O O . THR A 1 340 ? 20.875 -2.663 -32.630 1.00 59.88 340 THR A O 1
ATOM 2639 N N . ALA A 1 341 ? 18.887 -1.923 -33.340 1.00 56.56 341 ALA A N 1
ATOM 2640 C CA . ALA A 1 341 ? 19.338 -1.577 -34.689 1.00 56.56 341 ALA A CA 1
ATOM 2641 C C . ALA A 1 341 ? 19.535 -0.056 -34.850 1.00 56.56 341 ALA A C 1
ATOM 2643 O O . ALA A 1 341 ? 18.764 0.622 -35.525 1.00 56.56 341 ALA A O 1
ATOM 2644 N N . GLN A 1 342 ? 20.579 0.514 -34.237 1.00 57.22 342 GLN A N 1
ATOM 2645 C CA . GLN A 1 342 ? 21.049 1.849 -34.635 1.00 57.22 342 GLN A CA 1
ATOM 2646 C C . GLN A 1 342 ? 21.846 1.731 -35.935 1.00 57.22 342 GLN A C 1
ATOM 2648 O O . GLN A 1 342 ? 23.066 1.579 -35.919 1.00 57.22 342 GLN A O 1
ATOM 2653 N N . VAL A 1 343 ? 21.141 1.779 -37.061 1.00 72.69 343 VAL A N 1
ATOM 2654 C CA . VAL A 1 343 ? 21.744 1.811 -38.396 1.00 72.69 343 VAL A CA 1
ATOM 2655 C C . VAL A 1 343 ? 21.660 3.243 -38.929 1.00 72.69 343 VAL A C 1
ATOM 2657 O O . VAL A 1 343 ? 20.621 3.906 -38.830 1.00 72.69 343 VAL A O 1
ATOM 2660 N N . GLU A 1 344 ? 22.776 3.758 -39.444 1.00 81.38 344 GLU A N 1
ATOM 2661 C CA . GLU A 1 344 ? 22.784 5.018 -40.191 1.00 81.38 344 GLU A CA 1
ATOM 2662 C C . GLU A 1 344 ? 22.000 4.816 -41.494 1.00 81.38 344 GLU A C 1
ATOM 2664 O O . GLU A 1 344 ? 22.264 3.874 -42.240 1.00 81.38 344 GLU A O 1
ATOM 2669 N N . CYS A 1 345 ? 21.031 5.688 -41.772 1.00 74.62 345 CYS A N 1
ATOM 2670 C CA . CYS A 1 345 ? 20.348 5.709 -43.065 1.00 74.62 345 CYS A CA 1
ATOM 2671 C C . CYS A 1 345 ? 21.025 6.693 -44.018 1.00 74.62 345 CYS A C 1
ATOM 2673 O O . CYS A 1 345 ? 21.688 7.640 -43.599 1.00 74.62 345 CYS A O 1
ATOM 2675 N N . GLY A 1 346 ? 20.855 6.456 -45.313 1.00 75.50 346 GLY A N 1
ATOM 2676 C CA . GLY A 1 346 ? 21.395 7.267 -46.399 1.00 75.50 346 GLY A CA 1
ATOM 2677 C C . GLY A 1 346 ? 20.776 6.776 -47.710 1.00 75.50 346 GLY A C 1
ATOM 2678 O O . GLY A 1 346 ? 19.554 6.666 -47.761 1.00 75.50 346 GLY A O 1
ATOM 2679 N N . PRO A 1 347 ? 21.566 6.374 -48.724 1.00 72.06 347 PRO A N 1
ATOM 2680 C CA . PRO A 1 347 ? 21.020 5.770 -49.945 1.00 72.06 347 PRO A CA 1
ATOM 2681 C C . PRO A 1 347 ? 20.359 4.404 -49.720 1.00 72.06 347 PRO A C 1
ATOM 2683 O O . PRO A 1 347 ? 19.582 3.951 -50.560 1.00 72.06 347 PRO A O 1
ATOM 2686 N N . ALA A 1 348 ? 20.645 3.741 -48.596 1.00 77.25 348 ALA A N 1
ATOM 2687 C CA . ALA A 1 348 ? 19.940 2.534 -48.185 1.00 77.25 348 ALA A CA 1
ATOM 2688 C C . ALA A 1 348 ? 18.704 2.896 -47.334 1.00 77.25 348 ALA A C 1
ATOM 2690 O O . ALA A 1 348 ? 18.838 3.689 -46.391 1.00 77.25 348 ALA A O 1
ATOM 2691 N N . PRO A 1 349 ? 17.519 2.326 -47.634 1.00 80.31 349 PRO A N 1
ATOM 2692 C CA . PRO A 1 349 ? 16.338 2.492 -46.795 1.00 80.31 349 PRO A CA 1
ATOM 2693 C C . PRO A 1 349 ? 16.557 1.843 -45.423 1.00 80.31 349 PRO A C 1
ATOM 2695 O O . PRO A 1 349 ? 17.328 0.893 -45.294 1.00 80.31 349 PRO A O 1
ATOM 2698 N N . CYS A 1 350 ? 15.867 2.355 -44.404 1.00 81.88 350 CYS A N 1
ATOM 2699 C CA . CYS A 1 350 ? 15.813 1.690 -43.107 1.00 81.88 350 CYS A CA 1
ATOM 2700 C C . CYS A 1 350 ? 15.088 0.343 -43.212 1.00 81.88 350 CYS A C 1
ATOM 2702 O O . CYS A 1 350 ? 14.206 0.181 -44.059 1.00 81.88 350 CYS A O 1
ATOM 2704 N N . ASP A 1 351 ? 15.426 -0.577 -42.309 1.00 82.75 351 ASP A N 1
ATOM 2705 C CA . ASP A 1 351 ? 14.679 -1.819 -42.130 1.00 82.75 351 ASP A CA 1
ATOM 2706 C C . ASP A 1 351 ? 13.212 -1.539 -41.749 1.00 82.75 351 ASP A C 1
ATOM 2708 O O . ASP A 1 351 ? 12.861 -0.465 -41.240 1.00 82.75 351 ASP A O 1
ATOM 2712 N N . ASP A 1 352 ? 12.345 -2.525 -41.988 1.00 79.44 352 ASP A N 1
ATOM 2713 C CA . ASP A 1 352 ? 10.923 -2.433 -41.666 1.00 79.44 352 ASP A CA 1
ATOM 2714 C C . ASP A 1 352 ? 10.707 -2.079 -40.186 1.00 79.44 352 ASP A C 1
ATOM 2716 O O . ASP A 1 352 ? 11.304 -2.660 -39.280 1.00 79.44 352 ASP A O 1
ATOM 2720 N N . GLY A 1 353 ? 9.819 -1.114 -39.934 1.00 73.88 353 GLY A N 1
ATOM 2721 C CA . GLY A 1 353 ? 9.542 -0.631 -38.580 1.00 73.88 353 GLY A CA 1
ATOM 2722 C C . GLY A 1 353 ? 10.426 0.527 -38.113 1.00 73.88 353 GLY A C 1
ATOM 2723 O O . GLY A 1 353 ? 10.303 0.922 -36.957 1.00 73.88 353 GLY A O 1
ATOM 2724 N N . TYR A 1 354 ? 11.244 1.122 -38.986 1.00 81.38 354 TYR A N 1
ATOM 2725 C CA . TYR A 1 354 ? 12.034 2.320 -38.685 1.00 81.38 354 TYR A CA 1
ATOM 2726 C C . TYR A 1 354 ? 11.775 3.434 -39.708 1.00 81.38 354 TYR A C 1
ATOM 2728 O O . TYR A 1 354 ? 11.476 3.184 -40.874 1.00 81.38 354 TYR A O 1
ATOM 2736 N N . THR A 1 355 ? 11.908 4.687 -39.274 1.00 83.81 355 THR A N 1
ATOM 2737 C CA . THR A 1 355 ? 11.882 5.873 -40.139 1.00 83.81 355 THR A CA 1
ATOM 2738 C C . THR A 1 355 ? 13.244 6.554 -40.099 1.00 83.81 355 THR A C 1
ATOM 2740 O O . THR A 1 355 ? 13.816 6.750 -39.030 1.00 83.81 355 THR A O 1
ATOM 2743 N N . CYS A 1 356 ? 13.769 6.954 -41.256 1.00 83.69 356 CYS A N 1
ATOM 2744 C CA . CYS A 1 356 ? 15.012 7.717 -41.322 1.00 83.69 356 CYS A CA 1
ATOM 2745 C C . CYS A 1 356 ? 14.786 9.154 -40.823 1.00 83.69 356 CYS A C 1
ATOM 2747 O O . CYS A 1 356 ? 14.048 9.918 -41.448 1.00 83.69 356 CYS A O 1
ATOM 2749 N N . GLN A 1 357 ? 15.41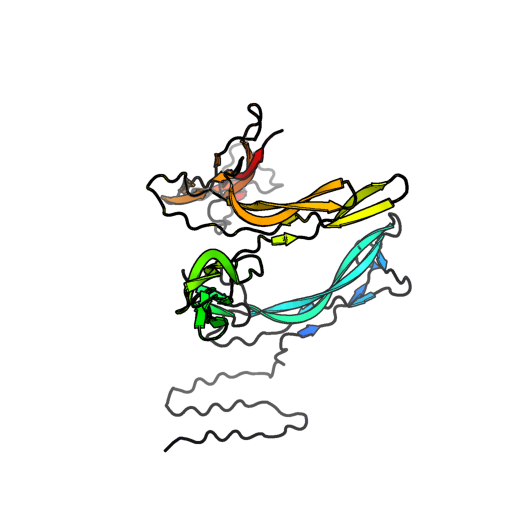1 9.538 -39.705 1.00 85.62 357 GLN A N 1
ATOM 2750 C CA . GLN A 1 357 ? 15.458 10.931 -39.257 1.00 85.62 357 GLN A CA 1
ATOM 2751 C C . GLN A 1 357 ? 16.763 11.601 -39.716 1.00 85.62 357 GLN A C 1
ATOM 2753 O O . GLN A 1 357 ? 17.841 11.085 -39.410 1.00 85.62 357 GLN A O 1
ATOM 2758 N N . PRO A 1 358 ? 16.706 12.756 -40.408 1.00 81.12 358 PRO A N 1
ATOM 2759 C CA . PRO A 1 358 ? 17.901 13.491 -40.811 1.00 81.12 358 PRO A CA 1
ATOM 2760 C C . PRO A 1 358 ? 18.747 13.895 -39.603 1.00 81.12 358 PRO A C 1
ATOM 2762 O O . PRO A 1 358 ? 18.216 14.310 -38.568 1.00 81.12 358 PRO A O 1
ATOM 2765 N N . LYS A 1 359 ? 20.076 13.839 -39.737 1.00 82.06 359 LYS A N 1
ATOM 2766 C CA . LYS A 1 359 ? 20.975 14.314 -38.681 1.00 82.06 359 LYS A CA 1
ATOM 2767 C C . LYS A 1 359 ? 20.827 15.838 -38.517 1.00 82.06 359 LYS A C 1
ATOM 2769 O O . LYS A 1 359 ? 20.910 16.551 -39.526 1.00 82.06 359 LYS A O 1
ATOM 2774 N N . PRO A 1 360 ? 20.647 16.369 -37.288 1.00 80.94 360 PRO A N 1
ATOM 2775 C CA . PRO A 1 360 ? 20.554 17.810 -37.061 1.00 80.94 360 PRO A CA 1
ATOM 2776 C C . PRO A 1 360 ? 21.778 18.540 -37.632 1.00 80.94 360 PRO A C 1
ATOM 2778 O O . PRO A 1 360 ? 22.911 18.187 -37.305 1.00 80.94 360 PRO A O 1
ATOM 2781 N N . GLY A 1 361 ? 21.552 19.550 -38.478 1.00 76.38 361 GLY A N 1
ATOM 2782 C CA . GLY A 1 361 ? 22.618 20.341 -39.110 1.00 76.38 361 GLY A CA 1
ATOM 2783 C C . GLY A 1 361 ? 23.145 19.798 -40.443 1.00 76.38 361 GLY A C 1
ATOM 2784 O O . GLY A 1 361 ? 24.128 20.327 -40.951 1.00 76.38 361 GLY A O 1
ATOM 2785 N N . SER A 1 362 ? 22.521 18.765 -41.018 1.00 71.31 362 SER A N 1
ATOM 2786 C CA . SER A 1 362 ? 22.724 18.443 -42.434 1.00 71.31 362 SER A CA 1
ATOM 2787 C C . SER A 1 362 ? 21.913 19.420 -43.301 1.00 71.31 362 SER A C 1
ATOM 2789 O O . SER A 1 362 ? 20.708 19.551 -43.103 1.00 71.31 362 SER A O 1
ATOM 2791 N N . ASP A 1 363 ? 22.552 20.102 -44.261 1.00 69.94 363 ASP A N 1
ATOM 2792 C CA . ASP A 1 363 ? 21.921 21.030 -45.236 1.00 69.94 363 ASP A CA 1
ATOM 2793 C C . ASP A 1 363 ? 21.057 20.300 -46.289 1.00 69.94 363 ASP A C 1
ATOM 2795 O O . ASP A 1 363 ? 20.864 20.741 -47.422 1.00 69.94 363 ASP A O 1
ATOM 2799 N N . CYS A 1 364 ? 20.552 19.130 -45.923 1.00 69.94 364 CYS A N 1
ATOM 2800 C CA . CYS A 1 364 ? 19.779 18.268 -46.785 1.00 69.94 364 CYS A CA 1
ATOM 2801 C C . CYS A 1 364 ? 18.329 18.752 -46.793 1.00 69.94 364 CYS A C 1
ATOM 2803 O O . CYS A 1 364 ? 17.606 18.566 -45.816 1.00 69.94 364 CYS A O 1
ATOM 2805 N N . ASP A 1 365 ? 17.910 19.390 -47.886 1.00 65.56 365 ASP A N 1
ATOM 2806 C CA . ASP A 1 365 ? 16.526 19.815 -48.085 1.00 65.56 365 ASP A CA 1
ATOM 2807 C C . ASP A 1 365 ? 15.654 18.597 -48.455 1.00 65.56 365 ASP A C 1
ATOM 2809 O O . ASP A 1 365 ? 15.767 18.072 -49.569 1.00 65.56 365 ASP A O 1
ATOM 2813 N N . PRO A 1 366 ? 14.759 18.131 -47.561 1.00 59.38 366 PRO A N 1
ATOM 2814 C CA . PRO A 1 366 ? 13.925 16.960 -47.818 1.00 59.38 366 PRO A CA 1
ATOM 2815 C C . PRO A 1 366 ? 12.942 17.157 -48.984 1.00 59.38 366 PRO A C 1
ATOM 2817 O O . PRO A 1 366 ? 12.381 16.179 -49.475 1.00 59.38 366 PRO A O 1
ATOM 2820 N N . THR A 1 367 ? 12.733 18.391 -49.460 1.00 59.78 367 THR A N 1
ATOM 2821 C CA . THR A 1 367 ? 11.847 18.675 -50.599 1.00 59.78 367 THR A CA 1
ATOM 2822 C C . THR A 1 367 ? 12.505 18.479 -51.973 1.00 59.78 367 THR A C 1
ATOM 2824 O O . THR A 1 367 ? 11.789 18.405 -52.970 1.00 59.78 367 THR A O 1
ATOM 2827 N N . GLN A 1 368 ? 13.835 18.323 -52.048 1.00 54.44 368 GLN A N 1
ATOM 2828 C CA . GLN A 1 368 ? 14.600 18.219 -53.307 1.00 54.44 368 GLN A CA 1
ATOM 2829 C C . GLN A 1 368 ? 14.909 16.772 -53.758 1.00 54.44 368 GLN A C 1
ATOM 2831 O O . GLN A 1 368 ? 15.680 16.573 -54.692 1.00 54.44 368 GLN A O 1
ATOM 2836 N N . GLY A 1 369 ? 14.287 15.751 -53.153 1.00 47.56 369 GLY A N 1
ATOM 2837 C CA . GLY A 1 369 ? 14.496 14.341 -53.525 1.00 47.56 369 GLY A CA 1
ATOM 2838 C C . GLY A 1 369 ? 15.602 13.681 -52.699 1.00 47.56 369 GLY A C 1
ATOM 2839 O O . GLY A 1 369 ? 16.714 13.459 -53.167 1.00 47.56 369 GLY A O 1
ATOM 2840 N N . GLY A 1 370 ? 15.283 13.396 -51.436 1.00 52.28 370 GLY A N 1
ATOM 2841 C CA . GLY A 1 370 ? 16.215 12.939 -50.403 1.00 52.28 370 GLY A CA 1
ATOM 2842 C C . GLY A 1 370 ? 16.561 11.451 -50.437 1.00 52.28 370 GLY A C 1
ATOM 2843 O O . GLY A 1 370 ? 16.256 10.743 -49.484 1.00 52.28 370 GLY A O 1
ATOM 2844 N N . THR A 1 371 ? 17.225 10.979 -51.492 1.00 57.19 371 THR A N 1
ATOM 2845 C CA . THR A 1 371 ? 17.862 9.647 -51.478 1.00 57.19 371 THR A CA 1
ATOM 2846 C C . THR A 1 371 ? 19.249 9.647 -50.835 1.00 57.19 371 THR A C 1
ATOM 2848 O O . THR A 1 371 ? 19.665 8.611 -50.344 1.00 57.19 371 THR A O 1
ATOM 2851 N N . ASP A 1 372 ? 19.946 10.784 -50.748 1.00 62.78 372 ASP A N 1
ATOM 2852 C CA . ASP A 1 372 ? 21.361 10.808 -50.323 1.00 62.78 372 ASP A CA 1
ATOM 2853 C C . ASP A 1 372 ? 21.604 11.463 -48.955 1.00 62.78 372 ASP A C 1
ATOM 2855 O O . ASP A 1 372 ? 22.736 11.806 -48.612 1.00 62.78 372 ASP A O 1
ATOM 2859 N N . CYS A 1 373 ? 20.557 11.662 -48.154 1.00 70.12 373 CYS A N 1
ATOM 2860 C CA . CYS A 1 373 ? 20.692 12.380 -46.892 1.00 70.12 373 CYS A CA 1
ATOM 2861 C C . CYS A 1 373 ? 21.098 11.437 -45.753 1.00 70.12 373 CYS A C 1
ATOM 2863 O O . CYS A 1 373 ? 20.300 10.577 -45.375 1.00 70.12 373 CYS A O 1
ATOM 2865 N N . PRO A 1 374 ? 22.303 11.597 -45.170 1.00 78.50 374 PRO A N 1
ATOM 2866 C CA . PRO A 1 374 ? 22.711 10.794 -44.032 1.00 78.50 374 PRO A CA 1
ATOM 2867 C C . PRO A 1 374 ? 21.819 11.110 -42.826 1.00 78.50 374 PRO A C 1
ATOM 2869 O O . PRO A 1 374 ? 21.679 12.262 -42.397 1.00 78.50 374 PRO A O 1
ATOM 2872 N N . GLY A 1 375 ? 21.217 10.072 -42.265 1.00 82.56 375 GLY A N 1
ATOM 2873 C CA . GLY A 1 375 ? 20.321 10.152 -41.125 1.00 82.56 375 GLY A CA 1
ATOM 2874 C C . GLY A 1 375 ? 20.511 8.982 -40.172 1.00 82.56 375 GLY A C 1
ATOM 2875 O O . GLY A 1 375 ? 21.433 8.175 -40.292 1.00 82.56 375 GLY A O 1
ATOM 2876 N N . THR A 1 376 ? 19.613 8.880 -39.206 1.00 85.44 376 THR A N 1
ATOM 2877 C CA . THR A 1 376 ? 19.564 7.767 -38.261 1.00 85.44 376 THR A CA 1
ATOM 2878 C C . THR A 1 376 ? 18.204 7.098 -38.361 1.00 85.44 376 THR A C 1
ATOM 2880 O O . THR A 1 376 ? 17.177 7.776 -38.275 1.00 85.44 376 THR A O 1
ATOM 2883 N N . CYS A 1 377 ? 18.182 5.778 -38.544 1.00 84.62 377 CYS A N 1
ATOM 2884 C CA . CYS A 1 377 ? 16.945 5.015 -38.452 1.00 84.62 377 CYS A CA 1
ATOM 2885 C C . CYS A 1 377 ? 16.439 5.075 -37.009 1.00 84.62 377 CYS A C 1
ATOM 2887 O O . CYS A 1 377 ? 17.082 4.568 -36.091 1.00 84.62 377 CYS A O 1
ATOM 2889 N N . VAL A 1 378 ? 15.298 5.730 -36.799 1.00 84.06 378 VAL A N 1
ATOM 2890 C CA . VAL A 1 378 ? 14.603 5.743 -35.511 1.00 84.06 378 VAL A CA 1
ATOM 2891 C C . VAL A 1 378 ? 13.440 4.759 -35.567 1.00 84.06 378 VAL A C 1
ATOM 2893 O O . VAL A 1 378 ? 12.749 4.709 -36.586 1.00 84.06 378 VAL A O 1
ATOM 2896 N N . PRO A 1 379 ? 13.207 3.958 -34.515 1.00 81.25 379 PRO A N 1
ATOM 2897 C CA . PRO A 1 379 ? 12.099 3.018 -34.515 1.00 81.25 379 PRO A CA 1
ATOM 2898 C C . PRO A 1 379 ? 10.770 3.763 -34.654 1.00 81.25 379 PRO A C 1
ATOM 2900 O O . PRO A 1 379 ? 10.548 4.806 -34.032 1.00 81.25 379 PRO A O 1
ATOM 2903 N N . ASN A 1 380 ? 9.874 3.213 -35.469 1.00 82.06 380 ASN A N 1
ATOM 2904 C CA . ASN A 1 380 ? 8.482 3.623 -35.503 1.00 82.06 380 ASN A CA 1
ATOM 2905 C C . ASN A 1 380 ? 7.874 3.211 -34.172 1.00 82.06 380 ASN A C 1
ATOM 2907 O O . ASN A 1 380 ? 7.791 2.024 -33.855 1.00 82.06 380 ASN A O 1
ATOM 2911 N N . CYS A 1 381 ? 7.512 4.207 -33.372 1.00 80.56 381 CYS A N 1
ATOM 2912 C CA . CYS A 1 381 ? 6.910 3.959 -32.083 1.00 80.56 381 CYS A CA 1
ATOM 2913 C C . CYS A 1 381 ? 5.425 4.297 -32.114 1.00 80.56 381 CYS A C 1
ATOM 2915 O O . CYS A 1 381 ? 5.048 5.449 -32.356 1.00 80.56 381 CYS A O 1
ATOM 2917 N N . ASP A 1 382 ? 4.600 3.312 -31.784 1.00 81.44 382 ASP A N 1
ATOM 2918 C CA . ASP A 1 382 ? 3.182 3.525 -31.563 1.00 81.44 382 ASP A CA 1
ATOM 2919 C C . ASP A 1 382 ? 2.958 4.068 -30.154 1.00 81.44 382 ASP A C 1
ATOM 2921 O O . ASP A 1 382 ? 3.489 3.569 -29.154 1.00 81.44 382 ASP A O 1
ATOM 2925 N N . ARG A 1 383 ? 2.169 5.143 -30.073 1.00 82.62 383 ARG A N 1
ATOM 2926 C CA . ARG A 1 383 ? 1.798 5.769 -28.804 1.00 82.62 383 ARG A CA 1
ATOM 2927 C C . ARG A 1 383 ? 0.439 5.259 -28.363 1.00 82.62 383 ARG A C 1
ATOM 2929 O O . ARG A 1 383 ? -0.576 5.513 -29.011 1.00 82.62 383 ARG A O 1
ATOM 2936 N N . PHE A 1 384 ? 0.412 4.613 -27.209 1.00 82.81 384 PHE A N 1
ATOM 2937 C CA . PHE A 1 384 ? -0.800 4.155 -26.555 1.00 82.81 384 PHE A CA 1
ATOM 2938 C C . PHE A 1 384 ? -1.122 5.069 -25.379 1.00 82.81 384 PHE A C 1
ATOM 2940 O O . PHE A 1 384 ? -0.266 5.392 -24.558 1.00 82.81 384 PHE A O 1
ATOM 2947 N N . LYS A 1 385 ? -2.390 5.465 -25.258 1.00 87.00 385 LYS A N 1
ATOM 2948 C CA . LYS A 1 385 ? -2.889 6.069 -24.021 1.00 87.00 385 LYS A CA 1
ATOM 2949 C C . LYS A 1 385 ? -3.279 4.945 -23.078 1.00 87.00 385 LYS A C 1
ATOM 2951 O O . LYS A 1 385 ? -4.322 4.321 -23.264 1.00 87.00 385 LYS A O 1
ATOM 2956 N N . VAL A 1 386 ? -2.440 4.691 -22.084 1.00 88.56 386 VAL A N 1
ATOM 2957 C CA . VAL A 1 386 ? -2.708 3.687 -21.057 1.00 88.56 386 VAL A CA 1
ATOM 2958 C C . VAL A 1 386 ? -3.448 4.366 -19.919 1.00 88.56 386 VAL A C 1
ATOM 2960 O O . VAL A 1 386 ? -3.006 5.386 -19.393 1.00 88.56 386 VAL A O 1
ATOM 2963 N N . ILE A 1 387 ? -4.599 3.820 -19.538 1.00 91.19 387 ILE A N 1
ATOM 2964 C CA . ILE A 1 387 ? -5.289 4.256 -18.328 1.00 91.19 387 ILE A CA 1
ATOM 2965 C C . ILE A 1 387 ? -4.445 3.775 -17.154 1.00 91.19 387 ILE A C 1
ATOM 2967 O O . ILE A 1 387 ? -4.225 2.575 -17.032 1.00 91.19 387 ILE A O 1
ATOM 2971 N N . THR A 1 388 ? -3.973 4.672 -16.295 1.00 86.94 388 THR A N 1
ATOM 2972 C CA . THR A 1 388 ? -3.175 4.319 -15.107 1.00 86.94 388 THR A CA 1
ATOM 2973 C C . THR A 1 388 ? -3.991 4.358 -13.830 1.00 86.94 388 THR A C 1
ATOM 2975 O O . THR A 1 388 ? -3.722 3.600 -12.902 1.00 86.94 388 THR A O 1
ATOM 2978 N N . ASP A 1 389 ? -5.038 5.178 -13.807 1.00 88.50 389 ASP A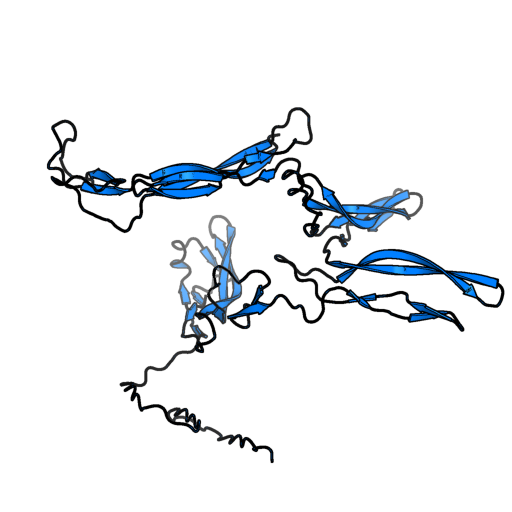 N 1
ATOM 2979 C CA . ASP A 1 389 ? -5.951 5.296 -12.679 1.00 88.50 389 ASP A CA 1
ATOM 2980 C C . ASP A 1 389 ? -7.348 5.722 -13.153 1.00 88.50 389 ASP A C 1
ATOM 2982 O O . ASP A 1 389 ? -7.524 6.208 -14.272 1.00 88.50 389 ASP A O 1
ATOM 2986 N N . CYS A 1 390 ? -8.352 5.548 -12.301 1.00 89.94 390 CYS A N 1
ATOM 2987 C CA . CYS A 1 390 ? -9.726 5.961 -12.549 1.00 89.94 390 CYS A CA 1
ATOM 2988 C C . CYS A 1 390 ? -10.234 6.756 -11.351 1.00 89.94 390 CYS A C 1
ATOM 2990 O O . CYS A 1 390 ? -10.185 6.283 -10.219 1.00 89.94 390 CYS A O 1
ATOM 2992 N N . HIS A 1 391 ? -10.771 7.948 -11.595 1.00 90.44 391 HIS A N 1
ATOM 2993 C CA . HIS A 1 391 ? -11.278 8.814 -10.534 1.00 90.44 391 HIS A CA 1
ATOM 2994 C C . HIS A 1 391 ? -12.681 9.325 -10.851 1.00 90.44 391 HIS A C 1
ATOM 2996 O O . HIS A 1 391 ? -13.145 9.290 -11.990 1.00 90.44 391 HIS A O 1
ATOM 3002 N N . CYS A 1 392 ? -13.378 9.776 -9.814 1.00 88.62 392 CYS A N 1
ATOM 3003 C CA . CYS A 1 392 ? -14.658 10.447 -9.968 1.00 88.62 392 CYS A CA 1
ATOM 3004 C C . CYS A 1 392 ? -14.422 11.929 -10.223 1.00 88.62 392 CYS A C 1
ATOM 3006 O O . CYS A 1 392 ? -13.856 12.601 -9.364 1.00 88.62 392 CYS A O 1
ATOM 3008 N N . ASP A 1 393 ? -14.861 12.411 -11.381 1.00 84.62 393 ASP A N 1
ATOM 3009 C CA . ASP A 1 393 ? -14.865 13.839 -11.690 1.00 84.62 393 ASP A CA 1
ATOM 3010 C C . ASP A 1 393 ? -16.059 14.495 -10.997 1.00 84.62 393 ASP A C 1
ATOM 3012 O O . ASP A 1 393 ? -17.172 13.960 -11.071 1.00 84.62 393 ASP A O 1
ATOM 3016 N N . GLY A 1 394 ? -15.790 15.554 -10.231 1.00 69.06 394 GLY A N 1
ATOM 3017 C CA . GLY A 1 394 ? -16.638 16.060 -9.152 1.00 69.06 394 GLY A CA 1
ATOM 3018 C C . GLY A 1 394 ? -17.092 17.488 -9.339 1.00 69.06 394 GLY A C 1
ATOM 3019 O O . GLY A 1 394 ? -16.224 18.337 -9.625 1.00 69.06 394 GLY A O 1
#

Secondary structure (DSSP, 8-state):
-PPP-----PPPPS-----------S----------S-----BSEEEP-EEEGGGGGGGTEEESSTT--EEE--EEESB-PPPTTS--EEEEEEEEEEEEEEETTT--EEEEEEEEEEEEEEP--S-PPTTEEEETTTTEEEES--SSBSEEEP-EEEETTEEEE--EEESEEEETTEEEEEEEEEEEEEEEE-TTS-EEEEEEEEEEEEE--EEE--EEEEE-SSS-EEEEE--EEES--PPP-----S-TTGGGPEEEEEEEEEEEEEETTEEEEEEEEEEEEEE--SSEEEP-EEEEE-TTS-EEEEE--EEE---SSTT--EEEEEEEEEEES-TT--PEESSSPPPTTEEEEEPTT----GGGT-SS--EEEEE-EEEEEEEEEEEE--

Sequence (394 aa):
MWPLVLILLIGMTHGETMEVLRLDTAGVDRAEIDVGIPVPVVLCRRVPKVIKIAEYDRGQWSLKDPTQTTVDVGECQGFCLTTAQTGRKSCEAVTTDSVQLTDAKSRRTSWLSVVKECACVCDRIERCPEGWFWNAWHCRCEPKVLPNPCTRLSVYKHLGDFSVDVGMCRGDCHWKGGFAYCRPLTFETQTVTNPYGGAVSTRVIDDCGCSDCRVRAKYRLIKVDEDDVRKVNVGVCGGECGPEEWPTGQNNLEQYWTTQCHVAETKMLLVGNVRVEAVARCDCKPVRPKCARIPHYIQHWGPDGTVQVVDVGRCLGRCGSASQKCIPKFEESIICADPTAQVECGPAPCDDGYTCQPKPGSDCDPTQGGTDCPGTCVPNCDRFKVITDCHCDG

Foldseek 3Di:
DDDDDDDDDDDDDDDDDDDDDDDDDDDDDDDDDPPPDPDPQFAWWWDWDKDFVCVVPNHQKAFPDNVDRIDRQTDIDGADDDDPQAAHWDWDQPDWDWGWIAGPPPRDIDTDIHRDTIDTWHDDDPDDPPQWDQDRVRRDTDGVPFVFAFWWDFDWDDDDPDTDRQTDTDGADDDPPDGWGKHAPDWDWDWDADPVGDIDIDIHRDTIDTFQFWFDWDWDWDDQDPPDTDTDGQTDTDGAGDDDPDDDDPDPPVRQFGWDWDQPDWDWDCDRPDTGTHRPDIDTDGDRDQKWWDWDWDWDADPVRDTDIDGQTDIDHHDPDPPKDWDFDWDKDKDWDDPPDFDWAALDADDPQWDWDADPPDPDDVVPPGNGGTGTTDGNIDIGTRRPTIDIDD

Radius of gyration: 33.49 Å; chains: 1; bounding box: 79×78×92 Å

Organism: NCBI:txid73025